Protein AF-A0A356X2K7-F1 (afdb_monomer)

Secondary structure (DSSP, 8-state):
---TTHHHHTT--PPS--PPP---TTSPPEEETTTTEEESS----------SSS--TTTHHHHHHHHHH-TT-TTHHHHHHHHHHHHHHHHHHHHH--TT---HHHH---------TTHHHHHTTTTT--EEEEEEEEEEEEEE-TT--EEEEEEEEEE--TT----------TT-EEEEEEEEEEEEES-TT-S--EEEE-S--EEEEEE-----PPPPP--EEEEEEETTEEEEEE-----BTTBTT---TTEEEEEEEEESSSSSPPEEEEEEE----TT------SS---GGGEEE-SS---EEEEE--TT-EEEEEEEEEETTS-B-----EEEEEE-TTT--EEEEEEE-TT--TT-TTTTBSS----------S-S--------S-SEEES-TT---EEESS----TTS-SEEEEEEETTTTEEEEEEE-----SSS------

Radius of gyration: 40.32 Å; Cα contacts (8 Å, |Δi|>4): 655; chains: 1; bounding box: 79×72×110 Å

Structure (mmCIF, N/CA/C/O backbone):
data_AF-A0A356X2K7-F1
#
_entry.id   AF-A0A356X2K7-F1
#
loop_
_atom_site.group_PDB
_atom_site.id
_atom_site.type_symbol
_atom_site.label_atom_id
_atom_site.label_alt_id
_atom_site.label_comp_id
_atom_site.label_asym_id
_atom_site.label_entity_id
_atom_site.label_seq_id
_atom_site.pdbx_PDB_ins_code
_atom_site.Cartn_x
_atom_site.Cartn_y
_atom_site.Cartn_z
_atom_site.occupancy
_atom_site.B_iso_or_equiv
_atom_site.auth_seq_id
_atom_site.auth_comp_id
_atom_site.auth_asym_id
_atom_site.auth_atom_id
_atom_site.pdbx_PDB_model_num
ATOM 1 N N . ASN A 1 1 ? 38.381 -27.797 -21.032 1.00 36.12 1 ASN A N 1
ATOM 2 C CA . ASN A 1 1 ? 37.102 -27.060 -21.099 1.00 36.12 1 ASN A CA 1
ATOM 3 C C . ASN A 1 1 ? 37.303 -25.759 -21.852 1.00 36.12 1 ASN A C 1
ATOM 5 O O . ASN A 1 1 ? 37.616 -24.756 -21.230 1.00 36.12 1 ASN A O 1
ATOM 9 N N . LYS A 1 2 ? 37.190 -25.777 -23.185 1.00 35.06 2 LYS A N 1
ATOM 10 C CA . LYS A 1 2 ? 37.111 -24.532 -23.961 1.00 35.06 2 LYS A CA 1
ATOM 11 C C . LYS A 1 2 ? 35.779 -23.844 -23.624 1.00 35.06 2 LYS A C 1
ATOM 13 O O . LYS A 1 2 ? 34.759 -24.528 -23.524 1.00 35.06 2 LYS A O 1
ATOM 18 N N . SER A 1 3 ? 35.792 -22.526 -23.417 1.00 42.53 3 SER A N 1
ATOM 19 C CA . SER A 1 3 ? 34.570 -21.722 -23.280 1.00 42.53 3 SER A CA 1
ATOM 20 C C . SER A 1 3 ? 33.669 -21.982 -24.494 1.00 42.53 3 SER A C 1
ATOM 22 O O . SER A 1 3 ? 34.157 -21.995 -25.628 1.00 42.53 3 SER A O 1
ATOM 24 N N . LYS A 1 4 ? 32.362 -22.208 -24.277 1.00 43.03 4 LYS A N 1
ATOM 25 C CA . LYS A 1 4 ? 31.376 -22.475 -25.349 1.00 43.03 4 LYS A CA 1
ATOM 26 C C . LYS A 1 4 ? 31.379 -21.391 -26.439 1.00 43.03 4 LYS A C 1
ATOM 28 O O . LYS A 1 4 ? 30.976 -21.670 -27.561 1.00 43.03 4 LYS A O 1
ATOM 33 N N . ILE A 1 5 ? 31.865 -20.194 -26.109 1.00 43.59 5 ILE A N 1
ATOM 34 C CA . ILE A 1 5 ? 32.005 -19.054 -27.015 1.00 43.59 5 ILE A CA 1
ATOM 35 C C . ILE A 1 5 ? 33.142 -19.305 -28.016 1.00 43.59 5 ILE A C 1
ATOM 37 O O . ILE A 1 5 ? 32.897 -19.257 -29.213 1.00 43.59 5 ILE A O 1
ATOM 41 N N . SER A 1 6 ? 34.337 -19.714 -27.573 1.00 41.28 6 SER A N 1
ATOM 42 C CA . SER A 1 6 ? 35.471 -20.004 -28.478 1.00 41.28 6 SER A CA 1
ATOM 43 C C . SER A 1 6 ? 35.156 -21.059 -29.556 1.00 41.28 6 SER A C 1
ATOM 45 O O . SER A 1 6 ? 35.574 -20.926 -30.702 1.00 41.28 6 SER A O 1
ATOM 47 N N . ALA A 1 7 ? 34.334 -22.062 -29.226 1.00 44.28 7 ALA A N 1
ATOM 48 C CA . ALA A 1 7 ? 33.915 -23.111 -30.161 1.00 44.28 7 ALA A CA 1
ATOM 49 C C . ALA A 1 7 ? 32.891 -22.639 -31.216 1.00 44.28 7 ALA A C 1
ATOM 51 O O . ALA A 1 7 ? 32.740 -23.276 -32.259 1.00 44.28 7 ALA A O 1
ATOM 52 N N . PHE A 1 8 ? 32.168 -21.546 -30.953 1.00 40.88 8 PHE A N 1
ATOM 53 C CA . PHE A 1 8 ? 31.207 -20.968 -31.896 1.00 40.88 8 PHE A CA 1
ATOM 54 C C . PHE A 1 8 ? 31.918 -20.172 -33.000 1.00 40.88 8 PHE A C 1
ATOM 56 O O . PHE A 1 8 ? 31.538 -20.264 -34.165 1.00 40.88 8 PHE A O 1
ATOM 63 N N . PHE A 1 9 ? 32.993 -19.461 -32.651 1.00 40.84 9 PHE A N 1
ATOM 64 C CA . PHE A 1 9 ? 33.781 -18.663 -33.593 1.00 40.84 9 PHE A CA 1
ATOM 65 C C . PHE A 1 9 ? 34.712 -19.512 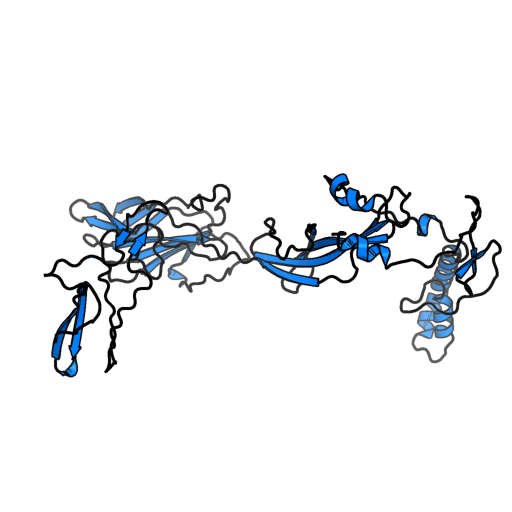-34.469 1.00 40.84 9 PHE A C 1
ATOM 67 O O . PHE A 1 9 ? 34.841 -19.228 -35.655 1.00 40.84 9 PHE A O 1
ATOM 74 N N . GLU A 1 10 ? 35.285 -20.602 -33.939 1.00 45.69 10 GLU A N 1
ATOM 75 C CA . GLU A 1 10 ? 36.121 -21.532 -34.724 1.00 45.69 10 GLU A CA 1
ATOM 76 C C . GLU A 1 10 ? 35.355 -22.191 -35.895 1.00 45.69 10 GLU A C 1
ATOM 78 O O . GLU A 1 10 ? 35.967 -22.583 -36.884 1.00 45.69 10 GLU A O 1
ATOM 83 N N . ASN A 1 11 ? 34.020 -22.277 -35.825 1.00 38.91 11 ASN A N 1
ATOM 84 C CA . ASN A 1 11 ? 33.184 -22.898 -36.862 1.00 38.91 11 ASN A CA 1
ATOM 85 C C . ASN A 1 11 ? 32.513 -21.896 -37.819 1.00 38.91 11 ASN A C 1
ATOM 87 O O . ASN A 1 11 ? 31.855 -22.315 -38.771 1.00 38.91 11 ASN A O 1
ATOM 91 N N . ALA A 1 12 ? 32.669 -20.589 -37.597 1.00 37.47 12 ALA A N 1
ATOM 92 C CA . ALA A 1 12 ? 32.062 -19.537 -38.416 1.00 37.47 12 ALA A CA 1
ATOM 93 C C . ALA A 1 12 ? 33.012 -19.006 -39.511 1.00 37.47 12 ALA A C 1
ATOM 95 O O . ALA A 1 12 ? 32.891 -17.851 -39.914 1.00 37.47 12 ALA A O 1
ATOM 96 N N . SER A 1 13 ? 33.955 -19.841 -39.972 1.00 36.19 13 SER A N 1
ATOM 97 C CA . SER A 1 13 ? 34.932 -19.535 -41.026 1.00 36.19 13 SER A CA 1
ATOM 98 C C . SER A 1 13 ? 34.279 -18.806 -42.207 1.00 36.19 13 SER A C 1
ATOM 100 O O . SER A 1 13 ? 33.481 -19.358 -42.966 1.00 36.19 13 SER A O 1
ATOM 102 N N . THR A 1 14 ? 34.650 -17.537 -42.360 1.00 39.22 14 THR A N 1
ATOM 103 C CA . THR A 1 14 ? 34.597 -16.827 -43.633 1.00 39.22 14 THR A CA 1
ATOM 104 C C . THR A 1 14 ? 35.523 -17.549 -44.601 1.00 39.22 14 THR A C 1
ATOM 106 O O . THR A 1 14 ? 36.662 -17.849 -44.249 1.00 39.22 14 THR A O 1
ATOM 109 N N . ALA A 1 15 ? 35.027 -17.852 -45.799 1.00 32.97 15 ALA A N 1
ATOM 110 C CA . ALA A 1 15 ? 35.807 -18.476 -46.858 1.00 32.97 15 ALA A CA 1
ATOM 111 C C . ALA A 1 15 ? 37.119 -17.704 -47.092 1.00 32.97 15 ALA A C 1
ATOM 113 O O . ALA A 1 15 ? 37.093 -16.526 -47.451 1.00 32.97 15 ALA A O 1
ATOM 114 N N . ASP A 1 16 ? 38.248 -18.379 -46.880 1.00 36.84 16 ASP A N 1
ATOM 115 C CA . ASP A 1 16 ? 39.581 -17.860 -47.165 1.00 36.84 16 ASP A CA 1
ATOM 116 C C . ASP A 1 16 ? 39.699 -17.441 -48.641 1.00 36.84 16 ASP A C 1
ATOM 118 O O . ASP A 1 16 ? 39.374 -18.212 -49.547 1.00 36.84 16 ASP A O 1
ATOM 122 N N . GLY A 1 17 ? 40.230 -16.237 -48.889 1.00 37.47 17 GLY A N 1
ATOM 123 C CA . GLY A 1 17 ? 40.871 -15.919 -50.170 1.00 37.47 17 GLY A CA 1
ATOM 124 C C . GLY A 1 17 ? 40.238 -14.850 -51.067 1.00 37.47 17 GLY A C 1
ATOM 125 O O . GLY A 1 17 ? 40.208 -15.035 -52.283 1.00 37.47 17 GLY A O 1
ATOM 126 N N . GLN A 1 18 ? 39.815 -13.695 -50.542 1.00 32.03 18 GLN A N 1
ATOM 127 C CA . GLN A 1 18 ? 39.643 -12.497 -51.382 1.00 32.03 18 GLN A CA 1
ATOM 128 C C . GLN A 1 18 ? 40.455 -11.321 -50.835 1.00 32.03 18 GLN A C 1
ATOM 130 O O . GLN A 1 18 ? 40.042 -10.641 -49.903 1.00 32.03 18 GLN A O 1
ATOM 135 N N . GLN A 1 19 ? 41.624 -11.085 -51.437 1.00 34.53 19 GLN A N 1
ATOM 136 C CA . GLN A 1 19 ? 42.353 -9.830 -51.274 1.00 34.53 19 GLN A CA 1
ATOM 137 C C . GLN A 1 19 ? 41.581 -8.721 -51.997 1.00 34.53 19 GLN A C 1
ATOM 139 O O . GLN A 1 19 ? 41.406 -8.770 -53.218 1.00 34.53 19 GLN A O 1
ATOM 144 N N . PHE A 1 20 ? 41.104 -7.732 -51.244 1.00 34.72 20 PHE A N 1
ATOM 145 C CA . PHE A 1 20 ? 40.642 -6.468 -51.807 1.00 34.72 20 PHE A CA 1
ATOM 146 C C . PHE A 1 20 ? 41.874 -5.677 -52.252 1.00 34.72 20 PHE A C 1
ATOM 148 O O . PHE A 1 20 ? 42.833 -5.545 -51.500 1.00 34.72 20 PHE A O 1
ATOM 155 N N . ALA A 1 21 ? 41.881 -5.226 -53.505 1.00 40.16 21 ALA A N 1
ATOM 156 C CA . ALA A 1 21 ? 42.995 -4.472 -54.060 1.00 40.16 21 ALA A CA 1
ATOM 157 C C . ALA A 1 21 ? 43.140 -3.124 -53.337 1.00 40.16 21 ALA A C 1
ATOM 159 O O . ALA A 1 21 ? 42.163 -2.381 -53.240 1.00 40.16 21 ALA A O 1
ATOM 160 N N . ASP A 1 22 ? 44.357 -2.810 -52.892 1.00 38.75 22 ASP A N 1
ATOM 161 C CA . ASP A 1 22 ? 44.735 -1.511 -52.336 1.00 38.75 22 ASP A CA 1
ATOM 162 C C . ASP A 1 22 ? 44.436 -0.394 -53.350 1.00 38.75 22 ASP A C 1
ATOM 164 O O . ASP A 1 22 ? 45.151 -0.210 -54.340 1.00 38.75 22 ASP A O 1
ATOM 168 N N . THR A 1 23 ? 43.356 0.358 -53.135 1.00 43.00 23 THR A N 1
ATOM 169 C CA . THR A 1 23 ? 43.077 1.589 -53.886 1.00 43.00 23 THR A CA 1
ATOM 170 C C . THR A 1 23 ? 43.638 2.798 -53.133 1.00 43.00 23 THR A C 1
ATOM 172 O O . THR A 1 23 ? 43.324 2.960 -51.956 1.00 43.00 23 THR A O 1
ATOM 175 N N . PRO A 1 24 ? 44.436 3.668 -53.780 1.00 46.19 24 PRO A N 1
ATOM 176 C CA . PRO A 1 24 ? 44.998 4.856 -53.139 1.00 46.19 24 PRO A CA 1
ATOM 177 C C . PRO A 1 24 ? 43.903 5.842 -52.699 1.00 46.19 24 PRO A C 1
ATOM 179 O O . PRO A 1 24 ? 42.920 6.039 -53.414 1.00 46.19 24 PRO A O 1
ATOM 182 N N . GLU A 1 25 ? 44.123 6.500 -51.555 1.00 45.88 25 GLU A N 1
ATOM 183 C CA . GLU A 1 25 ? 43.168 7.289 -50.743 1.00 45.88 25 GLU A CA 1
ATOM 184 C C . GLU A 1 25 ? 42.439 8.470 -51.430 1.00 45.88 25 GLU A C 1
ATOM 186 O O . GLU A 1 25 ? 41.717 9.201 -50.766 1.00 45.88 25 GLU A O 1
ATOM 191 N N . ASN A 1 26 ? 42.565 8.688 -52.743 1.00 49.84 26 ASN A N 1
ATOM 192 C CA . ASN A 1 26 ? 41.988 9.860 -53.423 1.00 49.84 26 ASN A CA 1
ATOM 193 C C . ASN A 1 26 ? 41.350 9.583 -54.798 1.00 49.84 26 ASN A C 1
ATOM 195 O O . ASN A 1 26 ? 41.138 10.514 -55.577 1.00 49.84 26 ASN A O 1
ATOM 199 N N . MET A 1 27 ? 41.022 8.331 -55.130 1.00 49.44 27 MET A N 1
ATOM 200 C CA . MET A 1 27 ? 40.292 8.010 -56.365 1.00 49.44 27 MET A CA 1
ATOM 201 C C . MET A 1 27 ? 38.883 7.506 -56.048 1.00 49.44 27 MET A C 1
ATOM 203 O O . MET A 1 27 ? 38.725 6.513 -55.345 1.00 49.44 27 MET A O 1
ATOM 207 N N . GLY A 1 28 ? 37.857 8.176 -56.586 1.00 51.84 28 GLY A N 1
ATOM 208 C CA . GLY A 1 28 ? 36.471 7.715 -56.483 1.00 51.84 28 GLY A CA 1
ATOM 209 C C . GLY A 1 28 ? 36.331 6.288 -57.022 1.00 51.84 28 GLY A C 1
ATOM 210 O O . GLY A 1 28 ? 36.741 6.001 -58.148 1.00 51.84 28 GLY A O 1
ATOM 211 N N . ILE A 1 29 ? 35.784 5.394 -56.200 1.00 50.31 29 ILE A N 1
ATOM 212 C CA . ILE A 1 29 ? 35.586 3.981 -56.527 1.00 50.31 29 ILE A CA 1
ATOM 213 C C . ILE A 1 29 ? 34.220 3.833 -57.204 1.00 50.31 29 ILE A C 1
ATOM 215 O O . ILE A 1 29 ? 33.194 4.159 -56.612 1.00 50.31 29 ILE A O 1
ATOM 219 N N . TYR A 1 30 ? 34.187 3.318 -58.434 1.00 57.19 30 TYR A N 1
ATOM 220 C CA . TYR A 1 30 ? 32.936 3.036 -59.144 1.00 57.19 30 TYR A CA 1
ATOM 221 C C . TYR A 1 30 ? 32.546 1.575 -58.931 1.00 57.19 30 TYR A C 1
ATOM 223 O O . TYR A 1 30 ? 33.352 0.687 -59.188 1.00 57.19 30 TYR A O 1
ATOM 231 N N . LEU A 1 31 ? 31.319 1.275 -58.512 1.00 46.88 31 LEU A N 1
ATOM 232 C CA . LEU A 1 31 ? 30.851 -0.112 -58.410 1.00 46.88 31 LEU A CA 1
ATOM 233 C C . LEU A 1 31 ? 30.287 -0.596 -59.752 1.00 46.88 31 LEU A C 1
ATOM 235 O O . LEU A 1 31 ? 29.424 0.048 -60.347 1.00 46.88 31 LEU A O 1
ATOM 239 N N . ASN A 1 32 ? 30.737 -1.760 -60.227 1.00 50.50 32 ASN A N 1
ATOM 240 C CA . ASN A 1 32 ? 30.099 -2.438 -61.355 1.00 50.50 32 ASN A CA 1
ATOM 241 C C . ASN A 1 32 ? 28.773 -3.038 -60.888 1.00 50.50 32 ASN A C 1
ATOM 243 O O . ASN A 1 32 ? 28.784 -4.042 -60.182 1.00 50.50 32 ASN A O 1
ATOM 247 N N . MET A 1 33 ? 27.640 -2.482 -61.308 1.00 47.66 33 MET A N 1
ATOM 248 C CA . MET A 1 33 ? 26.321 -2.950 -60.858 1.00 47.66 33 MET A CA 1
ATOM 249 C C . MET A 1 33 ? 25.949 -4.372 -61.317 1.00 47.66 33 MET A C 1
ATOM 251 O O . MET A 1 33 ? 25.020 -4.962 -60.776 1.00 47.66 33 MET A O 1
ATOM 255 N N . THR A 1 34 ? 26.673 -4.960 -62.274 1.00 46.78 34 THR A N 1
ATOM 256 C CA . THR A 1 34 ? 26.438 -6.350 -62.715 1.00 46.78 34 THR A CA 1
ATOM 257 C C . THR A 1 34 ? 27.114 -7.361 -61.794 1.00 46.78 34 THR A C 1
ATOM 259 O O . THR A 1 34 ? 26.645 -8.485 -61.644 1.00 46.78 34 THR A O 1
ATOM 262 N N . THR A 1 35 ? 28.240 -6.976 -61.188 1.00 57.84 35 THR A N 1
ATOM 263 C CA . THR A 1 35 ? 29.074 -7.881 -60.383 1.00 57.84 35 THR A CA 1
ATOM 264 C C . THR A 1 35 ? 29.226 -7.434 -58.932 1.00 57.84 35 THR A C 1
ATOM 266 O O . THR A 1 35 ? 29.846 -8.153 -58.155 1.00 57.84 35 THR A O 1
ATOM 269 N N . ASN A 1 36 ? 28.735 -6.242 -58.578 1.00 51.44 36 ASN A N 1
ATOM 270 C CA . ASN A 1 36 ? 28.994 -5.532 -57.321 1.00 51.44 36 ASN A CA 1
ATOM 271 C C . ASN A 1 36 ? 30.486 -5.427 -56.951 1.00 51.44 36 ASN A C 1
ATOM 273 O O . ASN A 1 36 ? 30.841 -5.391 -55.777 1.00 51.44 36 ASN A O 1
ATOM 277 N N . ARG A 1 37 ? 31.382 -5.380 -57.947 1.00 55.34 37 ARG A N 1
ATOM 278 C CA . ARG A 1 37 ? 32.834 -5.265 -57.712 1.00 55.34 37 ARG A CA 1
ATOM 279 C C . ARG A 1 37 ? 33.322 -3.825 -57.936 1.00 55.34 37 ARG A C 1
ATOM 281 O O . ARG A 1 37 ? 32.823 -3.189 -58.867 1.00 55.34 37 ARG A O 1
ATOM 288 N N . PRO A 1 38 ? 34.296 -3.330 -57.150 1.00 53.38 38 PRO A N 1
ATOM 289 C CA . PRO A 1 38 ? 34.966 -2.049 -57.387 1.00 53.38 38 PRO A CA 1
ATOM 290 C C . PRO A 1 38 ? 35.626 -1.989 -58.771 1.00 53.38 38 PRO A C 1
ATOM 292 O O . PRO A 1 38 ? 36.235 -2.960 -59.219 1.00 53.38 38 PRO A O 1
ATOM 295 N N . THR A 1 39 ? 35.534 -0.850 -59.451 1.00 62.44 39 THR A N 1
ATOM 296 C CA . THR A 1 39 ? 36.174 -0.578 -60.743 1.00 62.44 39 THR A CA 1
ATOM 297 C C . THR A 1 39 ? 36.680 0.861 -60.816 1.00 62.44 39 THR A C 1
ATOM 299 O O . THR A 1 39 ? 36.181 1.753 -60.132 1.00 62.44 39 THR A O 1
ATOM 302 N N . SER A 1 40 ? 37.644 1.095 -61.706 1.00 52.84 40 SER A N 1
ATOM 303 C CA . SER A 1 40 ? 38.263 2.402 -61.951 1.00 52.84 40 SER A CA 1
ATOM 304 C C . SER A 1 40 ? 37.694 3.162 -63.159 1.00 52.84 40 SER A C 1
ATOM 306 O O . SER A 1 40 ? 38.229 4.209 -63.520 1.00 52.84 40 SER A O 1
ATOM 308 N N . LYS A 1 41 ? 36.634 2.664 -63.818 1.00 53.19 41 LYS A N 1
ATOM 309 C CA . LYS A 1 41 ? 36.021 3.310 -64.995 1.00 53.19 41 LYS A CA 1
ATOM 310 C C . LYS A 1 41 ? 34.498 3.350 -64.864 1.00 53.19 41 LYS A C 1
ATOM 312 O O . LYS A 1 41 ? 33.878 2.309 -64.673 1.00 53.19 41 LYS A O 1
ATOM 317 N N . SER A 1 42 ? 33.891 4.528 -65.025 1.00 42.03 42 SER A N 1
ATOM 318 C CA . SER A 1 42 ? 32.432 4.660 -65.080 1.00 42.03 42 SER A CA 1
ATOM 319 C C . SER A 1 42 ? 31.913 4.027 -66.374 1.00 42.03 42 SER A C 1
ATOM 321 O O . SER A 1 42 ? 32.104 4.571 -67.461 1.00 42.03 42 SER A O 1
ATOM 323 N N . ALA A 1 43 ? 31.293 2.855 -66.279 1.00 42.28 43 ALA A N 1
ATOM 324 C CA . ALA A 1 43 ? 30.492 2.330 -67.372 1.00 42.28 43 ALA A CA 1
ATOM 325 C C . ALA A 1 43 ? 29.086 2.932 -67.257 1.00 42.28 43 ALA A C 1
ATOM 327 O O . ALA A 1 43 ? 28.409 2.726 -66.250 1.00 42.28 43 ALA A O 1
ATOM 328 N N . ASP A 1 44 ? 28.666 3.687 -68.273 1.00 41.22 44 ASP A N 1
ATOM 329 C CA . ASP A 1 44 ? 27.272 4.098 -68.431 1.00 41.22 44 ASP A CA 1
ATOM 330 C C . ASP A 1 44 ? 26.397 2.844 -68.523 1.00 41.22 44 ASP A C 1
ATOM 332 O O . ASP A 1 44 ? 26.717 1.976 -69.331 1.00 41.22 44 ASP A O 1
ATOM 336 N N . ILE A 1 45 ? 25.336 2.743 -67.706 1.00 33.59 45 ILE A N 1
ATOM 337 C CA . ILE A 1 45 ? 24.020 2.125 -67.998 1.00 33.59 45 ILE A CA 1
ATOM 338 C C . ILE A 1 45 ? 23.124 2.128 -66.732 1.00 33.59 45 ILE A C 1
ATOM 340 O O . ILE A 1 45 ? 23.581 2.005 -65.597 1.00 33.59 45 ILE A O 1
ATOM 344 N N . PHE A 1 46 ? 21.817 2.285 -66.974 1.00 40.22 46 PHE A N 1
ATOM 345 C CA . PHE A 1 46 ? 20.702 2.492 -66.042 1.00 40.22 46 PHE A CA 1
ATOM 346 C C . PHE A 1 46 ? 20.291 1.251 -65.218 1.00 40.22 46 PHE A C 1
ATOM 348 O O . PHE A 1 46 ? 20.219 0.139 -65.738 1.00 40.22 46 PHE A O 1
ATOM 355 N N . SER A 1 47 ? 19.926 1.468 -63.946 1.00 35.94 47 SER A N 1
ATOM 356 C CA . SER A 1 47 ? 19.369 0.453 -63.031 1.00 35.94 47 SER A CA 1
ATOM 357 C C . SER A 1 47 ? 17.844 0.352 -63.157 1.00 35.94 47 SER A C 1
ATOM 359 O O . SER A 1 47 ? 17.145 1.363 -63.123 1.00 35.94 47 SER A O 1
ATOM 361 N N . GLN A 1 48 ? 17.325 -0.875 -63.288 1.00 35.78 48 GLN A N 1
ATOM 362 C CA . GLN A 1 48 ? 15.905 -1.156 -63.535 1.00 35.78 48 GLN A CA 1
ATOM 363 C C . GLN A 1 48 ? 15.115 -1.669 -62.321 1.00 35.78 48 GLN A C 1
ATOM 365 O O . GLN A 1 48 ? 13.956 -2.043 -62.491 1.00 35.78 48 GLN A O 1
ATOM 370 N N . ARG A 1 49 ? 15.675 -1.724 -61.105 1.00 42.47 49 ARG A N 1
ATOM 371 C CA . ARG A 1 49 ? 14.925 -2.225 -59.935 1.00 42.47 49 ARG A CA 1
ATOM 372 C C . ARG A 1 49 ? 15.334 -1.555 -58.624 1.00 42.47 49 ARG A C 1
ATOM 374 O O . ARG A 1 49 ? 16.349 -1.914 -58.040 1.00 42.47 49 ARG A O 1
ATOM 381 N N . ALA A 1 50 ? 14.476 -0.664 -58.132 1.00 34.94 50 ALA A N 1
ATOM 382 C CA . ALA A 1 50 ? 14.374 -0.300 -56.721 1.00 34.94 50 ALA A CA 1
ATOM 383 C C . ALA A 1 50 ? 12.883 -0.229 -56.342 1.00 34.94 50 ALA A C 1
ATOM 385 O O . ALA A 1 50 ? 12.078 0.359 -57.065 1.00 34.94 50 ALA A O 1
ATOM 386 N N . ASN A 1 51 ? 12.526 -0.911 -55.254 1.00 31.52 51 ASN A N 1
ATOM 387 C CA . ASN A 1 51 ? 11.160 -1.145 -54.787 1.00 31.52 51 ASN A CA 1
ATOM 388 C C . ASN A 1 51 ? 10.557 0.039 -54.001 1.00 31.52 51 ASN A C 1
ATOM 390 O O . ASN A 1 51 ? 11.241 0.699 -53.228 1.00 31.52 51 ASN A O 1
ATOM 394 N N . GLU A 1 52 ? 9.238 0.178 -54.183 1.00 32.94 52 GLU A N 1
ATOM 395 C CA . GLU A 1 52 ? 8.157 0.507 -53.230 1.00 32.94 52 GLU A CA 1
ATOM 396 C C . GLU A 1 52 ? 8.086 1.872 -52.492 1.00 32.94 52 GLU A C 1
ATOM 398 O O . GLU A 1 52 ? 8.568 2.080 -51.384 1.00 32.94 52 GLU A O 1
ATOM 403 N N . THR A 1 53 ? 7.235 2.730 -53.079 1.00 37.25 53 THR A N 1
ATOM 404 C CA . THR A 1 53 ? 6.213 3.598 -52.444 1.00 37.25 53 THR A CA 1
ATOM 405 C C . THR A 1 53 ? 6.636 4.819 -51.622 1.00 37.25 53 THR A C 1
ATOM 407 O O . THR A 1 53 ? 6.094 5.102 -50.563 1.00 37.25 53 THR A O 1
ATOM 410 N N . LEU A 1 54 ? 7.461 5.658 -52.233 1.00 46.66 54 LEU A N 1
ATOM 411 C CA . LEU A 1 54 ? 7.158 7.073 -52.485 1.00 46.66 54 LEU A CA 1
ATOM 412 C C . LEU A 1 54 ? 7.495 7.268 -53.970 1.00 46.66 54 LEU A C 1
ATOM 414 O O . LEU A 1 54 ? 8.454 6.653 -54.433 1.00 46.66 54 LEU A O 1
ATOM 418 N N . ILE A 1 55 ? 6.727 8.037 -54.757 1.00 57.97 55 ILE A N 1
ATOM 419 C CA . ILE A 1 55 ? 7.188 8.345 -56.125 1.00 57.97 55 ILE A CA 1
ATOM 420 C C . ILE A 1 55 ? 8.498 9.102 -55.944 1.00 57.97 55 ILE A C 1
ATOM 422 O O . ILE A 1 55 ? 8.495 10.235 -55.453 1.00 57.97 55 ILE A O 1
ATOM 426 N N . ALA A 1 56 ? 9.607 8.438 -56.255 1.00 68.50 56 ALA A N 1
ATOM 427 C CA . ALA A 1 56 ? 10.917 8.985 -56.000 1.00 68.50 56 ALA A CA 1
ATOM 428 C C . ALA A 1 56 ? 11.030 10.310 -56.766 1.00 68.50 56 ALA A C 1
ATOM 430 O O . ALA A 1 56 ? 10.573 10.449 -57.906 1.00 68.50 56 ALA A O 1
ATOM 431 N N . SER A 1 57 ? 11.507 11.348 -56.075 1.00 78.56 57 SER A N 1
ATOM 432 C CA . SER A 1 57 ? 11.443 12.715 -56.609 1.00 78.56 57 SER A CA 1
ATOM 433 C C . SER A 1 57 ? 12.288 12.902 -57.875 1.00 78.56 57 SER A C 1
ATOM 435 O O . SER A 1 57 ? 12.123 13.887 -58.580 1.00 78.56 57 SER A O 1
ATOM 437 N N . ASP A 1 58 ? 13.156 11.943 -58.184 1.00 79.31 58 ASP A N 1
ATOM 438 C CA . ASP A 1 58 ? 13.960 11.818 -59.394 1.00 79.31 58 ASP A CA 1
ATOM 439 C C . ASP A 1 58 ? 13.210 11.202 -60.596 1.00 79.31 58 ASP A C 1
ATOM 441 O O . ASP A 1 58 ? 13.734 11.266 -61.709 1.00 79.31 58 ASP A O 1
ATOM 445 N N . VAL A 1 59 ? 12.000 10.660 -60.419 1.00 84.69 59 VAL A N 1
ATOM 446 C CA . VAL A 1 59 ? 11.133 10.131 -61.501 1.00 84.69 59 VAL A CA 1
ATOM 447 C C . VAL A 1 59 ? 9.701 10.685 -61.465 1.00 84.69 59 VAL A C 1
ATOM 449 O O . VAL A 1 59 ? 8.850 10.306 -62.273 1.00 84.69 59 VAL A O 1
ATOM 452 N N . CYS A 1 60 ? 9.405 11.586 -60.525 1.00 85.88 60 CYS A N 1
ATOM 453 C CA . CYS A 1 60 ? 8.049 12.075 -60.292 1.00 85.88 60 CYS A CA 1
ATOM 454 C C . CYS A 1 60 ? 7.482 12.930 -61.430 1.00 85.88 60 CYS A C 1
ATOM 456 O O . CYS A 1 60 ? 6.278 12.878 -61.678 1.00 85.88 60 CYS A O 1
ATOM 458 N N . PHE A 1 61 ? 8.319 13.684 -62.144 1.00 93.50 61 PHE A N 1
ATOM 459 C CA . PHE A 1 61 ? 7.880 14.453 -63.304 1.00 93.50 61 PHE A CA 1
ATOM 460 C C . PHE A 1 61 ? 7.506 13.524 -64.458 1.00 93.50 61 PHE A C 1
ATOM 462 O O . PHE A 1 61 ? 6.414 13.675 -64.996 1.00 93.50 61 PHE A O 1
ATOM 469 N N . ASP A 1 62 ? 8.341 12.529 -64.767 1.00 91.12 62 ASP A N 1
ATOM 470 C CA . ASP A 1 62 ? 8.119 11.616 -65.899 1.00 91.12 62 ASP A CA 1
ATOM 471 C C . ASP A 1 62 ? 6.797 10.835 -65.725 1.00 91.12 62 ASP A C 1
ATOM 473 O O . ASP A 1 62 ? 6.014 10.661 -66.662 1.00 91.12 62 ASP A O 1
ATOM 477 N N . LEU A 1 63 ? 6.495 10.424 -64.488 1.00 88.88 63 LEU A N 1
ATOM 478 C CA . LEU A 1 63 ? 5.273 9.689 -64.160 1.00 88.88 63 LEU A CA 1
ATOM 479 C C . LEU A 1 63 ? 4.012 10.570 -64.221 1.00 88.88 63 LEU A C 1
ATOM 481 O O . LEU A 1 63 ? 2.970 10.150 -64.733 1.00 88.88 63 LEU A O 1
ATOM 485 N N . VAL A 1 64 ? 4.096 11.804 -63.717 1.00 88.88 64 VAL A N 1
ATOM 486 C CA . VAL A 1 64 ? 2.968 12.748 -63.741 1.00 88.88 64 VAL A CA 1
ATOM 487 C C . VAL A 1 64 ? 2.747 13.313 -65.145 1.00 88.88 64 VAL A C 1
ATOM 489 O O . VAL A 1 64 ? 1.600 13.553 -65.514 1.00 88.88 64 VAL A O 1
ATOM 492 N N . GLU A 1 65 ? 3.795 13.453 -65.957 1.00 95.69 65 GLU A N 1
ATOM 493 C CA . GLU A 1 65 ? 3.713 13.825 -67.373 1.00 95.69 65 GLU A CA 1
ATOM 494 C C . GLU A 1 65 ? 2.956 12.765 -68.176 1.00 95.69 65 GLU A C 1
ATOM 496 O O . GLU A 1 65 ? 1.979 13.096 -68.851 1.00 95.69 65 GLU A O 1
ATOM 501 N N . ALA A 1 66 ? 3.306 11.486 -68.009 1.00 92.12 66 ALA A N 1
ATOM 502 C CA . ALA A 1 66 ? 2.569 10.381 -68.620 1.00 92.12 66 ALA A CA 1
ATOM 503 C C . ALA A 1 66 ? 1.098 10.346 -68.163 1.00 92.12 66 ALA A C 1
ATOM 505 O O . ALA A 1 66 ? 0.187 10.144 -68.970 1.00 92.12 66 ALA A O 1
ATOM 506 N N . SER A 1 67 ? 0.839 10.607 -66.876 1.00 90.38 67 SER A N 1
ATOM 507 C CA . SER A 1 67 ? -0.527 10.695 -66.351 1.00 90.38 67 SER A CA 1
ATOM 508 C C . SER A 1 67 ? -1.299 11.919 -66.861 1.00 90.38 67 SER A C 1
ATOM 510 O O . SER A 1 67 ? -2.519 11.829 -67.015 1.00 90.38 67 SER A O 1
ATOM 512 N N . ALA A 1 68 ? -0.633 13.052 -67.093 1.00 91.19 68 ALA A N 1
ATOM 513 C CA . ALA A 1 68 ? -1.241 14.281 -67.598 1.00 91.19 68 ALA A CA 1
ATOM 514 C C . ALA A 1 68 ? -1.538 14.202 -69.101 1.00 91.19 68 ALA A C 1
ATOM 516 O O . ALA A 1 68 ? -2.526 14.775 -69.554 1.00 91.19 68 ALA A O 1
ATOM 517 N N . ALA A 1 69 ? -0.709 13.473 -69.854 1.00 91.00 69 ALA A N 1
ATOM 518 C CA . ALA A 1 69 ? -0.892 13.217 -71.279 1.00 91.00 69 ALA A CA 1
ATOM 519 C C . ALA A 1 69 ? -2.019 12.212 -71.577 1.00 91.00 69 ALA A C 1
ATOM 521 O O . ALA A 1 69 ? -2.501 12.156 -72.706 1.00 91.00 69 ALA A O 1
ATOM 522 N N . ASN A 1 70 ? -2.458 11.428 -70.585 1.00 91.25 70 ASN A N 1
ATOM 523 C CA . ASN A 1 70 ? -3.566 10.495 -70.753 1.00 91.25 70 ASN A CA 1
ATOM 524 C C . ASN A 1 70 ? -4.922 11.240 -70.769 1.00 91.25 70 ASN A C 1
ATOM 526 O O . ASN A 1 70 ? -5.340 11.747 -69.721 1.00 91.25 70 ASN A O 1
ATOM 530 N N . PRO A 1 71 ? -5.658 11.260 -71.901 1.00 86.00 71 PRO A N 1
ATOM 531 C CA . PRO A 1 71 ? -6.929 11.980 -72.020 1.00 86.00 71 PRO A CA 1
ATOM 532 C C . PRO A 1 71 ? -8.045 11.392 -71.143 1.00 86.00 71 PRO A C 1
ATOM 534 O O . PRO A 1 71 ? -9.037 12.068 -70.882 1.00 86.00 71 PRO A O 1
ATOM 537 N N . PHE A 1 72 ? -7.881 10.159 -70.654 1.00 88.56 72 PHE A N 1
ATOM 538 C CA . PHE A 1 72 ? -8.827 9.498 -69.753 1.00 88.56 72 PHE A CA 1
ATOM 539 C C . PHE A 1 72 ? -8.514 9.728 -68.268 1.00 88.56 72 PHE A C 1
ATOM 541 O O . PHE A 1 72 ? -9.256 9.268 -67.401 1.00 88.56 72 PHE A O 1
ATOM 548 N N . SER A 1 73 ? -7.430 10.440 -67.943 1.00 87.62 73 SER A N 1
ATOM 549 C CA . SER A 1 73 ? -7.108 10.769 -66.556 1.00 87.62 73 SER A CA 1
ATOM 550 C C . SER A 1 73 ? -8.004 11.895 -66.040 1.00 87.62 73 SER A C 1
ATOM 552 O O . SER A 1 73 ? -7.936 13.035 -66.510 1.00 87.62 73 SER A O 1
ATOM 554 N N . ILE A 1 74 ? -8.779 11.602 -64.991 1.00 87.38 74 ILE A N 1
ATOM 555 C CA . ILE A 1 74 ? -9.596 12.583 -64.253 1.00 87.38 74 ILE A CA 1
ATOM 556 C C . ILE A 1 74 ? -8.757 13.687 -63.583 1.00 87.38 74 ILE A C 1
ATOM 558 O O . ILE A 1 74 ? -9.290 14.714 -63.169 1.00 87.38 74 ILE A O 1
ATOM 562 N N . HIS A 1 75 ? -7.437 13.496 -63.485 1.00 85.94 75 HIS A N 1
ATOM 563 C CA . HIS A 1 75 ? -6.500 14.444 -62.881 1.00 85.94 75 HIS A CA 1
ATOM 564 C C . HIS A 1 75 ? -5.628 15.177 -63.906 1.00 85.94 75 HIS A C 1
ATOM 566 O O . HIS A 1 75 ? -4.805 15.998 -63.507 1.00 85.94 75 HIS A O 1
ATOM 572 N N . SER A 1 76 ? -5.821 14.941 -65.209 1.00 88.81 76 SER A N 1
ATOM 573 C CA . SER A 1 76 ? -4.994 15.501 -66.291 1.00 88.81 76 SER A CA 1
ATOM 574 C C . SER A 1 76 ? -4.787 17.014 -66.170 1.00 88.81 76 SER A C 1
ATOM 576 O O . SER A 1 76 ? -3.651 17.482 -66.136 1.00 88.81 76 SER A O 1
ATOM 578 N N . LYS A 1 77 ? -5.870 17.781 -65.994 1.00 87.69 77 LYS A N 1
ATOM 579 C CA . LYS A 1 77 ? -5.822 19.249 -65.882 1.00 87.69 77 LYS A CA 1
ATOM 580 C C . LYS A 1 77 ? -5.075 19.741 -64.637 1.00 87.69 77 LYS A C 1
ATOM 582 O O . LYS A 1 77 ? -4.360 20.735 -64.714 1.00 87.69 77 LYS A O 1
ATOM 587 N N . LYS A 1 78 ? -5.233 19.059 -63.496 1.00 85.81 78 LYS A N 1
ATOM 588 C CA . LYS A 1 78 ? -4.524 19.404 -62.252 1.00 85.81 78 LYS A CA 1
ATOM 589 C C . LYS A 1 78 ? -3.036 19.084 -62.387 1.00 85.81 78 LYS A C 1
ATOM 591 O O . LYS A 1 78 ? -2.208 19.957 -62.159 1.00 85.81 78 LYS A O 1
ATOM 596 N N . ASN A 1 79 ? -2.724 17.879 -62.856 1.00 88.25 79 ASN A N 1
ATOM 597 C CA . ASN A 1 79 ? -1.356 17.418 -63.064 1.00 88.25 79 ASN A CA 1
ATOM 598 C C . ASN A 1 79 ? -0.595 18.339 -64.024 1.00 88.25 79 ASN A C 1
ATOM 600 O O . ASN A 1 79 ? 0.558 18.660 -63.761 1.00 88.25 79 ASN A O 1
ATOM 604 N N . HIS A 1 80 ? -1.250 18.832 -65.083 1.00 90.62 80 HIS A N 1
ATOM 605 C CA . HIS A 1 80 ? -0.639 19.748 -66.048 1.00 90.62 80 HIS A CA 1
ATOM 606 C C . HIS A 1 80 ? -0.156 21.063 -65.414 1.00 90.62 80 HIS A C 1
ATOM 608 O O . HIS A 1 80 ? 0.902 21.571 -65.784 1.00 90.62 80 HIS A O 1
ATOM 614 N N . ASN A 1 81 ? -0.885 21.584 -64.420 1.00 90.88 81 ASN A N 1
ATOM 615 C CA . ASN A 1 81 ? -0.478 22.786 -63.686 1.00 90.88 81 ASN A CA 1
ATOM 616 C C . ASN A 1 81 ? 0.757 22.531 -62.803 1.00 90.88 81 ASN A C 1
ATOM 618 O O . ASN A 1 81 ? 1.574 23.433 -62.610 1.00 90.88 81 ASN A O 1
ATOM 622 N N . ASP A 1 82 ? 0.924 21.299 -62.315 1.00 88.12 82 ASP A N 1
ATOM 623 C CA . ASP A 1 82 ? 2.004 20.914 -61.402 1.00 88.12 82 ASP A CA 1
ATOM 624 C C . ASP A 1 82 ? 3.288 20.464 -62.130 1.00 88.12 82 ASP A C 1
ATOM 626 O O . ASP A 1 82 ? 4.369 20.466 -61.530 1.00 88.12 82 ASP A O 1
ATOM 630 N N . LEU A 1 83 ? 3.219 20.155 -63.435 1.00 91.50 83 LEU A N 1
ATOM 631 C CA . LEU A 1 83 ? 4.348 19.647 -64.234 1.00 91.50 83 LEU A CA 1
ATOM 632 C C . LEU A 1 83 ? 5.593 20.533 -64.160 1.00 91.50 83 LEU A C 1
ATOM 634 O O . LEU A 1 83 ? 6.708 20.026 -64.055 1.00 91.50 83 LEU A O 1
ATOM 638 N N . ARG A 1 84 ? 5.434 21.861 -64.171 1.00 93.19 84 ARG A N 1
ATOM 639 C CA . ARG A 1 84 ? 6.580 22.782 -64.105 1.00 93.19 84 ARG A CA 1
ATOM 640 C C . ARG A 1 84 ? 7.330 22.665 -62.775 1.00 93.19 84 ARG A C 1
ATOM 642 O O . ARG A 1 84 ? 8.562 22.663 -62.763 1.00 93.19 84 ARG A O 1
ATOM 649 N N . ASN A 1 85 ? 6.596 22.553 -61.671 1.00 87.25 85 ASN A N 1
ATOM 650 C CA . ASN A 1 85 ? 7.175 22.430 -60.335 1.00 87.25 85 ASN A CA 1
ATOM 651 C C . ASN A 1 85 ? 7.834 21.060 -60.153 1.00 87.25 85 ASN A C 1
ATOM 653 O O . ASN A 1 85 ? 8.967 20.987 -59.675 1.00 87.25 85 ASN A O 1
ATOM 657 N N . LEU A 1 86 ? 7.172 19.995 -60.613 1.00 87.06 86 LEU A N 1
ATOM 658 C CA . LEU A 1 86 ? 7.705 18.633 -60.570 1.00 87.06 86 LEU A CA 1
ATOM 659 C C . LEU A 1 86 ? 8.957 18.477 -61.436 1.00 87.06 86 LEU A C 1
ATOM 661 O O . LEU A 1 86 ? 9.917 17.854 -60.998 1.00 87.06 86 LEU A O 1
ATOM 665 N N . ARG A 1 87 ? 9.012 19.108 -62.617 1.00 93.38 87 ARG A N 1
ATOM 666 C CA . ARG A 1 87 ? 10.210 19.099 -63.471 1.00 93.38 87 ARG A CA 1
ATOM 667 C C . ARG A 1 87 ? 11.405 19.726 -62.770 1.00 93.38 87 ARG A C 1
ATOM 669 O O . ARG A 1 87 ? 12.500 19.171 -62.789 1.00 93.38 87 ARG A O 1
ATOM 676 N N . ASN A 1 88 ? 11.199 20.880 -62.138 1.00 88.88 88 ASN A N 1
ATOM 677 C CA . ASN A 1 88 ? 12.253 21.566 -61.395 1.00 88.88 88 ASN A CA 1
ATOM 678 C C . ASN A 1 88 ? 12.711 20.749 -60.183 1.00 88.88 88 ASN A C 1
ATOM 680 O O . ASN A 1 88 ? 13.910 20.692 -59.914 1.00 88.88 88 ASN A O 1
ATOM 684 N N . LEU A 1 89 ? 11.776 20.100 -59.482 1.00 83.88 89 LEU A N 1
ATOM 685 C CA . LEU A 1 89 ? 12.080 19.186 -58.384 1.00 83.88 89 LEU A CA 1
ATOM 686 C C . LEU A 1 89 ? 12.921 18.006 -58.880 1.00 83.88 89 LEU A C 1
ATOM 688 O O . LEU A 1 89 ? 14.009 17.796 -58.359 1.00 83.88 89 LEU A O 1
ATOM 692 N N . GLN A 1 90 ? 12.483 17.323 -59.938 1.00 89.50 90 GLN A N 1
ATOM 693 C CA . GLN A 1 90 ? 13.188 16.186 -60.522 1.00 89.50 90 GLN A CA 1
ATOM 694 C C . GLN A 1 90 ? 14.584 16.554 -61.020 1.00 89.50 90 GLN A C 1
ATOM 696 O O . GLN A 1 90 ? 15.546 15.851 -60.728 1.00 89.50 90 GLN A O 1
ATOM 701 N N . VAL A 1 91 ? 14.734 17.680 -61.723 1.00 85.75 91 VAL A N 1
ATOM 702 C CA . VAL A 1 91 ? 16.048 18.166 -62.172 1.00 85.75 91 VAL A CA 1
ATOM 703 C C . VAL A 1 91 ? 16.939 18.525 -60.979 1.00 85.75 91 VAL A C 1
ATOM 705 O O . VAL A 1 91 ? 18.131 18.222 -60.999 1.00 85.75 91 VAL A O 1
ATOM 708 N N . ARG A 1 92 ? 16.392 19.147 -59.926 1.00 81.12 92 ARG A N 1
ATOM 709 C CA . ARG A 1 92 ? 17.145 19.477 -58.707 1.00 81.12 92 ARG A CA 1
ATOM 710 C C . ARG A 1 92 ? 17.575 18.223 -57.952 1.00 81.12 92 ARG A C 1
ATOM 712 O O . ARG A 1 92 ? 18.716 18.181 -57.501 1.00 81.12 92 ARG A O 1
ATOM 719 N N . THR A 1 93 ? 16.697 17.230 -57.831 1.00 79.19 93 THR A N 1
ATOM 720 C CA . THR A 1 93 ? 17.010 15.942 -57.210 1.00 79.19 93 THR A CA 1
ATOM 721 C C . THR A 1 93 ? 18.065 15.225 -58.035 1.00 79.19 93 THR A C 1
ATOM 723 O O . THR A 1 93 ? 19.137 15.008 -57.499 1.00 79.19 93 THR A O 1
ATOM 726 N N . ARG A 1 94 ? 17.868 15.008 -59.345 1.00 80.31 94 ARG A N 1
ATOM 727 C CA . ARG A 1 94 ? 18.854 14.348 -60.230 1.00 80.31 94 ARG A CA 1
ATOM 728 C C . ARG A 1 94 ? 20.230 15.024 -60.241 1.00 80.31 94 ARG A C 1
ATOM 730 O O . ARG A 1 94 ? 21.235 14.356 -60.431 1.00 80.31 94 ARG A O 1
ATOM 737 N N . ARG A 1 95 ? 20.301 16.346 -60.040 1.00 75.31 95 ARG A N 1
ATOM 738 C CA . ARG A 1 95 ? 21.582 17.063 -59.883 1.00 75.31 95 ARG A CA 1
ATOM 739 C C . ARG A 1 95 ? 22.255 16.827 -58.529 1.00 75.31 95 ARG A C 1
ATOM 741 O O . ARG A 1 95 ? 23.468 16.963 -58.447 1.00 75.31 95 ARG A O 1
ATOM 748 N N . ARG A 1 96 ? 21.482 16.553 -57.476 1.00 70.06 96 ARG A N 1
ATOM 749 C CA . ARG A 1 96 ? 21.976 16.265 -56.119 1.00 70.06 96 ARG A CA 1
ATOM 750 C C . ARG A 1 96 ? 22.320 14.791 -55.949 1.00 70.06 96 ARG A C 1
ATOM 752 O O . ARG A 1 96 ? 23.385 14.475 -55.450 1.00 70.06 96 ARG A O 1
ATOM 759 N N . THR A 1 97 ? 21.436 13.911 -56.399 1.00 65.88 97 THR A N 1
ATOM 760 C CA . THR A 1 97 ? 21.650 12.472 -56.490 1.00 65.88 97 THR A CA 1
ATOM 761 C C . THR A 1 97 ? 22.343 12.187 -57.813 1.00 65.88 97 THR A C 1
ATOM 763 O O . THR A 1 97 ? 21.691 11.836 -58.795 1.00 65.88 97 THR A O 1
ATOM 766 N N . ASN A 1 98 ? 23.657 12.392 -57.873 1.00 63.25 98 ASN A N 1
ATOM 767 C CA . ASN A 1 98 ? 24.441 11.757 -58.919 1.00 63.25 98 ASN A CA 1
ATOM 768 C C . ASN A 1 98 ? 24.737 10.327 -58.438 1.00 63.25 98 ASN A C 1
ATOM 770 O O . ASN A 1 98 ? 25.594 10.172 -57.575 1.00 63.25 98 ASN A O 1
ATOM 774 N N . PRO A 1 99 ? 24.063 9.280 -58.949 1.00 58.69 99 PRO A N 1
ATOM 775 C CA . PRO A 1 99 ? 24.295 7.907 -58.492 1.00 58.69 99 PRO A CA 1
ATOM 776 C C . PRO A 1 99 ? 25.727 7.417 -58.767 1.00 58.69 99 PRO A C 1
ATOM 778 O O . PRO A 1 99 ? 26.133 6.395 -58.227 1.00 58.69 99 PRO A O 1
ATOM 781 N N . ALA A 1 100 ? 26.498 8.137 -59.593 1.00 59.66 100 ALA A N 1
ATOM 782 C CA . ALA A 1 100 ? 27.914 7.868 -59.834 1.00 59.66 100 ALA A CA 1
ATOM 783 C C . ALA A 1 100 ? 28.859 8.553 -58.827 1.00 59.66 100 ALA A C 1
ATOM 785 O O . ALA A 1 100 ? 30.065 8.332 -58.882 1.00 59.66 100 ALA A O 1
ATOM 786 N N . LEU A 1 101 ? 28.338 9.405 -57.943 1.00 53.00 101 LEU A N 1
ATOM 787 C CA . LEU A 1 101 ? 29.099 10.194 -56.977 1.00 53.00 101 LEU A CA 1
ATOM 788 C C . LEU A 1 101 ? 28.561 9.858 -55.590 1.00 53.00 101 LEU A C 1
ATOM 790 O O . LEU A 1 101 ? 27.714 10.560 -55.047 1.00 53.00 101 LEU A O 1
ATOM 794 N N . VAL A 1 102 ? 29.027 8.733 -55.053 1.00 55.59 102 VAL A N 1
ATOM 795 C CA . VAL A 1 102 ? 28.720 8.371 -53.673 1.00 55.59 102 VAL A CA 1
ATOM 796 C C . VAL A 1 102 ? 29.668 9.148 -52.775 1.00 55.59 102 VAL A C 1
ATOM 798 O O . VAL A 1 102 ? 30.888 9.052 -52.929 1.00 55.59 102 VAL A O 1
ATOM 801 N N . SER A 1 103 ? 29.117 9.969 -51.884 1.00 56.28 103 SER A N 1
ATOM 802 C CA . SER A 1 103 ? 29.947 10.661 -50.903 1.00 56.28 103 SER A CA 1
ATOM 803 C C . SER A 1 103 ? 30.465 9.636 -49.903 1.00 56.28 103 SER A C 1
ATOM 805 O O . SER A 1 103 ? 29.693 8.827 -49.394 1.00 56.28 103 SER A O 1
ATOM 807 N N . VAL A 1 104 ? 31.759 9.674 -49.586 1.00 61.56 104 VAL A N 1
ATOM 808 C CA . VAL A 1 104 ? 32.323 8.829 -48.520 1.00 61.56 104 VAL A CA 1
ATOM 809 C C . VAL A 1 104 ? 31.590 9.095 -47.203 1.00 61.56 104 VAL A C 1
ATOM 811 O O . VAL A 1 104 ? 31.315 8.156 -46.464 1.00 61.56 104 VAL A O 1
ATOM 814 N N . ASP A 1 105 ? 31.154 10.337 -46.980 1.00 62.28 105 ASP A N 1
ATOM 815 C CA . ASP A 1 105 ? 30.379 10.740 -45.805 1.00 62.28 105 ASP A CA 1
ATOM 816 C C . ASP A 1 105 ? 29.008 10.047 -45.708 1.00 62.28 105 ASP A C 1
ATOM 818 O O . ASP A 1 105 ? 28.485 9.896 -44.609 1.00 62.28 105 ASP A O 1
ATOM 822 N N . GLU A 1 106 ? 28.427 9.573 -46.820 1.00 52.78 106 GLU A N 1
ATOM 823 C CA . GLU A 1 106 ? 27.189 8.771 -46.795 1.00 52.78 106 GLU A CA 1
ATOM 824 C C . GLU A 1 106 ? 27.426 7.349 -46.256 1.00 52.78 106 GLU A C 1
ATOM 826 O O . GLU A 1 106 ? 26.483 6.692 -45.814 1.00 52.78 106 GLU A O 1
ATOM 831 N N . TYR A 1 107 ? 28.682 6.889 -46.246 1.00 56.50 107 TYR A N 1
ATOM 832 C CA . TYR A 1 107 ? 29.115 5.641 -45.612 1.00 56.50 107 TYR A CA 1
ATOM 833 C C . TYR A 1 107 ? 29.781 5.855 -44.249 1.00 56.50 107 TYR A C 1
ATOM 835 O O . TYR A 1 107 ? 30.063 4.877 -43.550 1.00 56.50 107 TYR A O 1
ATOM 843 N N . VAL A 1 108 ? 30.008 7.106 -43.835 1.00 52.09 108 VAL A N 1
ATOM 844 C CA . VAL A 1 108 ? 30.467 7.412 -42.480 1.00 52.09 108 VAL A CA 1
ATOM 845 C C . VAL A 1 108 ? 29.271 7.286 -41.545 1.00 52.09 108 VAL A C 1
ATOM 847 O O . VAL A 1 108 ? 28.504 8.220 -41.316 1.00 52.09 108 VAL A O 1
ATOM 850 N N . MET A 1 109 ? 29.106 6.093 -40.982 1.00 53.19 109 MET A N 1
ATOM 851 C CA . MET A 1 109 ? 28.204 5.905 -39.855 1.00 53.19 109 MET A CA 1
ATOM 852 C C . MET A 1 109 ? 28.818 6.595 -38.636 1.00 53.19 109 MET A C 1
ATOM 854 O O . MET A 1 109 ? 29.820 6.138 -38.088 1.00 53.19 109 MET A O 1
ATOM 858 N N . SER A 1 110 ? 28.216 7.702 -38.207 1.00 51.94 110 SER A N 1
ATOM 859 C CA . SER A 1 110 ? 28.454 8.232 -36.867 1.00 51.94 110 SER A CA 1
ATOM 860 C C . SER A 1 110 ? 27.859 7.239 -35.872 1.00 51.94 110 SER A C 1
ATOM 862 O O . SER A 1 110 ? 26.653 6.993 -35.875 1.00 51.94 110 SER A O 1
ATOM 864 N N . VAL A 1 111 ? 28.723 6.618 -35.073 1.00 60.00 111 VAL A N 1
ATOM 865 C CA . VAL A 1 111 ? 28.325 5.695 -34.010 1.00 60.00 111 VAL A CA 1
ATOM 866 C C . VAL A 1 111 ? 28.667 6.348 -32.682 1.00 60.00 111 VAL A C 1
ATOM 868 O O . VAL A 1 111 ? 29.801 6.788 -32.482 1.00 60.00 111 VAL A O 1
ATOM 871 N N . ASP A 1 112 ? 27.694 6.406 -31.779 1.00 66.50 112 ASP A N 1
ATOM 872 C CA . ASP A 1 112 ? 27.939 6.842 -30.411 1.00 66.50 112 ASP A CA 1
ATOM 873 C C . ASP A 1 112 ? 28.822 5.815 -29.694 1.00 66.50 112 ASP A C 1
ATOM 875 O O . ASP A 1 112 ? 28.571 4.606 -29.734 1.00 66.50 112 ASP A O 1
ATOM 879 N N . GLY A 1 113 ? 29.871 6.295 -29.028 1.00 64.19 113 GLY A N 1
ATOM 880 C CA . GLY A 1 113 ? 30.710 5.445 -28.193 1.00 64.19 113 GLY A CA 1
ATOM 881 C C . GLY A 1 113 ? 29.911 4.911 -27.006 1.00 64.19 113 GLY A C 1
ATOM 882 O O . GLY A 1 113 ? 29.303 5.681 -26.265 1.00 64.19 113 GLY A O 1
ATOM 883 N N . LEU A 1 114 ? 29.927 3.593 -26.804 1.00 64.38 114 LEU A N 1
ATOM 884 C CA . LEU A 1 114 ? 29.430 2.996 -25.569 1.00 64.38 114 LEU A CA 1
ATOM 885 C C . LEU A 1 114 ? 30.555 3.010 -24.537 1.00 64.38 114 LEU A C 1
ATOM 887 O O . LEU A 1 114 ? 31.552 2.305 -24.694 1.00 64.38 114 LEU A O 1
ATOM 891 N N . ASP A 1 115 ? 30.385 3.808 -23.488 1.00 60.00 115 ASP A N 1
ATOM 892 C CA . ASP A 1 115 ? 31.300 3.801 -22.353 1.00 60.00 115 ASP A CA 1
ATOM 893 C C . ASP A 1 115 ? 30.968 2.611 -21.442 1.00 60.00 115 ASP A C 1
ATOM 895 O O . ASP A 1 115 ? 29.882 2.519 -20.862 1.00 60.00 115 ASP A O 1
ATOM 899 N N . PHE A 1 116 ? 31.889 1.653 -21.363 1.00 66.38 116 PHE A N 1
ATOM 900 C CA . PHE A 1 116 ? 31.795 0.530 -20.440 1.00 66.38 116 PHE A CA 1
ATOM 901 C C . PHE A 1 116 ? 32.790 0.779 -19.308 1.00 66.38 116 PHE A C 1
ATOM 903 O O . PHE A 1 116 ? 33.992 0.666 -19.528 1.00 66.38 116 PHE A O 1
ATOM 910 N N . GLU A 1 117 ? 32.288 1.027 -18.091 1.00 64.69 117 GLU A N 1
ATOM 911 C CA . GLU A 1 117 ? 33.116 1.336 -16.907 1.00 64.69 117 GLU A CA 1
ATOM 912 C C . GLU A 1 117 ? 34.251 0.315 -16.660 1.00 64.69 117 GLU A C 1
ATOM 914 O O . GLU A 1 117 ? 35.305 0.697 -16.170 1.00 64.69 117 GLU A O 1
ATOM 919 N N . ASN A 1 118 ? 34.072 -0.949 -17.078 1.00 63.66 118 ASN A N 1
ATOM 920 C CA . ASN A 1 118 ? 35.102 -1.999 -17.104 1.00 63.66 118 ASN A CA 1
ATOM 921 C C . ASN A 1 118 ? 35.121 -2.709 -18.471 1.00 63.66 118 ASN A C 1
ATOM 923 O O . ASN A 1 118 ? 34.726 -3.872 -18.590 1.00 63.66 118 ASN A O 1
ATOM 927 N N . SER A 1 119 ? 35.516 -2.003 -19.530 1.00 62.47 119 SER A N 1
ATOM 928 C CA . SER A 1 119 ? 35.668 -2.590 -20.870 1.00 62.47 119 SER A CA 1
ATOM 929 C C . SER A 1 119 ? 36.703 -3.726 -20.885 1.00 62.47 119 SER A C 1
ATOM 931 O O . SER A 1 119 ? 36.441 -4.780 -21.458 1.00 62.47 119 SER A O 1
ATOM 933 N N . ALA A 1 120 ? 37.827 -3.566 -20.182 1.00 67.44 120 ALA A N 1
ATOM 934 C CA . ALA A 1 120 ? 38.924 -4.537 -20.169 1.00 67.44 120 ALA A CA 1
ATOM 935 C C . ALA A 1 120 ? 38.475 -5.966 -19.806 1.00 67.44 120 ALA A C 1
ATOM 937 O O . ALA A 1 120 ? 38.834 -6.907 -20.504 1.00 67.44 120 ALA A O 1
ATOM 938 N N . ASP A 1 121 ? 37.624 -6.134 -18.790 1.00 66.62 121 ASP A N 1
ATOM 939 C CA . ASP A 1 121 ? 37.165 -7.463 -18.355 1.00 66.62 121 ASP A CA 1
ATOM 940 C C . ASP A 1 121 ? 36.201 -8.119 -19.356 1.00 66.62 121 ASP A C 1
ATOM 942 O O . ASP A 1 121 ? 36.182 -9.338 -19.501 1.00 66.62 121 ASP A O 1
ATOM 946 N N . LEU A 1 122 ? 35.389 -7.315 -20.052 1.00 64.38 122 LEU A N 1
ATOM 947 C CA . LEU A 1 122 ? 34.434 -7.803 -21.052 1.00 64.38 122 LEU A CA 1
ATOM 948 C C . LEU A 1 122 ? 35.121 -8.199 -22.361 1.00 64.38 122 LEU A C 1
ATOM 950 O O . LEU A 1 122 ? 34.666 -9.127 -23.027 1.00 64.38 122 LEU A O 1
ATOM 954 N N . PHE A 1 123 ? 36.187 -7.487 -22.734 1.00 66.44 123 PHE A N 1
ATOM 955 C CA . PHE A 1 123 ? 36.876 -7.672 -24.011 1.00 66.44 123 PHE A CA 1
ATOM 956 C C . PHE A 1 123 ? 38.153 -8.517 -23.915 1.00 66.44 123 PHE A C 1
ATOM 958 O O . PHE A 1 123 ? 38.612 -8.987 -24.952 1.00 66.44 123 PHE A O 1
ATOM 965 N N . ALA A 1 124 ? 38.673 -8.807 -22.716 1.00 68.62 124 ALA A N 1
ATOM 966 C CA . ALA A 1 124 ? 39.867 -9.644 -22.539 1.00 68.62 124 ALA A CA 1
ATOM 967 C C . ALA A 1 124 ? 39.738 -11.041 -23.182 1.00 68.62 124 ALA A C 1
ATOM 969 O O . ALA A 1 124 ? 40.727 -11.601 -23.652 1.00 68.62 124 ALA A O 1
ATOM 970 N N . GLU A 1 125 ? 38.526 -11.609 -23.251 1.00 65.25 125 GLU A N 1
ATOM 971 C CA . GLU A 1 125 ? 38.287 -12.883 -23.951 1.00 65.25 125 GLU A CA 1
ATOM 972 C C . GLU A 1 125 ? 38.290 -12.754 -25.491 1.00 65.25 125 GLU A C 1
ATOM 974 O O . GLU A 1 125 ? 38.423 -13.763 -26.183 1.00 65.25 125 GLU A O 1
ATOM 979 N N . PHE A 1 126 ? 38.174 -11.538 -26.036 1.00 64.62 126 PHE A N 1
ATOM 980 C CA . PHE A 1 126 ? 38.002 -11.250 -27.468 1.00 64.62 126 PHE A CA 1
ATOM 981 C C . PHE A 1 126 ? 39.227 -10.604 -28.134 1.00 64.62 126 PHE A C 1
ATOM 983 O O . PHE A 1 126 ? 39.209 -10.365 -29.345 1.00 64.62 126 PHE A O 1
ATOM 990 N N . ASP A 1 127 ? 40.300 -10.330 -27.388 1.00 67.62 127 ASP A N 1
ATOM 991 C CA . ASP A 1 127 ? 41.426 -9.532 -27.887 1.00 67.62 127 ASP A CA 1
ATOM 992 C C . ASP A 1 127 ? 42.089 -10.115 -29.147 1.00 67.62 127 ASP A C 1
ATOM 994 O O . ASP A 1 127 ? 42.503 -9.352 -30.018 1.00 67.62 127 ASP A O 1
ATOM 998 N N . ASN A 1 128 ? 42.083 -11.440 -29.331 1.00 71.62 128 ASN A N 1
ATOM 999 C CA . ASN A 1 128 ? 42.800 -12.103 -30.430 1.00 71.62 128 ASN A CA 1
ATOM 1000 C C . ASN A 1 128 ? 41.905 -12.776 -31.485 1.00 71.62 128 ASN A C 1
ATOM 1002 O O . ASN A 1 128 ? 42.417 -13.495 -32.343 1.00 71.62 128 ASN A O 1
ATOM 1006 N N . THR A 1 129 ? 40.582 -12.586 -31.444 1.00 76.06 129 THR A N 1
ATOM 1007 C CA . THR A 1 129 ? 39.657 -13.289 -32.353 1.00 76.06 129 THR A CA 1
ATOM 1008 C C . THR A 1 129 ? 38.721 -12.334 -33.075 1.00 76.06 129 THR A C 1
ATOM 1010 O O . THR A 1 129 ? 37.981 -11.590 -32.434 1.00 76.06 129 THR A O 1
ATOM 1013 N N . ALA A 1 130 ? 38.704 -12.403 -34.406 1.00 84.12 130 ALA A N 1
ATOM 1014 C CA . ALA A 1 130 ? 37.649 -11.789 -35.202 1.00 84.12 130 ALA A CA 1
ATOM 1015 C C . ALA A 1 130 ? 36.359 -12.614 -35.144 1.00 84.12 130 ALA A C 1
ATOM 1017 O O . ALA A 1 130 ? 36.384 -13.837 -34.997 1.00 84.12 130 ALA A O 1
ATOM 1018 N N . GLY A 1 131 ? 35.231 -11.926 -35.296 1.00 84.00 131 GLY A N 1
ATOM 1019 C CA . GLY A 1 131 ? 33.910 -12.513 -35.481 1.00 84.00 131 GLY A CA 1
ATOM 1020 C C . GLY A 1 131 ? 32.809 -11.773 -34.724 1.00 84.00 131 GLY A C 1
ATOM 1021 O O . GLY A 1 131 ? 32.952 -10.610 -34.350 1.00 84.00 131 GLY A O 1
ATOM 1022 N N . MET A 1 132 ? 31.695 -12.472 -34.494 1.00 83.56 132 MET A N 1
ATOM 1023 C CA . MET A 1 132 ? 30.506 -11.949 -33.822 1.00 83.56 132 MET A CA 1
ATOM 1024 C C . MET A 1 132 ? 30.084 -12.831 -32.644 1.00 83.56 132 MET A C 1
ATOM 1026 O O . MET A 1 132 ? 29.878 -14.034 -32.807 1.00 83.56 132 MET A O 1
ATOM 1030 N N . GLY A 1 133 ? 29.878 -12.220 -31.475 1.00 85.00 133 GLY A N 1
ATOM 1031 C CA . GLY A 1 133 ? 29.453 -12.909 -30.254 1.00 85.00 133 GLY A CA 1
ATOM 1032 C C . GLY A 1 133 ? 28.296 -12.202 -29.564 1.00 85.00 133 GLY A C 1
ATOM 1033 O O . GLY A 1 133 ? 28.218 -10.977 -29.574 1.00 85.00 133 GLY A O 1
ATOM 1034 N N . ILE A 1 134 ? 27.395 -12.974 -28.952 1.00 86.69 134 ILE A N 1
ATOM 1035 C CA . ILE A 1 134 ? 26.367 -12.421 -28.062 1.00 86.69 134 ILE A CA 1
ATOM 1036 C C . ILE A 1 134 ? 27.025 -12.162 -26.714 1.00 86.69 134 ILE A C 1
ATOM 1038 O O . ILE A 1 134 ? 27.542 -13.091 -26.097 1.00 86.69 134 ILE A O 1
ATOM 1042 N N . ILE A 1 135 ? 26.970 -10.917 -26.256 1.00 89.81 135 ILE A N 1
ATOM 1043 C CA . ILE A 1 135 ? 27.551 -10.506 -24.970 1.00 89.81 135 ILE A CA 1
ATOM 1044 C C . ILE A 1 135 ? 26.503 -10.205 -23.907 1.00 89.81 135 ILE A C 1
ATOM 1046 O O . ILE A 1 135 ? 26.837 -10.023 -22.742 1.00 89.81 135 ILE A O 1
ATOM 1050 N N . GLY A 1 136 ? 25.231 -10.152 -24.296 1.00 91.56 136 GLY A N 1
ATOM 1051 C CA . GLY A 1 136 ? 24.149 -9.905 -23.364 1.00 91.56 136 GLY A CA 1
ATOM 1052 C C . GLY A 1 136 ? 22.854 -9.535 -24.060 1.00 91.56 136 GLY A C 1
ATOM 1053 O O . GLY A 1 136 ? 22.619 -9.855 -25.228 1.00 91.56 136 GLY A O 1
ATOM 1054 N N . TYR A 1 137 ? 22.026 -8.804 -23.328 1.00 93.56 137 TYR A N 1
ATOM 1055 C CA . TYR A 1 137 ? 20.799 -8.215 -23.834 1.00 93.56 137 TYR A CA 1
ATOM 1056 C C . TYR A 1 137 ? 20.767 -6.726 -23.518 1.00 93.56 137 TYR A C 1
ATOM 1058 O O . TYR A 1 137 ? 21.251 -6.293 -22.476 1.00 93.56 137 TYR A O 1
ATOM 1066 N N . ILE A 1 138 ? 20.158 -5.942 -24.396 1.00 94.06 138 ILE A N 1
ATOM 1067 C CA . ILE A 1 138 ? 19.796 -4.556 -24.130 1.00 94.06 138 ILE A CA 1
ATOM 1068 C C . ILE A 1 138 ? 18.282 -4.463 -23.996 1.00 94.06 138 ILE A C 1
ATOM 1070 O O . ILE A 1 138 ? 17.527 -5.066 -24.761 1.00 94.06 138 ILE A O 1
ATOM 1074 N N . LEU A 1 139 ? 17.829 -3.725 -22.996 1.00 95.19 139 LEU A N 1
ATOM 1075 C CA . LEU A 1 139 ? 16.425 -3.502 -22.732 1.00 95.19 139 LEU A CA 1
ATOM 1076 C C . LEU A 1 139 ? 16.125 -2.021 -22.920 1.00 95.19 139 LEU A C 1
ATOM 1078 O O . LEU A 1 139 ? 16.692 -1.202 -22.208 1.00 95.19 139 LEU A O 1
ATOM 1082 N N . PHE A 1 140 ? 15.198 -1.682 -23.811 1.00 95.38 140 PHE A N 1
ATOM 1083 C CA . PHE A 1 140 ? 14.680 -0.322 -23.965 1.00 95.38 140 PHE A CA 1
ATOM 1084 C C . PHE A 1 140 ? 13.407 -0.145 -23.145 1.00 95.38 140 PHE A C 1
ATOM 1086 O O . PHE A 1 140 ? 12.473 -0.945 -23.264 1.00 95.38 140 PHE A O 1
ATOM 1093 N N . LYS A 1 141 ? 13.357 0.907 -22.329 1.00 96.62 141 LYS A N 1
ATOM 1094 C CA . LYS A 1 141 ? 12.210 1.237 -21.485 1.00 96.62 141 LYS A CA 1
ATOM 1095 C C . LYS A 1 141 ? 11.480 2.452 -22.037 1.00 96.62 141 LYS A C 1
ATOM 1097 O O . LYS A 1 141 ? 12.061 3.516 -22.228 1.00 96.62 141 LYS A O 1
ATOM 1102 N N . SER A 1 142 ? 10.177 2.295 -22.224 1.00 97.12 142 SER A N 1
ATOM 1103 C CA . SER A 1 142 ? 9.275 3.368 -22.642 1.00 97.12 142 SER A CA 1
ATOM 1104 C C . SER A 1 142 ? 8.067 3.432 -21.712 1.00 97.12 142 SER A C 1
ATOM 1106 O O . SER A 1 142 ? 7.524 2.397 -21.325 1.00 97.12 142 SER A O 1
ATOM 1108 N N . GLU A 1 143 ? 7.665 4.636 -21.317 1.00 97.12 143 GLU A N 1
ATOM 1109 C CA . GLU A 1 143 ? 6.390 4.900 -20.646 1.00 97.12 143 GLU A CA 1
ATOM 1110 C C . GLU A 1 143 ? 5.288 4.921 -21.706 1.00 97.12 143 GLU A C 1
ATOM 1112 O O . GLU A 1 143 ? 5.456 5.538 -22.760 1.00 97.12 143 GLU A O 1
ATOM 1117 N N . ILE A 1 144 ? 4.186 4.215 -21.456 1.00 97.62 144 ILE A N 1
ATOM 1118 C CA .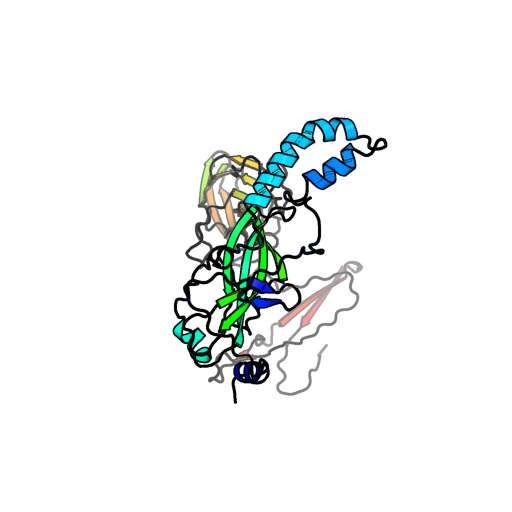 ILE A 1 144 ? 3.079 4.073 -22.403 1.00 97.62 144 ILE A CA 1
ATOM 1119 C C . ILE A 1 144 ? 1.752 4.523 -21.791 1.00 97.62 144 ILE A C 1
ATOM 1121 O O . ILE A 1 144 ? 1.543 4.411 -20.583 1.00 97.62 144 ILE A O 1
ATOM 1125 N N . ASP A 1 145 ? 0.845 5.000 -22.638 1.00 94.06 145 ASP A N 1
ATOM 1126 C CA . ASP A 1 145 ? -0.520 5.352 -22.245 1.00 94.06 145 ASP A CA 1
ATOM 1127 C C . ASP A 1 145 ? -1.426 4.111 -22.113 1.00 94.06 145 ASP A C 1
ATOM 1129 O O . ASP A 1 145 ? -0.991 2.954 -22.196 1.00 94.06 145 ASP A O 1
ATOM 1133 N N . GLU A 1 146 ? -2.723 4.337 -21.892 1.00 90.94 146 GLU A N 1
ATOM 1134 C CA . GLU A 1 146 ? -3.686 3.245 -21.761 1.00 90.94 146 GLU A CA 1
ATOM 1135 C C . GLU A 1 146 ? -3.908 2.450 -23.052 1.00 90.94 146 GLU A C 1
ATOM 1137 O O . GLU A 1 146 ? -4.227 1.260 -22.982 1.00 90.94 146 GLU A O 1
ATOM 1142 N N . LEU A 1 147 ? -3.696 3.090 -24.204 1.00 93.44 147 LEU A N 1
ATOM 1143 C CA . LEU A 1 147 ? -3.813 2.515 -25.545 1.00 93.44 147 LEU A CA 1
ATOM 1144 C C . LEU A 1 147 ? -2.516 1.804 -25.974 1.00 93.44 147 LEU A C 1
ATOM 1146 O O . LEU A 1 147 ? -2.506 1.002 -26.909 1.00 93.44 147 LEU A O 1
ATOM 1150 N N . GLY A 1 148 ? -1.422 2.035 -25.249 1.00 91.69 148 GLY A N 1
ATOM 1151 C CA . GLY A 1 148 ? -0.102 1.485 -25.512 1.00 91.69 148 GLY A CA 1
ATOM 1152 C C . GLY A 1 148 ? 0.773 2.342 -26.426 1.00 91.69 148 GLY A C 1
ATOM 1153 O O . GLY A 1 148 ? 1.781 1.818 -26.908 1.00 91.69 148 GLY A O 1
ATOM 1154 N N . ASN A 1 149 ? 0.412 3.605 -26.661 1.00 94.75 149 ASN A N 1
ATOM 1155 C CA . ASN A 1 149 ? 1.258 4.574 -27.352 1.00 94.75 149 ASN A CA 1
ATOM 1156 C C . ASN A 1 149 ? 2.397 5.013 -26.434 1.00 94.75 149 ASN A C 1
ATOM 1158 O O . ASN A 1 149 ? 2.212 5.133 -25.225 1.00 94.75 149 ASN A O 1
ATOM 1162 N N . VAL A 1 150 ? 3.573 5.257 -27.009 1.00 95.50 150 VAL A N 1
ATOM 1163 C CA . VAL A 1 150 ? 4.744 5.722 -26.258 1.00 95.50 150 VAL A CA 1
ATOM 1164 C C . VAL A 1 150 ? 4.558 7.192 -25.890 1.00 95.50 150 VAL A C 1
ATOM 1166 O O . VAL A 1 150 ? 4.409 8.035 -26.769 1.00 95.50 150 VAL A O 1
ATOM 1169 N N . ILE A 1 151 ? 4.574 7.480 -24.589 1.00 95.44 151 ILE A N 1
ATOM 1170 C CA . ILE A 1 151 ? 4.539 8.837 -24.030 1.00 95.44 151 ILE A CA 1
ATOM 1171 C C . ILE A 1 151 ? 5.964 9.379 -23.907 1.00 95.44 151 ILE A C 1
ATOM 1173 O O . ILE A 1 151 ? 6.223 10.532 -24.240 1.00 95.44 151 ILE A O 1
ATOM 1177 N N . ALA A 1 152 ? 6.886 8.552 -23.407 1.00 94.50 152 ALA A N 1
ATOM 1178 C CA . ALA A 1 152 ? 8.268 8.943 -23.163 1.00 94.50 152 ALA A CA 1
ATOM 1179 C C . ALA A 1 152 ? 9.223 7.752 -23.288 1.00 94.50 152 ALA A C 1
ATOM 1181 O O . ALA A 1 152 ? 8.921 6.647 -22.830 1.00 94.50 152 ALA A O 1
ATOM 1182 N N . GLU A 1 153 ? 10.406 7.989 -23.846 1.00 94.38 153 GLU A N 1
ATOM 1183 C CA . GLU A 1 153 ? 11.517 7.037 -23.837 1.00 94.38 153 GLU A CA 1
ATOM 1184 C C . GLU A 1 153 ? 12.410 7.327 -22.628 1.00 94.38 153 GLU A C 1
ATOM 1186 O O . GLU A 1 153 ? 12.884 8.445 -22.445 1.00 94.38 153 GLU A O 1
ATOM 1191 N N . LEU A 1 154 ? 12.591 6.333 -21.754 1.00 90.50 154 LEU A N 1
ATOM 1192 C CA . LEU A 1 154 ? 13.229 6.509 -20.442 1.00 90.50 154 LEU A CA 1
ATOM 1193 C C . LEU A 1 154 ? 14.659 5.952 -20.383 1.00 90.50 154 LEU A C 1
ATOM 1195 O O . LEU A 1 154 ? 15.263 5.926 -19.311 1.00 90.50 154 LEU A O 1
ATOM 1199 N N . GLY A 1 155 ? 15.189 5.509 -21.524 1.00 89.44 155 GLY A N 1
ATOM 1200 C CA . GLY A 1 155 ? 16.540 4.974 -21.673 1.00 89.44 155 GLY A CA 1
ATOM 1201 C C . GLY A 1 155 ? 16.597 3.449 -21.774 1.00 89.44 155 GLY A C 1
ATOM 1202 O O . GLY A 1 155 ? 15.585 2.769 -21.987 1.00 89.44 155 GLY A O 1
ATOM 1203 N N . SER A 1 156 ? 17.811 2.914 -21.641 1.00 90.88 156 SER A N 1
ATOM 1204 C CA . SER A 1 156 ? 18.103 1.493 -21.821 1.00 90.88 156 SER A CA 1
ATOM 1205 C C . SER A 1 156 ? 18.960 0.899 -20.706 1.00 90.88 156 SER A C 1
ATOM 1207 O O . SER A 1 156 ? 19.779 1.588 -20.104 1.00 90.88 156 SER A O 1
ATOM 1209 N N . PHE A 1 157 ? 18.808 -0.404 -20.478 1.00 89.50 157 PHE A N 1
ATOM 1210 C CA . PHE A 1 157 ? 19.603 -1.191 -19.535 1.00 89.50 157 PHE A CA 1
ATOM 1211 C C . PHE A 1 157 ? 20.362 -2.281 -20.284 1.00 89.50 157 PHE A C 1
ATOM 1213 O O . PHE A 1 157 ? 19.798 -2.914 -21.174 1.00 89.50 157 PHE A O 1
ATOM 1220 N N . ILE A 1 158 ? 21.610 -2.540 -19.899 1.00 90.38 158 ILE A N 1
ATOM 1221 C CA . ILE A 1 158 ? 22.397 -3.650 -20.446 1.00 90.38 158 ILE A CA 1
ATOM 1222 C C . ILE A 1 158 ? 22.438 -4.778 -19.415 1.00 90.38 158 ILE A C 1
ATOM 1224 O O . ILE A 1 158 ? 22.824 -4.577 -18.265 1.00 90.38 158 ILE A O 1
ATOM 1228 N N . ILE A 1 159 ? 22.047 -5.973 -19.843 1.00 90.88 159 ILE A N 1
ATOM 1229 C CA . ILE A 1 159 ? 22.068 -7.214 -19.072 1.00 90.88 159 ILE A CA 1
ATOM 1230 C C . ILE A 1 159 ? 23.249 -8.036 -19.577 1.00 90.88 159 ILE A C 1
ATOM 1232 O O . ILE A 1 159 ? 23.188 -8.592 -20.671 1.00 90.88 159 ILE A O 1
ATOM 1236 N N . LYS A 1 160 ? 24.329 -8.086 -18.794 1.00 85.62 160 LYS A N 1
ATOM 1237 C CA . LYS A 1 160 ? 25.576 -8.776 -19.172 1.00 85.62 160 LYS A CA 1
ATOM 1238 C C . LYS A 1 160 ? 25.501 -10.294 -18.979 1.00 85.62 160 LYS A C 1
ATOM 1240 O O . LYS A 1 160 ? 26.128 -11.047 -19.711 1.00 85.62 160 LYS A O 1
ATOM 1245 N N . ASP A 1 161 ? 24.734 -10.753 -17.994 1.00 86.38 161 ASP A N 1
ATOM 1246 C CA . ASP A 1 161 ? 24.620 -12.179 -17.697 1.00 86.38 161 ASP A CA 1
ATOM 1247 C C . ASP A 1 161 ? 23.621 -12.864 -18.642 1.00 86.38 161 ASP A C 1
ATOM 1249 O O . ASP A 1 161 ? 22.409 -12.666 -18.545 1.00 86.38 161 ASP A O 1
ATOM 1253 N N . LEU A 1 162 ? 24.142 -13.700 -19.545 1.00 87.44 162 LEU A N 1
ATOM 1254 C CA . LEU A 1 162 ? 23.357 -14.497 -20.492 1.00 87.44 162 LEU A CA 1
ATOM 1255 C C . LEU A 1 162 ? 22.496 -15.574 -19.820 1.00 87.44 162 LEU A C 1
ATOM 1257 O O . LEU A 1 162 ? 21.551 -16.058 -20.444 1.00 87.44 162 LEU A O 1
ATOM 1261 N N . GLN A 1 163 ? 22.836 -15.973 -18.591 1.00 88.69 163 GLN A N 1
ATOM 1262 C CA . GLN A 1 163 ? 22.073 -16.942 -17.803 1.00 88.69 163 GLN A CA 1
ATOM 1263 C C . GLN A 1 163 ? 21.024 -16.269 -16.914 1.00 88.69 163 GLN A C 1
ATOM 1265 O O . GLN A 1 163 ? 20.167 -16.958 -16.353 1.00 88.69 163 GLN A O 1
ATOM 1270 N N . SER A 1 164 ? 21.058 -14.938 -16.796 1.00 88.88 164 SER A N 1
ATOM 1271 C CA . SER A 1 164 ? 20.087 -14.222 -15.985 1.00 88.88 164 SER A CA 1
ATOM 1272 C C . SER A 1 164 ? 18.685 -14.391 -16.559 1.00 88.88 164 SER A C 1
ATOM 1274 O O . SER A 1 164 ? 18.405 -14.084 -17.719 1.00 88.88 164 SER A O 1
ATOM 1276 N N . SER A 1 165 ? 17.783 -14.873 -15.709 1.00 88.81 165 SER A N 1
ATOM 1277 C CA . SER A 1 165 ? 16.363 -15.037 -16.020 1.00 88.81 165 SER A CA 1
ATOM 1278 C C . SER A 1 165 ? 15.502 -13.894 -15.479 1.00 88.81 165 SER A C 1
ATOM 1280 O O . SER A 1 165 ? 14.310 -13.831 -15.780 1.00 88.81 165 SER A O 1
ATOM 1282 N N . SER A 1 166 ? 16.081 -12.975 -14.698 1.00 90.75 166 SER A N 1
ATOM 1283 C CA . SER A 1 166 ? 15.339 -11.921 -14.005 1.00 90.75 166 SER A CA 1
ATOM 1284 C C . SER A 1 166 ? 16.121 -10.614 -13.912 1.00 90.75 166 SER A C 1
ATOM 1286 O O . SER A 1 166 ? 17.319 -10.612 -13.642 1.00 90.75 166 SER A O 1
ATOM 1288 N N . ILE A 1 167 ? 15.412 -9.494 -14.049 1.00 91.25 167 ILE A N 1
ATOM 1289 C CA . ILE A 1 167 ? 15.931 -8.139 -13.841 1.00 91.25 167 ILE A CA 1
ATOM 1290 C C . ILE A 1 167 ? 14.988 -7.370 -12.912 1.00 91.25 167 ILE A C 1
ATOM 1292 O O . ILE A 1 167 ? 13.770 -7.529 -12.994 1.00 91.25 167 ILE A O 1
ATOM 1296 N N . SER A 1 168 ? 15.552 -6.537 -12.035 1.00 91.50 168 SER A N 1
ATOM 1297 C CA . SER A 1 168 ? 14.797 -5.650 -11.146 1.00 91.50 168 SER A CA 1
ATOM 1298 C C . SER A 1 168 ? 15.014 -4.193 -11.549 1.00 91.50 168 SER A C 1
ATOM 1300 O O . SER A 1 168 ? 16.151 -3.726 -11.606 1.00 91.50 168 SER A O 1
ATOM 1302 N N . ASP A 1 169 ? 13.924 -3.480 -11.831 1.00 92.88 169 ASP A N 1
ATOM 1303 C CA . ASP A 1 169 ? 13.919 -2.047 -12.134 1.00 92.88 169 ASP A CA 1
ATOM 1304 C C . ASP A 1 169 ? 13.263 -1.289 -10.976 1.00 92.88 169 ASP A C 1
ATOM 1306 O O . ASP A 1 169 ? 12.048 -1.330 -10.785 1.00 92.88 169 ASP A O 1
ATOM 1310 N N . SER A 1 170 ? 14.083 -0.599 -10.184 1.00 89.12 170 SER A N 1
ATOM 1311 C CA . SER A 1 170 ? 13.629 0.180 -9.030 1.00 89.12 170 SER A CA 1
ATOM 1312 C C . SER A 1 170 ? 13.168 1.596 -9.389 1.00 89.12 170 SER A C 1
ATOM 1314 O O . SER A 1 170 ? 12.563 2.266 -8.553 1.00 89.12 170 SER A O 1
ATOM 1316 N N . LYS A 1 171 ? 13.426 2.071 -10.615 1.00 89.19 171 LYS A N 1
ATOM 1317 C CA . LYS A 1 171 ? 13.147 3.448 -11.052 1.00 89.19 171 LYS A CA 1
ATOM 1318 C C . LYS A 1 171 ? 11.835 3.517 -11.833 1.00 89.19 171 LYS A C 1
ATOM 1320 O O . LYS A 1 171 ? 11.799 3.947 -12.988 1.00 89.19 171 LYS A O 1
ATOM 1325 N N . ILE A 1 172 ? 10.749 3.065 -11.219 1.00 89.81 172 ILE A N 1
ATOM 1326 C CA . ILE A 1 172 ? 9.401 3.073 -11.803 1.00 89.81 172 ILE A CA 1
ATOM 1327 C C . ILE A 1 172 ? 8.489 4.047 -11.058 1.00 89.81 172 ILE A C 1
ATOM 1329 O O . ILE A 1 172 ? 8.612 4.224 -9.848 1.00 89.81 172 ILE A O 1
ATOM 1333 N N . LYS A 1 173 ? 7.564 4.680 -11.784 1.00 85.50 173 LYS A N 1
ATOM 1334 C CA . LYS A 1 173 ? 6.474 5.458 -11.190 1.00 85.50 173 LYS A CA 1
ATOM 1335 C C . LYS A 1 173 ? 5.301 4.521 -10.901 1.00 85.50 173 LYS A C 1
ATOM 1337 O O . LYS A 1 173 ? 4.941 3.702 -11.750 1.00 85.50 173 LYS A O 1
ATOM 1342 N N . TYR A 1 174 ? 4.688 4.653 -9.730 1.00 81.38 174 TYR A N 1
ATOM 1343 C CA . TYR A 1 174 ? 3.438 3.958 -9.421 1.00 81.38 174 TYR A CA 1
ATOM 1344 C C . TYR A 1 174 ? 2.299 4.470 -10.311 1.00 81.38 174 TYR A C 1
ATOM 1346 O O . TYR A 1 174 ? 2.302 5.620 -10.745 1.00 81.38 174 TYR A O 1
ATOM 1354 N N . GLY A 1 175 ? 1.364 3.586 -10.663 1.00 80.62 175 GLY A N 1
ATOM 1355 C CA . GLY A 1 175 ? 0.244 3.887 -11.559 1.00 80.62 175 GLY A CA 1
ATOM 1356 C C . GLY A 1 175 ? 0.603 3.947 -13.050 1.00 80.62 175 GLY A C 1
ATOM 1357 O O . GLY A 1 175 ? -0.282 3.783 -13.890 1.00 80.62 175 GLY A O 1
ATOM 1358 N N . ALA A 1 176 ? 1.882 4.115 -13.397 1.00 89.62 176 ALA A N 1
ATOM 1359 C CA . ALA A 1 176 ? 2.333 4.167 -14.781 1.00 89.62 176 ALA A CA 1
ATOM 1360 C C . ALA A 1 176 ? 2.310 2.788 -15.463 1.00 89.62 176 ALA A C 1
ATOM 1362 O O . ALA A 1 176 ? 2.307 1.723 -14.831 1.00 89.62 176 ALA A O 1
ATOM 1363 N N . ARG A 1 177 ? 2.305 2.812 -16.797 1.00 94.88 177 ARG A N 1
ATOM 1364 C CA . ARG A 1 177 ? 2.450 1.628 -17.644 1.00 94.88 177 ARG A CA 1
ATOM 1365 C C . ARG A 1 177 ? 3.747 1.760 -18.427 1.00 94.88 177 ARG A C 1
ATOM 1367 O O . ARG A 1 177 ? 4.053 2.818 -18.967 1.00 94.88 177 ARG A O 1
ATOM 1374 N N . TYR A 1 178 ? 4.497 0.673 -18.508 1.00 96.88 178 TYR A N 1
ATOM 1375 C CA . TYR A 1 178 ? 5.779 0.639 -19.194 1.00 96.88 178 TYR A CA 1
ATOM 1376 C C . TYR A 1 178 ? 5.804 -0.470 -20.234 1.00 96.88 178 TYR A C 1
ATOM 1378 O O . TYR A 1 178 ? 5.246 -1.549 -20.033 1.00 96.88 178 TYR A O 1
ATOM 1386 N N . LYS A 1 179 ? 6.488 -0.217 -21.346 1.00 97.31 179 LYS A N 1
ATOM 1387 C CA . LYS A 1 179 ? 6.848 -1.216 -22.347 1.00 97.31 179 LYS A CA 1
ATOM 1388 C C . LYS A 1 179 ? 8.361 -1.405 -22.314 1.00 97.31 179 LYS A C 1
ATOM 1390 O O . LYS A 1 179 ? 9.119 -0.463 -22.546 1.00 97.31 179 LYS A O 1
ATOM 1395 N N . TYR A 1 180 ? 8.765 -2.633 -22.023 1.00 96.75 180 TYR A N 1
ATOM 1396 C CA . TYR A 1 180 ? 10.149 -3.083 -21.995 1.00 96.75 180 TYR A CA 1
ATOM 1397 C C . TYR A 1 180 ? 10.408 -3.883 -23.275 1.00 96.75 180 TYR A C 1
ATOM 1399 O O . TYR A 1 180 ? 9.758 -4.907 -23.491 1.00 96.75 180 TYR A O 1
ATOM 1407 N N . ASN A 1 181 ? 11.323 -3.422 -24.129 1.00 96.38 181 ASN A N 1
ATOM 1408 C CA . ASN A 1 181 ? 11.729 -4.119 -25.354 1.00 96.38 181 ASN A CA 1
ATOM 1409 C C . ASN A 1 181 ? 13.121 -4.712 -25.163 1.00 96.38 181 ASN A C 1
ATOM 1411 O O . ASN A 1 181 ? 14.097 -3.976 -25.070 1.00 96.38 181 ASN A O 1
ATOM 1415 N N . LEU A 1 182 ? 13.206 -6.035 -25.105 1.00 95.31 182 LEU A N 1
ATOM 1416 C CA . LEU A 1 182 ? 14.436 -6.789 -24.917 1.00 95.31 182 LEU A CA 1
ATOM 1417 C C . LEU A 1 182 ? 15.016 -7.204 -26.269 1.00 95.31 182 LEU A C 1
ATOM 1419 O O . LEU A 1 182 ? 14.346 -7.894 -27.038 1.00 95.31 182 LEU A O 1
ATOM 1423 N N . HIS A 1 183 ? 16.264 -6.839 -26.531 1.00 95.31 183 HIS A N 1
ATOM 1424 C CA . HIS A 1 183 ? 16.996 -7.175 -27.746 1.00 95.31 183 HIS A CA 1
ATOM 1425 C C . HIS A 1 183 ? 18.318 -7.869 -27.393 1.00 95.31 183 HIS A C 1
ATOM 1427 O O . HIS A 1 183 ? 18.958 -7.486 -26.414 1.00 95.31 183 HIS A O 1
ATOM 1433 N N . PRO A 1 184 ? 18.758 -8.879 -28.161 1.00 94.38 184 PRO A N 1
ATOM 1434 C CA . PRO A 1 184 ? 20.101 -9.422 -28.002 1.00 94.38 184 PRO A CA 1
ATOM 1435 C C . PRO A 1 184 ? 21.144 -8.366 -28.385 1.00 94.38 184 PRO A C 1
ATOM 1437 O O . PRO A 1 184 ? 20.968 -7.638 -29.366 1.00 94.38 184 PRO A O 1
ATOM 1440 N N . LEU A 1 185 ? 22.213 -8.290 -27.596 1.00 92.62 185 LEU A N 1
ATOM 1441 C CA . LEU A 1 185 ? 23.342 -7.395 -27.809 1.00 92.62 185 LEU A CA 1
ATOM 1442 C C . LEU A 1 185 ? 24.541 -8.220 -28.282 1.00 92.62 185 LEU A C 1
ATOM 1444 O O . LEU A 1 185 ? 24.975 -9.158 -27.607 1.00 92.62 185 LEU A O 1
ATOM 1448 N N . TYR A 1 186 ? 25.057 -7.864 -29.450 1.00 90.50 186 TYR A N 1
ATOM 1449 C CA . TYR A 1 186 ? 26.196 -8.504 -30.088 1.00 90.50 186 TYR A CA 1
ATOM 1450 C C . TYR A 1 186 ? 27.399 -7.572 -30.053 1.00 90.50 186 TYR A C 1
ATOM 1452 O O . TYR A 1 186 ? 27.248 -6.358 -30.163 1.00 90.50 186 TYR A O 1
ATOM 1460 N N . ILE A 1 187 ? 28.589 -8.150 -29.967 1.00 88.19 187 ILE A N 1
ATOM 1461 C CA . ILE A 1 187 ? 29.833 -7.473 -30.320 1.00 88.19 187 ILE A CA 1
ATOM 1462 C C . ILE A 1 187 ? 30.356 -8.097 -31.605 1.00 88.19 187 ILE A C 1
ATOM 1464 O O . ILE A 1 187 ? 30.380 -9.322 -31.742 1.00 88.19 187 ILE A O 1
ATOM 1468 N N . VAL A 1 188 ? 30.763 -7.240 -32.536 1.00 88.12 188 VAL A N 1
ATOM 1469 C CA . VAL A 1 188 ? 31.396 -7.612 -33.796 1.00 88.12 188 VAL A CA 1
ATOM 1470 C C . VAL A 1 188 ? 32.789 -7.004 -33.843 1.00 88.12 188 VAL A C 1
ATOM 1472 O O . VAL A 1 188 ? 32.940 -5.785 -33.752 1.00 88.12 188 VAL A O 1
ATOM 1475 N N . LYS A 1 189 ? 33.796 -7.858 -34.016 1.00 86.81 189 LYS A N 1
ATOM 1476 C CA . LYS A 1 189 ? 35.184 -7.469 -34.267 1.00 86.81 189 LYS A CA 1
ATOM 1477 C C . LYS A 1 189 ? 35.573 -7.972 -35.663 1.00 86.81 189 LYS A C 1
ATOM 1479 O O . LYS A 1 189 ? 35.741 -9.182 -35.820 1.00 86.81 189 LYS A O 1
ATOM 1484 N N . PRO A 1 190 ? 35.631 -7.103 -36.685 1.00 83.19 190 PRO A N 1
ATOM 1485 C CA . PRO A 1 190 ? 35.833 -7.542 -38.066 1.00 83.19 190 PRO A CA 1
ATOM 1486 C C . PRO A 1 190 ? 37.247 -8.086 -38.322 1.00 83.19 190 PRO A C 1
ATOM 1488 O O . PRO A 1 190 ? 37.376 -9.092 -39.014 1.00 83.19 190 PRO A O 1
ATOM 1491 N N . ASP A 1 191 ? 38.281 -7.493 -37.719 1.00 83.88 191 ASP A N 1
ATOM 1492 C CA . ASP A 1 191 ? 39.685 -7.923 -37.831 1.00 83.88 191 ASP A CA 1
ATOM 1493 C C . ASP A 1 191 ? 40.299 -8.077 -36.422 1.00 83.88 191 ASP A C 1
ATOM 1495 O O . ASP A 1 191 ? 40.064 -7.217 -35.565 1.00 83.88 191 ASP A O 1
ATOM 1499 N N . PRO A 1 192 ? 41.087 -9.135 -36.127 1.00 81.06 192 PRO A N 1
ATOM 1500 C CA . PRO A 1 192 ? 41.737 -9.290 -34.823 1.00 81.06 192 PRO A CA 1
ATOM 1501 C C . PRO A 1 192 ? 42.679 -8.127 -34.469 1.00 81.06 192 PRO A C 1
ATOM 1503 O O . PRO A 1 192 ? 42.821 -7.797 -33.291 1.00 81.06 192 PRO A O 1
ATOM 1506 N N . ASN A 1 193 ? 43.300 -7.508 -35.477 1.00 83.06 193 ASN A N 1
ATOM 1507 C CA . ASN A 1 193 ? 44.273 -6.423 -35.344 1.00 8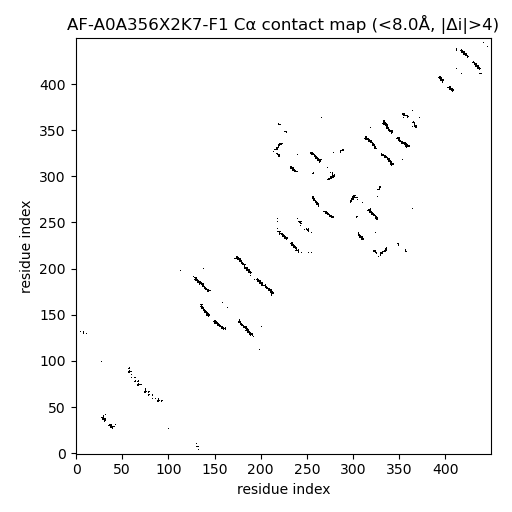3.06 193 ASN A CA 1
ATOM 1508 C C . ASN A 1 193 ? 43.621 -5.037 -35.273 1.00 83.06 193 ASN A C 1
ATOM 1510 O O . ASN A 1 193 ? 44.290 -4.057 -34.931 1.00 83.06 193 ASN A O 1
ATOM 1514 N N . GLU A 1 194 ? 42.330 -4.931 -35.597 1.00 80.75 194 GLU A N 1
ATOM 1515 C CA . GLU A 1 194 ? 41.606 -3.678 -35.448 1.00 80.75 194 GLU A CA 1
ATOM 1516 C C . GLU A 1 194 ? 41.356 -3.360 -33.973 1.00 80.75 194 GLU A C 1
ATOM 1518 O O . GLU A 1 194 ? 41.001 -4.212 -33.155 1.00 80.75 194 GLU A O 1
ATOM 1523 N N . ARG A 1 195 ? 41.523 -2.078 -33.638 1.00 76.31 195 ARG A N 1
ATOM 1524 C CA . ARG A 1 195 ? 41.271 -1.555 -32.288 1.00 76.31 195 ARG A CA 1
ATOM 1525 C C . ARG A 1 195 ? 39.790 -1.327 -32.007 1.00 76.31 195 ARG A C 1
ATOM 1527 O O . ARG A 1 195 ? 39.424 -1.086 -30.861 1.00 76.31 195 ARG A O 1
ATOM 1534 N N . PHE A 1 196 ? 38.956 -1.352 -33.041 1.00 78.38 196 PHE A N 1
ATOM 1535 C CA . PHE A 1 196 ? 37.542 -1.038 -32.931 1.00 78.38 196 PHE A CA 1
ATOM 1536 C C . PHE A 1 196 ? 36.715 -2.318 -32.868 1.00 78.38 196 PHE A C 1
ATOM 1538 O O . PHE A 1 196 ? 36.960 -3.294 -33.570 1.00 78.38 196 PHE A O 1
ATOM 1545 N N . SER A 1 197 ? 35.724 -2.310 -31.987 1.00 82.88 197 SER A N 1
ATOM 1546 C CA . SER A 1 197 ? 34.694 -3.336 -31.897 1.00 82.88 197 SER A CA 1
ATOM 1547 C C . SER A 1 197 ? 33.345 -2.641 -31.936 1.00 82.88 197 SER A C 1
ATOM 1549 O O . SER A 1 197 ? 33.157 -1.597 -31.311 1.00 82.88 197 SER A O 1
ATOM 1551 N N . PHE A 1 198 ? 32.406 -3.211 -32.678 1.00 84.94 198 PHE A N 1
ATOM 1552 C CA . PHE A 1 198 ? 31.084 -2.639 -32.874 1.00 84.94 198 PHE A CA 1
ATOM 1553 C C . PHE A 1 198 ? 30.081 -3.358 -31.987 1.00 84.94 198 PHE A C 1
ATOM 1555 O O . PHE A 1 198 ? 29.964 -4.582 -32.037 1.00 84.94 198 PHE A O 1
ATOM 1562 N N . ALA A 1 199 ? 29.321 -2.603 -31.200 1.00 86.19 199 ALA A N 1
ATOM 1563 C CA . ALA A 1 199 ? 28.149 -3.139 -30.529 1.00 86.19 199 ALA A CA 1
ATOM 1564 C C . ALA A 1 199 ? 26.952 -3.080 -31.483 1.00 86.19 199 ALA A C 1
ATOM 1566 O O . ALA A 1 199 ? 26.592 -2.014 -31.979 1.00 86.19 199 ALA A O 1
ATOM 1567 N N . MET A 1 200 ? 26.323 -4.224 -31.736 1.00 88.69 200 MET A N 1
ATOM 1568 C CA . MET A 1 200 ? 25.142 -4.330 -32.586 1.00 88.69 200 MET A CA 1
ATOM 1569 C C . MET A 1 200 ? 23.944 -4.809 -31.776 1.00 88.69 200 MET A C 1
ATOM 1571 O O . MET A 1 200 ? 24.021 -5.776 -31.019 1.00 88.69 200 MET A O 1
ATOM 1575 N N . VAL A 1 201 ? 22.803 -4.157 -31.969 1.00 91.38 201 VAL A N 1
ATOM 1576 C CA . VAL A 1 201 ? 21.537 -4.547 -31.345 1.00 91.38 201 VAL A CA 1
ATOM 1577 C C . VAL A 1 201 ? 20.728 -5.362 -32.344 1.00 91.38 201 VAL A C 1
ATOM 1579 O O . VAL A 1 201 ? 20.506 -4.934 -33.477 1.00 91.38 201 VAL A O 1
ATOM 1582 N N . GLY A 1 202 ? 20.267 -6.546 -31.942 1.00 90.56 202 GLY A N 1
ATOM 1583 C CA . GLY A 1 202 ? 19.442 -7.381 -32.809 1.00 90.56 202 GLY A CA 1
ATOM 1584 C C . GLY A 1 202 ? 18.145 -6.673 -33.202 1.00 90.56 202 GLY A C 1
ATOM 1585 O O . GLY A 1 202 ? 17.410 -6.197 -32.342 1.00 90.56 202 GLY A O 1
ATOM 1586 N N . ALA A 1 203 ? 17.814 -6.649 -34.495 1.00 87.12 203 ALA A N 1
ATOM 1587 C CA . ALA A 1 203 ? 16.640 -5.929 -35.002 1.00 87.12 203 ALA A CA 1
ATOM 1588 C C . ALA A 1 203 ? 15.302 -6.446 -34.433 1.00 87.12 203 ALA A C 1
ATOM 1590 O O . ALA A 1 203 ? 14.337 -5.695 -34.298 1.00 87.12 203 ALA A O 1
ATOM 1591 N N . ARG A 1 204 ? 15.229 -7.738 -34.087 1.00 88.69 204 ARG A N 1
ATOM 1592 C CA . ARG A 1 204 ? 14.031 -8.361 -33.512 1.00 88.69 204 ARG A CA 1
ATOM 1593 C C . ARG A 1 204 ? 14.159 -8.451 -31.997 1.00 88.69 204 ARG A C 1
ATOM 1595 O O . ARG A 1 204 ? 14.951 -9.242 -31.491 1.00 88.69 204 ARG A O 1
ATOM 1602 N N . GLY A 1 205 ? 13.342 -7.671 -31.297 1.00 90.38 205 GLY A N 1
ATOM 1603 C CA . GLY A 1 205 ? 13.209 -7.730 -29.846 1.00 90.38 205 GLY A CA 1
ATOM 1604 C C . GLY A 1 205 ? 11.934 -8.435 -29.392 1.00 90.38 205 GLY A C 1
ATOM 1605 O O . GLY A 1 205 ? 10.964 -8.557 -30.144 1.00 90.38 205 GLY A O 1
ATOM 1606 N N . LYS A 1 206 ? 11.920 -8.877 -28.135 1.00 95.00 206 LYS A N 1
ATOM 1607 C CA . LYS A 1 206 ? 10.701 -9.291 -27.428 1.00 95.00 206 LYS A CA 1
ATOM 1608 C C . LYS A 1 206 ? 10.225 -8.144 -26.551 1.00 95.00 206 LYS A C 1
ATOM 1610 O O . LYS A 1 206 ? 11.003 -7.602 -25.775 1.00 95.00 206 LYS A O 1
ATOM 1615 N N . SER A 1 207 ? 8.948 -7.795 -26.644 1.00 95.19 207 SER A N 1
ATOM 1616 C CA . SER A 1 207 ? 8.368 -6.713 -25.849 1.00 95.19 207 SER A CA 1
ATOM 1617 C C . SER A 1 207 ? 7.430 -7.241 -24.774 1.00 95.19 207 SER A C 1
ATOM 1619 O O . SER A 1 207 ? 6.570 -8.070 -25.073 1.00 95.19 207 SER A O 1
ATOM 1621 N N . VAL A 1 208 ? 7.511 -6.689 -23.568 1.00 95.69 208 VAL A N 1
ATOM 1622 C CA . VAL A 1 208 ? 6.542 -6.918 -22.492 1.00 95.69 208 VAL A CA 1
ATOM 1623 C C . VAL A 1 208 ? 5.972 -5.585 -22.022 1.00 95.69 208 VAL A C 1
ATOM 1625 O O . VAL A 1 208 ? 6.690 -4.593 -21.906 1.00 95.69 208 VAL A O 1
ATOM 1628 N N . LYS A 1 209 ? 4.660 -5.549 -21.785 1.00 96.44 209 LYS A N 1
ATOM 1629 C CA . LYS A 1 209 ? 3.969 -4.393 -21.207 1.00 96.44 209 LYS A CA 1
ATOM 1630 C C . LYS A 1 209 ? 3.669 -4.696 -19.745 1.00 96.44 209 LYS A C 1
ATOM 1632 O O . LYS A 1 209 ? 3.078 -5.730 -19.449 1.00 96.44 209 LYS A O 1
ATOM 1637 N N . ILE A 1 210 ? 4.072 -3.804 -18.851 1.00 94.62 210 ILE A N 1
ATOM 1638 C CA . ILE A 1 210 ? 3.936 -3.957 -17.403 1.00 94.62 210 ILE A CA 1
ATOM 1639 C C . ILE A 1 210 ? 3.145 -2.767 -16.870 1.00 94.62 210 ILE A C 1
ATOM 1641 O O . ILE A 1 210 ? 3.450 -1.616 -17.182 1.00 94.62 210 ILE A O 1
ATOM 1645 N N . ARG A 1 211 ? 2.122 -3.046 -16.062 1.00 92.88 211 ARG A N 1
ATOM 1646 C CA . ARG A 1 211 ? 1.395 -2.032 -15.295 1.00 92.88 211 ARG A CA 1
ATOM 1647 C C . ARG A 1 211 ? 1.950 -2.012 -13.877 1.00 92.88 211 ARG A C 1
ATOM 1649 O O . ARG A 1 211 ? 1.907 -3.033 -13.196 1.00 92.88 211 ARG A O 1
ATOM 1656 N N . CYS A 1 212 ? 2.440 -0.861 -13.434 1.00 88.44 212 CYS A N 1
ATOM 1657 C CA . CYS A 1 212 ? 2.940 -0.685 -12.078 1.00 88.44 212 CYS A CA 1
ATOM 1658 C C . CYS A 1 212 ? 1.764 -0.376 -11.150 1.00 88.44 212 CYS A C 1
ATOM 1660 O O . CYS A 1 212 ? 1.229 0.730 -11.159 1.00 88.44 212 CYS A O 1
ATOM 1662 N N . VAL A 1 213 ? 1.337 -1.371 -10.375 1.00 84.69 213 VAL A N 1
ATOM 1663 C CA . VAL A 1 213 ? 0.259 -1.225 -9.389 1.00 84.69 213 VAL A CA 1
ATOM 1664 C C . VAL A 1 213 ? 0.878 -1.108 -8.002 1.00 84.69 213 VAL A C 1
ATOM 1666 O O . VAL A 1 213 ? 1.709 -1.933 -7.629 1.00 84.69 213 VAL A O 1
ATOM 1669 N N . GLU A 1 214 ? 0.476 -0.091 -7.243 1.00 81.56 214 GLU A N 1
ATOM 1670 C CA . GLU A 1 214 ? 0.789 -0.006 -5.819 1.00 81.56 214 GLU A CA 1
ATOM 1671 C C . GLU A 1 214 ? -0.257 -0.787 -5.026 1.00 81.56 214 GLU A C 1
ATOM 1673 O O . GLU A 1 214 ? -1.429 -0.419 -4.991 1.00 81.56 214 GLU A O 1
ATOM 1678 N N . SER A 1 215 ? 0.165 -1.898 -4.428 1.00 83.00 215 SER A N 1
ATOM 1679 C CA . SER A 1 215 ? -0.695 -2.773 -3.624 1.00 83.00 215 SER A CA 1
ATOM 1680 C C . SER A 1 215 ? -0.302 -2.805 -2.149 1.00 83.00 215 SER A C 1
ATOM 1682 O O . SER A 1 215 ? -0.847 -3.602 -1.388 1.00 83.00 215 SER A O 1
ATOM 1684 N N . VAL A 1 216 ? 0.703 -2.021 -1.757 1.00 85.62 216 VAL A N 1
ATOM 1685 C CA . VAL A 1 216 ? 1.187 -1.978 -0.379 1.00 85.62 216 VAL A CA 1
ATOM 1686 C C . VAL A 1 216 ? 0.404 -0.882 0.338 1.00 85.62 216 VAL A C 1
ATOM 1688 O O . VAL A 1 216 ? 0.546 0.277 -0.035 1.00 85.62 216 VAL A O 1
ATOM 1691 N N . PRO A 1 217 ? -0.440 -1.218 1.328 1.00 87.94 217 PRO A N 1
ATOM 1692 C CA . PRO A 1 217 ? -1.198 -0.212 2.054 1.00 87.94 217 PRO A CA 1
ATOM 1693 C C . PRO A 1 217 ? -0.287 0.623 2.958 1.00 87.94 217 PRO A C 1
ATOM 1695 O O . PRO A 1 217 ? 0.724 0.100 3.438 1.00 87.94 217 PRO A O 1
ATOM 1698 N N . PRO A 1 218 ? -0.682 1.865 3.292 1.00 89.81 218 PRO A N 1
ATOM 1699 C CA . PRO A 1 218 ? 0.068 2.685 4.231 1.00 89.81 218 PRO A CA 1
ATOM 1700 C C . PRO A 1 218 ? 0.149 2.010 5.610 1.00 89.81 218 PRO A C 1
ATOM 1702 O O . PRO A 1 218 ? -0.716 1.202 5.978 1.00 89.81 218 PRO A O 1
ATOM 1705 N N . PRO A 1 219 ? 1.167 2.337 6.421 1.00 90.88 219 PRO A N 1
ATOM 1706 C CA . PRO A 1 219 ? 1.260 1.826 7.778 1.00 90.88 219 PRO A CA 1
ATOM 1707 C C . PRO A 1 219 ? 0.108 2.360 8.648 1.00 90.88 219 PRO A C 1
ATOM 1709 O O . PRO A 1 219 ? -0.394 3.465 8.421 1.00 90.88 219 PRO A O 1
ATOM 1712 N N . PRO A 1 220 ? -0.332 1.590 9.660 1.00 93.94 220 PRO A N 1
ATOM 1713 C CA . PRO A 1 220 ? -1.393 2.020 10.559 1.00 93.94 220 PRO A CA 1
ATOM 1714 C C . PRO A 1 220 ? -0.942 3.206 11.420 1.00 93.94 220 PRO A C 1
ATOM 1716 O O . PRO A 1 220 ? 0.237 3.344 11.755 1.00 93.94 220 PRO A O 1
ATOM 1719 N N . ILE A 1 221 ? -1.906 4.033 11.831 1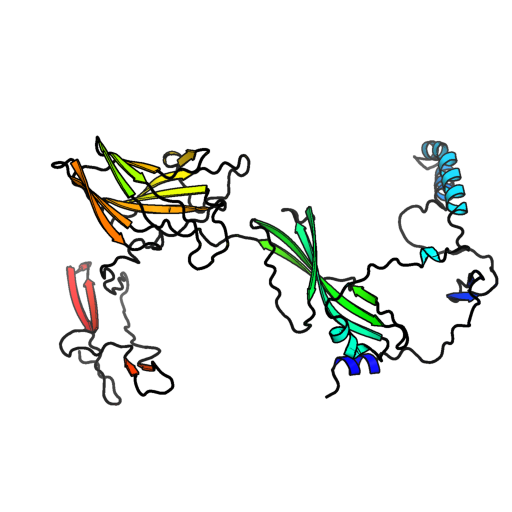.00 94.19 221 ILE A N 1
ATOM 1720 C CA . ILE A 1 221 ? -1.680 5.146 12.766 1.00 94.19 221 ILE A CA 1
ATOM 1721 C C . ILE A 1 221 ? -1.111 4.608 14.080 1.00 94.19 221 ILE A C 1
ATOM 1723 O O . ILE A 1 221 ? -1.562 3.578 14.579 1.00 94.19 221 ILE A O 1
ATOM 1727 N N . GLU A 1 222 ? -0.127 5.306 14.647 1.00 92.50 222 GLU A N 1
ATOM 1728 C CA . GLU A 1 222 ? 0.601 4.816 15.818 1.00 92.50 222 GLU A CA 1
ATOM 1729 C C . GLU A 1 222 ? -0.149 4.979 17.133 1.00 92.50 222 GLU A C 1
ATOM 1731 O O . GLU A 1 222 ? -0.095 4.083 17.969 1.00 92.50 222 GLU A O 1
ATOM 1736 N N . ALA A 1 223 ? -0.818 6.115 17.319 1.00 94.56 223 ALA A N 1
ATOM 1737 C CA . ALA A 1 223 ? -1.534 6.448 18.540 1.00 94.56 223 ALA A CA 1
ATOM 1738 C C . ALA A 1 223 ? -2.637 7.473 18.260 1.00 94.56 223 ALA A C 1
ATOM 1740 O O . ALA A 1 223 ? -2.524 8.299 17.351 1.00 94.56 223 ALA A O 1
ATOM 1741 N N . ILE A 1 224 ? -3.681 7.433 19.087 1.00 97.56 224 ILE A N 1
ATOM 1742 C CA . ILE A 1 224 ? -4.785 8.392 19.080 1.00 97.56 224 ILE A CA 1
ATOM 1743 C C . ILE A 1 224 ? -4.844 9.014 20.474 1.00 97.56 224 ILE A C 1
ATOM 1745 O O . ILE A 1 224 ? -4.863 8.308 21.480 1.00 97.56 224 ILE A O 1
ATOM 1749 N N . LYS A 1 225 ? -4.841 10.343 20.537 1.00 98.06 225 LYS A N 1
ATOM 1750 C CA . LYS A 1 225 ? -5.031 11.116 21.764 1.00 98.06 225 LYS A CA 1
ATOM 1751 C C . LYS A 1 225 ? -6.488 11.531 21.863 1.00 98.06 225 LYS A C 1
ATOM 1753 O O . LYS A 1 225 ? -7.065 11.980 20.875 1.00 98.06 225 LYS A O 1
ATOM 1758 N N . PHE A 1 226 ? -7.051 11.430 23.059 1.00 98.12 226 PHE A N 1
ATOM 1759 C CA . PHE A 1 226 ? -8.439 11.782 23.323 1.00 98.12 226 PHE A CA 1
ATOM 1760 C C . PHE A 1 226 ? -8.505 12.950 24.302 1.00 98.12 226 PHE A C 1
ATOM 1762 O O . PHE A 1 226 ? -7.791 12.968 25.304 1.00 98.12 226 PHE A O 1
ATOM 1769 N N . SER A 1 227 ? -9.365 13.924 24.019 1.00 97.44 227 SER A N 1
ATOM 1770 C CA . SER A 1 227 ? -9.630 15.051 24.915 1.00 97.44 227 SER A CA 1
ATOM 1771 C C . SER A 1 227 ? -11.118 15.379 24.936 1.00 97.44 227 SER A C 1
ATOM 1773 O O . SER A 1 227 ? -11.738 15.520 23.881 1.00 97.44 227 SER A O 1
ATOM 1775 N N . TYR A 1 228 ? -11.688 15.513 26.131 1.00 96.62 228 TYR A N 1
ATOM 1776 C CA . TYR A 1 228 ? -13.087 15.894 26.312 1.00 96.62 228 TYR A CA 1
ATOM 1777 C C . TYR A 1 228 ? -13.312 17.372 25.958 1.00 96.62 228 TYR A C 1
ATOM 1779 O O . TYR A 1 228 ? -12.524 18.225 26.360 1.00 96.62 228 TYR A O 1
ATOM 1787 N N . MET A 1 229 ? -14.382 17.665 25.211 1.00 94.81 229 MET A N 1
ATOM 1788 C CA . MET A 1 229 ? -14.723 19.015 24.735 1.00 94.81 229 MET A CA 1
ATOM 1789 C C . MET A 1 229 ? -16.047 19.563 25.300 1.00 94.81 229 MET A C 1
ATOM 1791 O O . MET A 1 229 ? -16.405 20.692 24.976 1.00 94.81 229 MET A O 1
ATOM 1795 N N . GLY A 1 230 ? -16.779 18.803 26.124 1.00 92.25 230 GLY A N 1
ATOM 1796 C CA . GLY A 1 230 ? -18.132 19.166 26.580 1.00 92.25 230 GLY A CA 1
ATOM 1797 C C . GLY A 1 230 ? -19.244 18.414 25.839 1.00 92.25 230 GLY A C 1
ATOM 1798 O O . GLY A 1 230 ? -19.027 17.901 24.746 1.00 92.25 230 GLY A O 1
ATOM 1799 N N . ASP A 1 231 ? -20.439 18.322 26.431 1.00 88.88 231 ASP A N 1
ATOM 1800 C CA . ASP A 1 231 ? -21.673 17.824 25.784 1.00 88.88 231 ASP A CA 1
ATOM 1801 C C . ASP A 1 231 ? -21.580 16.443 25.105 1.00 88.88 231 ASP A C 1
ATOM 1803 O O . ASP A 1 231 ? -22.199 16.183 24.075 1.00 88.88 231 ASP A O 1
ATOM 1807 N N . GLY A 1 232 ? -20.786 15.533 25.679 1.00 89.44 232 GLY A N 1
ATOM 1808 C CA . GLY A 1 232 ? -20.573 14.196 25.103 1.00 89.44 232 GLY A CA 1
ATOM 1809 C C . GLY A 1 232 ? -19.621 14.179 23.903 1.00 89.44 232 GLY A C 1
ATOM 1810 O O . GLY A 1 232 ? -19.423 13.138 23.282 1.00 89.44 232 GLY A O 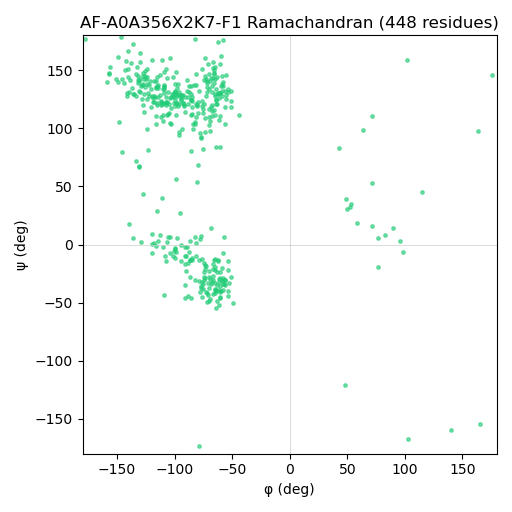1
ATOM 1811 N N . ASN A 1 233 ? -19.003 15.312 23.575 1.00 95.88 233 ASN A N 1
ATOM 1812 C CA . ASN A 1 233 ? -18.058 15.424 22.479 1.00 95.88 233 ASN A CA 1
ATOM 1813 C C . ASN A 1 233 ? -16.637 15.107 22.950 1.00 95.88 233 ASN A C 1
ATOM 1815 O O . ASN A 1 233 ? -16.111 15.701 23.896 1.00 95.88 233 ASN A O 1
ATOM 1819 N N . VAL A 1 234 ? -15.999 14.180 22.245 1.00 97.06 234 VAL A N 1
ATOM 1820 C CA . VAL A 1 234 ? -14.608 13.784 22.449 1.00 97.06 234 VAL A CA 1
ATOM 1821 C C . VAL A 1 234 ? -13.833 14.094 21.184 1.00 97.06 234 VAL A C 1
ATOM 1823 O O . VAL A 1 234 ? -14.169 13.607 20.107 1.00 97.06 234 VAL A O 1
ATOM 1826 N N . ASN A 1 235 ? -12.787 14.903 21.318 1.00 97.94 235 ASN A N 1
ATOM 1827 C CA . ASN A 1 235 ? -11.864 15.193 20.234 1.00 97.94 235 ASN A CA 1
ATOM 1828 C C . ASN A 1 235 ? -10.784 14.107 20.171 1.00 97.94 235 ASN A C 1
ATOM 1830 O O . ASN A 1 235 ? -10.133 13.807 21.176 1.00 97.94 235 ASN A O 1
ATOM 1834 N N . LEU A 1 236 ? -10.619 13.526 18.989 1.00 98.25 236 LEU A N 1
ATOM 1835 C CA . LEU A 1 236 ? -9.568 12.593 18.625 1.00 98.25 236 LEU A CA 1
ATOM 1836 C C . LEU A 1 236 ? -8.485 13.393 17.920 1.00 98.25 236 LEU A C 1
ATOM 1838 O O . LEU A 1 236 ? -8.779 14.083 16.952 1.00 98.25 236 LEU A O 1
ATOM 1842 N N . ARG A 1 237 ? -7.234 13.252 18.346 1.00 98.06 237 ARG A N 1
ATOM 1843 C CA . ARG A 1 237 ? -6.070 13.816 17.655 1.00 98.06 237 ARG A CA 1
ATOM 1844 C C . ARG A 1 237 ? -5.054 12.727 17.375 1.00 98.06 237 ARG A C 1
ATOM 1846 O O . ARG A 1 237 ? -4.745 11.934 18.261 1.00 98.06 237 ARG A O 1
ATOM 1853 N N . TRP A 1 238 ? -4.495 12.707 16.177 1.00 96.75 238 TRP A N 1
ATOM 1854 C CA . TRP A 1 238 ? -3.474 11.737 15.786 1.00 96.75 238 TRP A CA 1
ATOM 1855 C C . TRP A 1 238 ? -2.342 12.414 15.022 1.00 96.75 238 TRP A C 1
ATOM 1857 O O . TRP A 1 238 ? -2.390 13.595 14.686 1.00 96.75 238 TRP A O 1
ATOM 1867 N N . THR A 1 239 ? -1.288 11.653 14.763 1.00 93.38 239 THR A N 1
ATOM 1868 C CA . THR A 1 239 ? -0.200 12.068 13.882 1.00 93.38 239 THR A CA 1
ATOM 1869 C C . THR A 1 239 ? -0.205 11.152 12.672 1.00 93.38 239 THR A C 1
ATOM 1871 O O . THR A 1 239 ? -0.363 9.937 12.816 1.00 93.38 239 THR A O 1
ATOM 1874 N N . SER A 1 240 ? -0.077 11.732 11.479 1.00 89.69 240 SER A N 1
ATOM 1875 C CA . SER A 1 240 ? 0.047 10.949 10.253 1.00 89.69 240 SER A CA 1
ATOM 1876 C C . SER A 1 240 ? 1.262 10.019 10.352 1.00 89.69 240 SER A C 1
ATOM 1878 O O . SER A 1 240 ? 2.318 10.461 10.809 1.00 89.69 240 SER A O 1
ATOM 1880 N N . PRO A 1 241 ? 1.140 8.748 9.940 1.00 85.69 241 PRO A N 1
ATOM 1881 C CA . PRO A 1 241 ? 2.275 7.842 9.851 1.00 85.69 241 PRO A CA 1
ATOM 1882 C C . PRO A 1 241 ? 3.403 8.441 9.003 1.00 85.69 241 PRO A C 1
ATOM 1884 O O . PRO A 1 241 ? 3.158 8.919 7.899 1.00 85.69 241 PRO A O 1
ATOM 1887 N N . ILE A 1 242 ? 4.635 8.403 9.516 1.00 72.38 242 ILE A N 1
ATOM 1888 C CA . ILE A 1 242 ? 5.817 8.975 8.847 1.00 72.38 242 ILE A CA 1
ATOM 1889 C C . ILE A 1 242 ? 6.778 7.920 8.279 1.00 72.38 242 ILE A C 1
ATOM 1891 O O . ILE A 1 242 ? 7.644 8.272 7.482 1.00 72.38 242 ILE A O 1
ATOM 1895 N N . GLN A 1 243 ? 6.652 6.641 8.665 1.00 64.62 243 GLN A N 1
ATOM 1896 C CA . GLN A 1 243 ? 7.572 5.570 8.254 1.00 64.62 243 GLN A CA 1
ATOM 1897 C C . GLN A 1 243 ? 6.877 4.219 8.032 1.00 64.62 243 GLN A C 1
ATOM 1899 O O . GLN A 1 243 ? 6.031 3.797 8.821 1.00 64.62 243 GLN A O 1
ATOM 1904 N N . TYR A 1 244 ? 7.288 3.510 6.976 1.00 61.97 244 TYR A N 1
ATOM 1905 C CA . TYR A 1 244 ? 6.944 2.109 6.723 1.00 61.97 244 TYR A CA 1
ATOM 1906 C C . TYR A 1 244 ? 7.833 1.202 7.588 1.00 61.97 244 TYR A C 1
ATOM 1908 O O . TYR A 1 244 ? 8.719 0.521 7.076 1.00 61.97 244 TYR A O 1
ATOM 1916 N N . GLY A 1 245 ? 7.651 1.222 8.913 1.00 61.34 245 GLY A N 1
ATOM 1917 C CA . GLY A 1 245 ? 8.455 0.404 9.832 1.00 61.34 245 GLY A CA 1
ATOM 1918 C C . GLY A 1 245 ? 9.967 0.509 9.558 1.00 61.34 245 GLY A C 1
ATOM 1919 O O . GLY A 1 245 ? 10.520 1.602 9.565 1.00 61.34 245 GLY A O 1
ATOM 1920 N N . ASN A 1 246 ? 10.619 -0.623 9.262 1.00 50.91 246 ASN A N 1
ATOM 1921 C CA . ASN A 1 246 ? 12.067 -0.723 9.017 1.00 50.91 246 ASN A CA 1
ATOM 1922 C C . ASN A 1 246 ? 12.538 -0.244 7.625 1.00 50.91 246 ASN A C 1
ATOM 1924 O O . ASN A 1 246 ? 13.700 -0.458 7.287 1.00 50.91 246 ASN A O 1
ATOM 1928 N N . ILE A 1 247 ? 11.680 0.358 6.791 1.00 55.88 247 ILE A N 1
ATOM 1929 C CA . ILE A 1 247 ? 12.071 0.880 5.469 1.00 55.88 247 ILE A CA 1
ATOM 1930 C C . ILE A 1 247 ? 12.359 2.386 5.611 1.00 55.88 247 ILE A C 1
ATOM 1932 O O . ILE A 1 247 ? 11.421 3.186 5.575 1.00 55.88 247 ILE A O 1
ATOM 1936 N N . PRO A 1 248 ? 13.627 2.821 5.769 1.00 49.44 248 PRO A N 1
ATOM 1937 C CA . PRO A 1 248 ? 13.941 4.136 6.333 1.00 49.44 248 PRO A CA 1
ATOM 1938 C C . PRO A 1 248 ? 13.860 5.306 5.338 1.00 49.44 248 PRO A C 1
ATOM 1940 O O . PRO A 1 248 ? 14.280 6.409 5.667 1.00 49.44 248 PRO A O 1
ATOM 1943 N N . THR A 1 249 ? 13.395 5.101 4.103 1.00 51.47 249 THR A N 1
ATOM 1944 C CA . THR A 1 249 ? 13.719 6.034 3.003 1.00 51.47 249 THR A CA 1
ATOM 1945 C C . THR A 1 249 ? 12.568 6.411 2.079 1.00 51.47 249 THR A C 1
ATOM 1947 O O . THR A 1 249 ? 12.801 7.121 1.102 1.00 51.47 249 THR A O 1
ATOM 1950 N N . ARG A 1 250 ? 11.326 5.993 2.352 1.00 54.50 250 ARG A N 1
ATOM 1951 C CA . ARG A 1 250 ? 10.184 6.371 1.504 1.00 54.50 250 ARG A CA 1
ATOM 1952 C C . ARG A 1 250 ? 9.262 7.351 2.228 1.00 54.50 250 ARG A C 1
ATOM 1954 O O . ARG A 1 250 ? 8.629 6.944 3.201 1.00 54.50 250 ARG A O 1
ATOM 1961 N N . PRO A 1 251 ? 9.191 8.624 1.794 1.00 50.06 251 PRO A N 1
ATOM 1962 C CA . PRO A 1 251 ? 8.267 9.577 2.386 1.00 50.06 251 PRO A CA 1
ATOM 1963 C C . PRO A 1 251 ? 6.824 9.130 2.132 1.00 50.06 251 PRO A C 1
ATOM 1965 O O . PRO A 1 251 ? 6.415 8.956 0.987 1.00 50.06 251 PRO A O 1
ATOM 1968 N N . ILE A 1 252 ? 6.056 8.992 3.213 1.00 62.75 252 ILE A N 1
ATOM 1969 C CA . ILE A 1 252 ? 4.609 8.719 3.223 1.00 62.75 252 ILE A CA 1
ATOM 1970 C C . ILE A 1 252 ? 3.855 10.037 2.977 1.00 62.75 252 ILE A C 1
ATOM 1972 O O . ILE A 1 252 ? 3.056 10.513 3.782 1.00 62.75 252 ILE A O 1
ATOM 1976 N N . GLY A 1 253 ? 4.213 10.718 1.887 1.00 70.38 253 GLY A N 1
ATOM 1977 C CA . GLY A 1 253 ? 3.560 11.958 1.451 1.00 70.38 253 GLY A CA 1
ATOM 1978 C C . GLY A 1 253 ? 2.260 11.707 0.684 1.00 70.38 253 GLY A C 1
ATOM 1979 O O . GLY A 1 253 ? 1.628 12.645 0.202 1.00 70.38 253 GLY A O 1
ATOM 1980 N N . ASP A 1 254 ? 1.886 10.442 0.531 1.00 81.50 254 ASP A N 1
ATOM 1981 C CA . ASP A 1 254 ? 0.781 9.963 -0.281 1.00 81.50 254 ASP A CA 1
ATOM 1982 C C . ASP A 1 254 ? -0.483 9.662 0.530 1.00 81.50 254 ASP A C 1
ATOM 1984 O O . ASP A 1 254 ? -1.503 9.365 -0.074 1.00 81.50 254 ASP A O 1
ATOM 1988 N N . ILE A 1 255 ? -0.488 9.778 1.864 1.00 89.50 255 ILE A N 1
ATOM 1989 C CA . ILE A 1 255 ? -1.735 9.656 2.638 1.00 89.50 255 ILE A CA 1
ATOM 1990 C C . ILE A 1 255 ? -2.705 10.761 2.213 1.00 89.50 255 ILE A C 1
ATOM 1992 O O . ILE A 1 255 ? -2.368 11.943 2.261 1.00 89.50 255 ILE A O 1
ATOM 1996 N N . LYS A 1 256 ? -3.925 10.371 1.831 1.00 91.00 256 LYS A N 1
ATOM 1997 C CA . LYS A 1 256 ? -5.006 11.264 1.376 1.00 91.00 256 LYS A CA 1
ATOM 1998 C C . LYS A 1 256 ? -6.263 11.202 2.230 1.00 91.00 256 LYS A C 1
ATOM 2000 O O . LYS A 1 256 ? -7.240 11.900 1.943 1.00 91.00 256 LYS A O 1
ATOM 2005 N N . GLY A 1 257 ? -6.280 10.383 3.275 1.00 93.69 257 GLY A N 1
ATOM 2006 C CA . GLY A 1 257 ? -7.411 10.368 4.185 1.00 93.69 257 GLY A CA 1
ATOM 2007 C C . GLY A 1 257 ? -7.282 9.429 5.368 1.00 93.69 257 GLY A C 1
ATOM 2008 O O . GLY A 1 257 ? -6.323 8.672 5.500 1.00 93.69 257 GLY A O 1
ATOM 2009 N N . PHE A 1 258 ? -8.304 9.477 6.215 1.00 96.44 258 PHE A N 1
ATOM 2010 C CA . PHE A 1 258 ? -8.447 8.653 7.402 1.00 96.44 258 PHE A CA 1
ATOM 2011 C C . PHE A 1 258 ? -9.880 8.141 7.531 1.00 96.44 258 PHE A C 1
ATOM 2013 O O . PHE A 1 258 ? -10.841 8.897 7.387 1.00 96.44 258 PHE A O 1
ATOM 2020 N N . GLN A 1 259 ? -10.039 6.858 7.836 1.00 97.00 259 GLN A N 1
ATOM 2021 C CA . GLN A 1 259 ? -11.321 6.273 8.229 1.00 97.00 259 GLN A CA 1
ATOM 2022 C C . GLN A 1 259 ? -11.355 6.130 9.751 1.00 97.00 259 GLN A C 1
ATOM 2024 O O . GLN A 1 259 ? -10.423 5.586 10.341 1.00 97.00 259 GLN A O 1
ATOM 2029 N N . ILE A 1 260 ? -12.427 6.606 10.384 1.00 98.00 260 ILE A N 1
ATOM 2030 C CA . ILE A 1 260 ? -12.627 6.545 11.834 1.00 98.00 260 ILE A CA 1
ATOM 2031 C C . ILE A 1 260 ? -13.740 5.551 12.127 1.00 98.00 260 ILE A C 1
ATOM 2033 O O . ILE A 1 260 ? -14.876 5.717 11.672 1.00 98.00 260 ILE A O 1
ATOM 2037 N N . PHE A 1 261 ? -13.418 4.539 12.921 1.00 97.75 261 PHE A N 1
ATOM 2038 C CA . PHE A 1 261 ? -14.320 3.465 13.297 1.00 97.75 261 PHE A CA 1
ATOM 2039 C C . PHE A 1 261 ? -14.597 3.493 14.796 1.00 97.75 261 PHE A C 1
ATOM 2041 O O . PHE A 1 261 ? -13.712 3.767 15.606 1.00 97.75 261 PHE A O 1
ATOM 2048 N N . ALA A 1 262 ? -15.831 3.159 15.172 1.00 97.56 262 ALA A N 1
ATOM 2049 C CA . ALA A 1 262 ? -16.177 2.915 16.565 1.00 97.56 262 ALA A CA 1
ATOM 2050 C C . ALA A 1 262 ? -17.187 1.771 16.705 1.00 97.56 262 ALA A C 1
ATOM 2052 O O . ALA A 1 262 ? -18.028 1.552 15.828 1.00 97.56 262 ALA A O 1
ATOM 2053 N N . ARG A 1 263 ? -17.112 1.063 17.828 1.00 96.06 263 ARG A N 1
ATOM 2054 C CA . ARG A 1 263 ? -18.062 0.032 18.272 1.00 96.06 263 ARG A CA 1
ATOM 2055 C C . ARG A 1 263 ? -18.275 0.143 19.778 1.00 96.06 263 ARG A C 1
ATOM 2057 O O . ARG A 1 263 ? -17.528 0.845 20.445 1.00 96.06 263 ARG A O 1
ATOM 2064 N N . GLU A 1 264 ? -19.294 -0.519 20.299 1.00 94.94 264 GLU A N 1
ATOM 2065 C CA . GLU A 1 264 ? -19.681 -0.420 21.715 1.00 94.94 264 GLU A CA 1
ATOM 2066 C C . GLU A 1 264 ? -18.989 -1.486 22.577 1.00 94.94 264 GLU A C 1
ATOM 2068 O O . GLU A 1 264 ? -18.601 -1.221 23.709 1.00 94.94 264 GLU A O 1
ATOM 2073 N N . ASP A 1 265 ? -18.776 -2.680 22.024 1.00 93.44 265 ASP A N 1
ATOM 2074 C CA . ASP A 1 265 ? -18.125 -3.799 22.703 1.00 93.44 265 ASP A CA 1
ATOM 2075 C C . ASP A 1 265 ? -17.314 -4.658 21.711 1.00 93.44 265 ASP A C 1
ATOM 2077 O O . ASP A 1 265 ? -17.265 -4.375 20.511 1.00 93.44 265 ASP A O 1
ATOM 2081 N N . TYR A 1 266 ? -16.648 -5.703 22.209 1.00 91.25 266 TYR A N 1
ATOM 2082 C CA . TYR A 1 266 ? -15.798 -6.589 21.404 1.00 91.25 266 TYR A CA 1
ATOM 2083 C C . TYR A 1 266 ? -16.553 -7.495 20.426 1.00 91.25 266 TYR A C 1
ATOM 2085 O O . TYR A 1 266 ? -15.955 -7.954 19.448 1.00 91.25 266 TYR A O 1
ATOM 2093 N N . ASN A 1 267 ? -17.834 -7.754 20.681 1.00 88.06 267 ASN A N 1
ATOM 2094 C CA . ASN A 1 267 ? -18.699 -8.600 19.860 1.00 88.06 267 ASN A CA 1
ATOM 2095 C C . ASN A 1 267 ? -19.419 -7.786 18.777 1.00 88.06 267 ASN A C 1
ATOM 2097 O O . ASN A 1 267 ? -19.831 -8.329 17.751 1.00 88.06 267 ASN A O 1
ATOM 2101 N N . ALA A 1 268 ? -19.557 -6.479 18.984 1.00 88.12 268 ALA A N 1
ATOM 2102 C CA . ALA A 1 268 ? -20.125 -5.560 18.025 1.00 88.12 268 ALA A CA 1
ATOM 2103 C C . ALA A 1 268 ? -19.161 -5.329 16.844 1.00 88.12 268 ALA A C 1
ATOM 2105 O O . ALA A 1 268 ? -17.946 -5.182 17.029 1.00 88.12 268 ALA A O 1
ATOM 2106 N N . PRO A 1 269 ? -19.680 -5.241 15.608 1.00 91.31 269 PRO A N 1
ATOM 2107 C CA . PRO A 1 269 ? -18.869 -4.858 14.464 1.00 91.31 269 PRO A CA 1
ATOM 2108 C C . PRO A 1 269 ? -18.485 -3.377 14.552 1.00 91.31 269 PRO A C 1
ATOM 2110 O O . PRO A 1 269 ? -19.269 -2.536 15.006 1.00 91.31 269 PRO A O 1
ATOM 2113 N N . PHE A 1 270 ? -17.294 -3.040 14.057 1.00 95.56 270 PHE A N 1
ATOM 2114 C CA . PHE A 1 270 ? -16.912 -1.647 13.851 1.00 95.56 270 PHE A CA 1
ATOM 2115 C C . PHE A 1 270 ? -17.865 -0.964 12.870 1.00 95.56 270 PHE A C 1
ATOM 2117 O O . PHE A 1 270 ? -18.131 -1.465 11.778 1.00 95.56 270 PHE A O 1
ATOM 2124 N N . LYS A 1 271 ? -18.365 0.210 13.259 1.00 95.38 271 LYS A N 1
ATOM 2125 C CA . LYS A 1 271 ? -19.159 1.085 12.397 1.00 95.38 271 LYS A CA 1
ATOM 2126 C C . LYS A 1 271 ? -18.300 2.270 11.979 1.00 95.38 271 LYS A C 1
ATOM 2128 O O . LYS A 1 271 ? -17.685 2.920 12.827 1.00 95.38 271 LYS A O 1
ATOM 2133 N N . LEU A 1 272 ? -18.281 2.567 10.681 1.00 96.19 272 LEU A N 1
ATOM 2134 C CA . LEU A 1 272 ? -17.648 3.776 10.161 1.00 96.19 272 LEU A CA 1
ATOM 2135 C C . LEU A 1 272 ? -18.391 5.002 10.708 1.00 96.19 272 LEU A C 1
ATOM 2137 O O . LEU A 1 272 ? -19.597 5.151 10.505 1.00 96.19 272 LEU A O 1
ATOM 2141 N N . LYS A 1 273 ? -17.671 5.870 11.417 1.00 97.12 273 LYS A N 1
ATOM 2142 C CA . LYS A 1 273 ? -18.193 7.142 11.926 1.00 97.12 273 LYS A CA 1
ATOM 2143 C C . LYS A 1 273 ? -17.969 8.259 10.920 1.00 97.12 273 LYS A C 1
ATOM 2145 O O . LYS A 1 273 ? -18.895 9.017 10.637 1.00 97.12 273 LYS A O 1
ATOM 2150 N N . LYS A 1 274 ? -16.764 8.332 10.355 1.00 97.25 274 LYS A N 1
ATOM 2151 C CA . LYS A 1 274 ? -16.414 9.327 9.343 1.00 97.25 274 LYS A CA 1
ATOM 2152 C C . LYS A 1 274 ? -15.241 8.853 8.489 1.00 97.25 274 LYS A C 1
ATOM 2154 O O . LYS A 1 274 ? -14.358 8.155 8.977 1.00 97.25 274 LYS A O 1
ATOM 2159 N N . TYR A 1 275 ? -15.243 9.254 7.227 1.00 96.06 275 TYR A N 1
ATOM 2160 C CA . TYR A 1 275 ? -14.121 9.186 6.307 1.00 96.06 275 TYR A CA 1
ATOM 2161 C C . TYR A 1 275 ? -13.675 10.616 6.006 1.00 96.06 275 TYR A C 1
ATOM 2163 O O . TYR A 1 275 ? -14.404 11.386 5.384 1.00 96.06 275 TYR A O 1
ATOM 2171 N N . LEU A 1 276 ? -12.505 10.987 6.508 1.00 95.44 276 LEU A N 1
ATOM 2172 C CA . LEU A 1 276 ? -11.883 12.280 6.267 1.00 95.44 276 LEU A CA 1
ATOM 2173 C C . LEU A 1 276 ? -10.982 12.126 5.053 1.00 95.44 276 LEU A C 1
ATOM 2175 O O . LEU A 1 276 ? -10.049 11.331 5.090 1.00 95.44 276 LEU A O 1
ATOM 2179 N N . THR A 1 277 ? -11.243 12.865 3.988 1.00 92.75 277 THR A N 1
ATOM 2180 C CA . THR A 1 277 ? -10.384 12.882 2.808 1.00 92.75 277 THR A CA 1
ATOM 2181 C C . THR A 1 277 ? -9.915 14.298 2.542 1.00 92.75 277 THR A C 1
ATOM 2183 O O . THR A 1 277 ? -10.671 15.260 2.655 1.00 92.75 277 THR A O 1
ATOM 2186 N N . PHE A 1 278 ? -8.641 14.411 2.213 1.00 90.19 278 PHE A N 1
ATOM 2187 C CA . PHE A 1 278 ? -8.006 15.633 1.746 1.00 90.19 278 PHE A CA 1
ATOM 2188 C C . PHE A 1 278 ? -7.279 15.350 0.437 1.00 90.19 278 PHE A C 1
ATOM 2190 O O . PHE A 1 278 ? -6.114 15.676 0.226 1.00 90.19 278 PHE A O 1
ATOM 2197 N N . ASN A 1 279 ? -7.964 14.601 -0.428 1.00 76.19 279 ASN A N 1
ATOM 2198 C CA . ASN A 1 279 ? -7.471 14.353 -1.762 1.00 76.19 279 ASN A CA 1
ATOM 2199 C C . ASN A 1 279 ? -7.733 15.583 -2.635 1.00 76.19 279 ASN A C 1
ATOM 2201 O O . ASN A 1 279 ? -8.816 15.744 -3.190 1.00 76.19 279 ASN A O 1
ATOM 2205 N N . ASP A 1 280 ? -6.719 16.436 -2.748 1.00 65.62 280 ASP A N 1
ATOM 2206 C CA . ASP A 1 280 ? -6.778 17.691 -3.508 1.00 65.62 280 ASP A CA 1
ATOM 2207 C C . ASP A 1 280 ? -6.638 17.480 -5.027 1.00 65.62 280 ASP A C 1
ATOM 2209 O O . ASP A 1 280 ? -6.543 18.445 -5.787 1.00 65.62 280 ASP A O 1
ATOM 2213 N N . MET A 1 281 ? -6.575 16.226 -5.495 1.00 61.16 281 MET A N 1
ATOM 2214 C CA . MET A 1 281 ? -6.393 15.916 -6.912 1.00 61.16 281 MET A CA 1
ATOM 2215 C C . MET A 1 281 ? -7.685 16.153 -7.706 1.00 61.16 281 MET A C 1
ATOM 2217 O O . MET A 1 281 ? -8.443 15.233 -8.015 1.00 61.16 281 MET A O 1
ATOM 2221 N N . ILE A 1 282 ? -7.912 17.416 -8.062 1.00 48.84 282 ILE A N 1
ATOM 2222 C CA . ILE A 1 282 ? -8.931 17.855 -9.020 1.00 48.84 282 ILE A CA 1
ATOM 2223 C C . ILE A 1 282 ? -8.695 17.113 -10.351 1.00 48.84 282 ILE A C 1
ATOM 2225 O O . ILE A 1 282 ? -7.636 17.252 -10.960 1.00 48.84 282 ILE A O 1
ATOM 2229 N N . GLY A 1 283 ? -9.669 16.310 -10.795 1.00 49.72 283 GLY A N 1
ATOM 2230 C CA . GLY A 1 283 ? -9.615 15.554 -12.058 1.00 49.72 283 GLY A CA 1
ATOM 2231 C C . GLY A 1 283 ? -9.197 14.077 -11.950 1.00 49.72 283 GLY A C 1
ATOM 2232 O O . GLY A 1 283 ? -9.304 13.353 -12.934 1.00 49.72 283 GLY A O 1
ATOM 2233 N N . LEU A 1 284 ? -8.794 13.602 -10.765 1.00 48.06 284 LEU A N 1
ATOM 2234 C CA . LEU A 1 284 ? -8.521 12.184 -10.456 1.00 48.06 284 LEU A CA 1
ATOM 2235 C C . LEU A 1 284 ? -9.582 11.623 -9.499 1.00 48.06 284 LEU A C 1
ATOM 2237 O O . LEU A 1 284 ? -9.282 10.873 -8.574 1.00 48.06 284 LEU A O 1
ATOM 2241 N N . GLU A 1 285 ? -10.844 12.000 -9.722 1.00 46.78 285 GLU A N 1
ATOM 2242 C CA . GLU A 1 285 ? -11.962 11.771 -8.795 1.00 46.78 285 GLU A CA 1
ATOM 2243 C C . GLU A 1 285 ? -12.224 10.306 -8.422 1.00 46.78 285 GLU A C 1
ATOM 2245 O O . GLU A 1 285 ? -13.008 10.059 -7.517 1.00 46.78 285 GLU A O 1
ATOM 2250 N N . ASN A 1 286 ? -11.568 9.320 -9.034 1.00 48.25 286 ASN A N 1
ATOM 2251 C CA . ASN A 1 286 ? -11.767 7.921 -8.686 1.00 48.25 286 ASN A CA 1
ATOM 2252 C C . ASN A 1 286 ? -10.466 7.125 -8.818 1.00 48.25 286 ASN A C 1
ATOM 2254 O O . ASN A 1 286 ? -10.314 6.344 -9.756 1.00 48.25 286 ASN A O 1
ATOM 2258 N N . PHE A 1 287 ? -9.563 7.208 -7.839 1.00 60.47 287 PHE A N 1
ATOM 2259 C CA . PHE A 1 287 ? -9.015 5.923 -7.408 1.00 60.47 287 PHE A CA 1
ATOM 2260 C C . PHE A 1 287 ? -10.190 5.208 -6.755 1.00 60.47 287 PHE A C 1
ATOM 2262 O O . PHE A 1 287 ? -10.703 5.714 -5.752 1.00 60.47 287 PHE A O 1
ATOM 2269 N N . PRO A 1 288 ? -10.719 4.133 -7.366 1.00 63.28 288 PRO A N 1
ATOM 2270 C CA . PRO A 1 288 ? -11.864 3.455 -6.802 1.00 63.28 288 PRO A CA 1
ATOM 2271 C C . PRO A 1 288 ? -11.428 2.962 -5.431 1.00 63.28 288 PRO A C 1
ATOM 2273 O O . PRO A 1 288 ? -10.582 2.072 -5.322 1.00 63.28 288 PRO A O 1
ATOM 2276 N N . LEU A 1 289 ? -11.981 3.573 -4.383 1.00 68.00 289 LEU A N 1
ATOM 2277 C CA . LEU A 1 289 ? -11.891 2.995 -3.058 1.00 68.00 289 LEU A CA 1
ATOM 2278 C C . LEU A 1 289 ? -12.352 1.549 -3.202 1.00 68.00 289 LEU A C 1
ATOM 2280 O O . LEU A 1 289 ? -13.385 1.271 -3.816 1.00 68.00 289 LEU A O 1
ATOM 2284 N N . GLN A 1 290 ? -11.583 0.623 -2.637 1.00 77.81 290 GLN A N 1
ATOM 2285 C CA . GLN A 1 290 ? -11.996 -0.780 -2.609 1.00 77.81 290 GLN A CA 1
ATOM 2286 C C . GLN A 1 290 ? -13.340 -0.946 -1.872 1.00 77.81 290 GLN A C 1
ATOM 2288 O O . GLN A 1 290 ? -14.050 -1.929 -2.067 1.00 77.81 290 GLN A O 1
ATOM 2293 N N . GLU A 1 291 ? -13.700 0.037 -1.041 1.00 83.50 291 GLU A N 1
ATOM 2294 C CA . GLU A 1 291 ? -14.909 0.087 -0.232 1.00 83.50 291 GLU A CA 1
ATOM 2295 C C . GLU A 1 291 ? -15.879 1.159 -0.747 1.00 83.50 291 GLU A C 1
ATOM 2297 O O . GLU A 1 291 ? -15.502 2.308 -0.976 1.00 83.50 291 GLU A O 1
ATOM 2302 N N . ASN A 1 292 ? -17.162 0.807 -0.859 1.00 86.19 292 ASN A N 1
ATOM 2303 C CA . ASN A 1 292 ? -18.220 1.764 -1.177 1.00 86.19 292 ASN A CA 1
ATOM 2304 C C . ASN A 1 292 ? -18.664 2.504 0.098 1.00 86.19 292 ASN A C 1
ATOM 2306 O O . ASN A 1 292 ? -19.348 1.930 0.950 1.00 86.19 292 ASN A O 1
ATOM 2310 N N . ILE A 1 293 ? -18.263 3.770 0.236 1.00 88.56 293 ILE A N 1
ATOM 2311 C CA . ILE A 1 293 ? -18.564 4.601 1.407 1.00 88.56 293 ILE A CA 1
ATOM 2312 C C . ILE A 1 293 ? -19.733 5.544 1.087 1.00 88.56 293 ILE A C 1
ATOM 2314 O O . ILE A 1 293 ? -19.616 6.372 0.186 1.00 88.56 293 ILE A O 1
ATOM 2318 N N . PRO A 1 294 ? -20.842 5.499 1.849 1.00 91.19 294 PRO A N 1
ATOM 2319 C CA . PRO A 1 294 ? -21.929 6.457 1.680 1.00 91.19 294 PRO A CA 1
ATOM 2320 C C . PRO A 1 294 ? -21.474 7.904 1.906 1.00 91.19 294 PRO A C 1
ATOM 2322 O O . PRO A 1 294 ? -20.842 8.206 2.919 1.00 91.19 294 PRO A O 1
ATOM 2325 N N . GLU A 1 295 ? -21.910 8.811 1.031 1.00 90.94 295 GLU A N 1
ATOM 2326 C CA . GLU A 1 295 ? -21.507 10.226 1.004 1.00 90.94 295 GLU A CA 1
ATOM 2327 C C . GLU A 1 295 ? -21.676 10.950 2.355 1.00 90.94 295 GLU A C 1
ATOM 2329 O O . GLU A 1 295 ? -20.839 11.759 2.745 1.00 90.94 295 GLU A O 1
ATOM 2334 N N . LYS A 1 296 ? -22.695 10.589 3.151 1.00 95.25 296 LYS A N 1
ATOM 2335 C CA . LYS A 1 296 ? -22.917 11.148 4.502 1.00 95.25 296 LYS A CA 1
ATOM 2336 C C . LYS A 1 296 ? -21.730 10.955 5.459 1.00 95.25 296 LYS A C 1
ATOM 2338 O O . LYS A 1 296 ? -21.522 11.752 6.378 1.00 95.25 296 LYS A O 1
ATOM 2343 N N . TYR A 1 297 ? -20.941 9.901 5.262 1.00 94.81 297 TYR A N 1
ATOM 2344 C CA . TYR A 1 297 ? -19.761 9.628 6.078 1.00 94.81 297 TYR A CA 1
ATOM 2345 C C . TYR A 1 297 ? -18.517 10.341 5.560 1.00 94.81 297 TYR A C 1
ATOM 2347 O O . TYR A 1 297 ? -17.553 10.449 6.307 1.00 94.81 297 TYR A O 1
ATOM 2355 N N . ILE A 1 298 ? -18.537 10.885 4.346 1.00 94.12 298 ILE A N 1
ATOM 2356 C CA . ILE A 1 298 ? -17.383 11.546 3.744 1.00 94.12 298 ILE A CA 1
ATOM 2357 C C . ILE A 1 298 ? -17.303 12.996 4.244 1.00 94.12 298 ILE A C 1
ATOM 2359 O O . ILE A 1 298 ? -18.312 13.682 4.417 1.00 94.12 298 ILE A O 1
ATOM 2363 N N . SER A 1 299 ? -16.097 13.447 4.575 1.00 94.38 299 SER A N 1
ATOM 2364 C CA . SER A 1 299 ? -15.755 14.845 4.838 1.00 94.38 299 SER A CA 1
ATOM 2365 C C . SER A 1 299 ? -14.564 15.195 3.973 1.00 94.38 299 SER A C 1
ATOM 2367 O O . SER A 1 299 ? -13.516 14.569 4.122 1.00 94.38 299 SER A O 1
ATOM 2369 N N . ARG A 1 300 ? -14.718 16.178 3.087 1.00 92.69 300 ARG A N 1
ATOM 2370 C CA . ARG A 1 300 ? -13.633 16.643 2.219 1.00 92.69 300 ARG A CA 1
ATOM 2371 C C . ARG A 1 300 ? -12.998 17.894 2.816 1.00 92.69 300 ARG A C 1
ATOM 2373 O O . ARG A 1 300 ? -13.710 18.786 3.269 1.00 92.69 300 ARG A O 1
ATOM 2380 N N . SER A 1 301 ? -11.676 17.934 2.830 1.00 91.19 301 SER A N 1
ATOM 2381 C CA . SER A 1 301 ? -10.849 19.077 3.224 1.00 91.19 301 SER A CA 1
ATOM 2382 C C . SER A 1 301 ? -9.809 19.315 2.131 1.00 91.19 301 SER A C 1
ATOM 2384 O O . SER A 1 301 ? -9.503 18.398 1.387 1.00 91.19 301 SER A O 1
ATOM 2386 N N . THR A 1 302 ? -9.263 20.522 2.016 1.00 89.00 302 THR A N 1
ATOM 2387 C CA . THR A 1 302 ? -8.121 20.805 1.119 1.00 89.00 302 THR A CA 1
ATOM 2388 C C . THR A 1 302 ? -6.771 20.623 1.807 1.00 89.00 302 THR A C 1
ATOM 2390 O O . THR A 1 302 ? -5.725 20.764 1.193 1.00 89.00 302 THR A O 1
ATOM 2393 N N . ASN A 1 303 ? -6.784 20.439 3.128 1.00 89.69 303 ASN A N 1
ATOM 2394 C CA . ASN A 1 303 ? -5.586 20.316 3.945 1.00 89.69 303 ASN A CA 1
ATOM 2395 C C . ASN A 1 303 ? -5.645 19.016 4.751 1.00 89.69 303 ASN A C 1
ATOM 2397 O O . ASN A 1 303 ? -6.747 18.617 5.156 1.00 89.69 303 ASN A O 1
ATOM 2401 N N . PRO A 1 304 ? -4.487 18.394 5.048 1.00 90.06 304 PRO A N 1
ATOM 2402 C CA . PRO A 1 304 ? -4.411 17.249 5.942 1.00 90.06 304 PRO A CA 1
ATOM 2403 C C . PRO A 1 304 ? -5.116 17.523 7.271 1.00 90.06 304 PRO A C 1
ATOM 2405 O O . PRO A 1 304 ? -4.798 18.484 7.970 1.00 90.06 304 PRO A O 1
ATOM 2408 N N . VAL A 1 305 ? -6.075 16.663 7.608 1.00 92.44 305 VAL A N 1
ATOM 2409 C CA . VAL A 1 305 ? -6.831 16.735 8.862 1.00 92.44 305 VAL A CA 1
ATOM 2410 C C . VAL A 1 305 ? -6.256 15.715 9.836 1.00 92.44 305 VAL A C 1
ATOM 2412 O O . VAL A 1 305 ? -6.143 14.535 9.499 1.00 92.44 305 VAL A O 1
ATOM 2415 N N . THR A 1 306 ? -5.897 16.164 11.035 1.00 95.19 306 THR A N 1
ATOM 2416 C CA . THR A 1 306 ? -5.305 15.332 12.099 1.00 95.19 306 THR A CA 1
ATOM 2417 C C . THR A 1 306 ? -6.141 15.308 13.375 1.00 95.19 306 THR A C 1
ATOM 2419 O O . THR A 1 306 ? -5.699 14.781 14.401 1.00 95.19 306 THR A O 1
ATOM 2422 N N . ASP A 1 307 ? -7.350 15.864 13.317 1.00 97.00 307 ASP A N 1
ATOM 2423 C CA . ASP A 1 307 ? -8.299 15.877 14.414 1.00 97.00 307 ASP A CA 1
ATOM 2424 C C . ASP A 1 307 ? -9.749 15.651 13.962 1.00 97.00 307 ASP A C 1
ATOM 2426 O O . ASP A 1 307 ? -10.138 15.931 12.828 1.00 97.00 307 ASP A O 1
ATOM 2430 N N . TYR A 1 308 ? -10.562 15.078 14.847 1.00 97.69 308 TYR A N 1
ATOM 2431 C CA . TYR A 1 308 ? -11.988 14.869 14.609 1.00 97.69 308 TYR A CA 1
ATOM 2432 C C . TYR A 1 308 ? -12.744 14.698 15.915 1.00 97.69 308 TYR A C 1
ATOM 2434 O O . TYR A 1 308 ? -12.302 13.984 16.810 1.00 97.69 308 TYR A O 1
ATOM 2442 N N . THR A 1 309 ? -13.934 15.279 15.995 1.00 97.69 309 THR A N 1
ATOM 2443 C CA . THR A 1 309 ? -14.791 15.160 17.172 1.00 97.69 309 THR A CA 1
ATOM 2444 C C . THR A 1 309 ? -15.848 14.085 16.957 1.00 97.69 309 THR A C 1
ATOM 2446 O O . THR A 1 309 ? -16.666 14.186 16.042 1.00 97.69 309 THR A O 1
ATOM 2449 N N . ILE A 1 310 ? -15.863 13.073 17.826 1.00 96.56 310 ILE A N 1
ATOM 2450 C CA . ILE A 1 310 ? -16.959 12.102 17.918 1.00 96.56 310 ILE A CA 1
ATOM 2451 C C . ILE A 1 310 ? -17.898 12.486 19.056 1.00 96.56 310 ILE A C 1
ATOM 2453 O O . ILE A 1 310 ? -17.465 12.999 20.087 1.00 96.56 310 ILE A O 1
ATOM 2457 N N . ASN A 1 311 ? -19.179 12.176 18.889 1.00 96.50 311 ASN A N 1
ATOM 2458 C CA . ASN A 1 311 ? -20.136 12.203 19.984 1.00 96.50 311 ASN A CA 1
ATOM 2459 C C . ASN A 1 311 ? -20.249 10.798 20.590 1.00 96.50 311 ASN A C 1
ATOM 2461 O O . ASN A 1 311 ? -20.464 9.825 19.856 1.00 96.50 311 ASN A O 1
ATOM 2465 N N . ILE A 1 312 ? -20.072 10.704 21.906 1.00 95.38 312 ILE A N 1
ATOM 2466 C CA . ILE A 1 312 ? -20.258 9.482 22.684 1.00 95.38 312 ILE A CA 1
ATOM 2467 C C . ILE A 1 312 ? -21.260 9.716 23.810 1.00 95.38 312 ILE A C 1
ATOM 2469 O O . ILE A 1 312 ? -21.316 10.777 24.431 1.00 95.38 312 ILE A O 1
ATOM 2473 N N . GLU A 1 313 ? -22.043 8.681 24.087 1.00 96.44 313 GLU A N 1
ATOM 2474 C CA . GLU A 1 313 ? -22.941 8.661 25.236 1.00 96.44 313 GLU A CA 1
ATOM 2475 C C . GLU A 1 313 ? -22.135 8.594 26.540 1.00 96.44 313 GLU A C 1
ATOM 2477 O O . GLU A 1 313 ? -21.121 7.893 26.627 1.00 96.44 313 GLU A O 1
ATOM 2482 N N . ARG A 1 314 ? -22.599 9.323 27.559 1.00 95.75 314 ARG A N 1
ATOM 2483 C CA . ARG A 1 314 ? -22.004 9.284 28.899 1.00 95.75 314 ARG A CA 1
ATOM 2484 C C . ARG A 1 314 ? -22.192 7.899 29.521 1.00 95.75 314 ARG A C 1
ATOM 2486 O O . ARG A 1 314 ? -23.181 7.223 29.253 1.00 9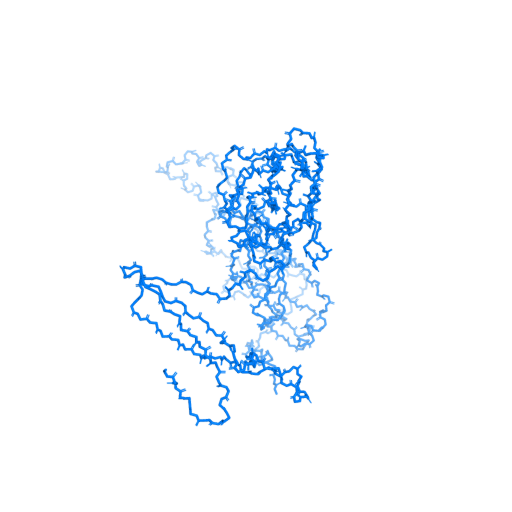5.75 314 ARG A O 1
ATOM 2493 N N . ASP A 1 315 ? -21.227 7.493 30.338 1.00 96.12 315 ASP A N 1
ATOM 2494 C CA . ASP A 1 315 ? -21.176 6.217 31.060 1.00 96.12 315 ASP A CA 1
ATOM 2495 C C . ASP A 1 315 ? -21.219 4.952 30.204 1.00 96.12 315 ASP A C 1
ATOM 2497 O O . ASP A 1 315 ? -21.446 3.853 30.712 1.00 96.12 315 ASP A O 1
ATOM 2501 N N . ARG A 1 316 ? -20.919 5.086 28.912 1.00 96.69 316 ARG A N 1
ATOM 2502 C CA . ARG A 1 316 ? -20.829 3.966 27.984 1.00 96.69 316 ARG A CA 1
ATOM 2503 C C . ARG A 1 316 ? -19.416 3.819 27.440 1.00 96.69 316 ARG A C 1
ATOM 2505 O O . ARG A 1 316 ? -18.740 4.805 27.152 1.00 96.69 316 ARG A O 1
ATOM 2512 N N . ASN A 1 317 ? -18.989 2.570 27.300 1.00 97.12 317 ASN A N 1
ATOM 2513 C CA . ASN A 1 317 ? -17.715 2.231 26.684 1.00 97.12 317 ASN A CA 1
ATOM 2514 C C . ASN A 1 317 ? -17.860 2.234 25.160 1.00 97.12 317 ASN A C 1
ATOM 2516 O O . ASN A 1 317 ? -18.823 1.694 24.616 1.00 97.12 317 ASN A O 1
ATOM 2520 N N . TYR A 1 318 ? -16.874 2.809 24.481 1.00 97.94 318 TYR A N 1
ATOM 2521 C CA . TYR A 1 318 ? -16.728 2.729 23.036 1.00 97.94 318 TYR A CA 1
ATOM 2522 C C . TYR A 1 318 ? -15.309 2.311 22.689 1.00 97.94 318 TYR A C 1
ATOM 2524 O O . TYR A 1 318 ? -14.354 2.903 23.173 1.00 97.94 318 TYR A O 1
ATOM 2532 N N . ILE A 1 319 ? -15.154 1.329 21.810 1.00 97.88 319 ILE A N 1
ATOM 2533 C CA . ILE A 1 319 ? -13.855 0.967 21.252 1.00 97.88 319 ILE A CA 1
ATOM 2534 C C . ILE A 1 319 ? -13.666 1.765 19.968 1.00 97.88 319 ILE A C 1
ATOM 2536 O O . ILE A 1 319 ? -14.465 1.636 19.037 1.00 97.88 319 ILE A O 1
ATOM 2540 N N . VAL A 1 320 ? -12.616 2.579 19.917 1.00 98.31 320 VAL A N 1
ATOM 2541 C CA . VAL A 1 320 ? -12.306 3.482 18.803 1.00 98.31 320 VAL A CA 1
ATOM 2542 C C . VAL A 1 320 ? -11.015 3.049 18.117 1.00 98.31 320 VAL A C 1
ATOM 2544 O O . VAL A 1 320 ? -10.037 2.702 18.781 1.00 98.31 320 VAL A O 1
ATOM 2547 N N . ALA A 1 321 ? -11.020 3.074 16.785 1.00 98.12 321 ALA A N 1
ATOM 2548 C CA . ALA A 1 321 ? -9.878 2.734 15.943 1.00 98.12 321 ALA A CA 1
ATOM 2549 C C . ALA A 1 321 ? -9.898 3.540 14.639 1.00 98.12 321 ALA A C 1
ATOM 2551 O O . ALA A 1 321 ? -10.936 4.069 14.234 1.00 98.12 321 ALA A O 1
ATOM 2552 N N . MET A 1 322 ? -8.758 3.623 13.961 1.00 97.88 322 MET A N 1
ATOM 2553 C CA . MET A 1 322 ? -8.600 4.398 12.732 1.00 97.88 322 MET A CA 1
ATOM 2554 C C . MET A 1 322 ? -7.776 3.657 11.680 1.00 97.88 322 MET A C 1
ATOM 2556 O O . MET A 1 322 ? -6.939 2.822 12.014 1.00 97.88 322 MET A O 1
ATOM 2560 N N . CYS A 1 323 ? -7.974 4.009 10.412 1.00 96.25 323 CYS A N 1
ATOM 2561 C CA . CYS A 1 323 ? -7.137 3.575 9.294 1.00 96.25 323 CYS A CA 1
ATOM 2562 C C . CYS A 1 323 ? -6.659 4.784 8.491 1.00 96.25 323 CYS A C 1
ATOM 2564 O O . CYS A 1 323 ? -7.408 5.747 8.327 1.00 96.25 323 CYS A O 1
ATOM 2566 N N . ALA A 1 324 ? -5.436 4.717 7.973 1.00 94.69 324 ALA A N 1
ATOM 2567 C CA . ALA A 1 324 ? -4.917 5.652 6.983 1.00 94.69 324 ALA A CA 1
ATOM 2568 C C . ALA A 1 324 ? -5.244 5.147 5.573 1.00 94.69 324 ALA A C 1
ATOM 2570 O O . ALA A 1 324 ? -5.188 3.943 5.321 1.00 94.69 324 ALA A O 1
ATOM 2571 N N . ILE A 1 325 ? -5.584 6.068 4.675 1.00 92.56 325 ILE A N 1
ATOM 2572 C CA . ILE A 1 325 ? -5.870 5.803 3.263 1.00 92.56 325 ILE A CA 1
ATOM 2573 C C . ILE A 1 325 ? -4.843 6.552 2.418 1.00 92.56 325 ILE A C 1
ATOM 2575 O O . ILE A 1 325 ? -4.659 7.758 2.611 1.00 92.56 325 ILE A O 1
ATOM 2579 N N . ASP A 1 326 ? -4.180 5.852 1.502 1.00 88.81 326 ASP A N 1
ATOM 2580 C CA . ASP A 1 326 ? -3.226 6.454 0.567 1.00 88.81 326 ASP A CA 1
ATOM 2581 C C . ASP A 1 326 ? -3.921 7.094 -0.651 1.00 88.81 326 ASP A C 1
ATOM 2583 O O . ASP A 1 326 ? -5.144 7.049 -0.811 1.00 88.81 326 ASP A O 1
ATOM 2587 N N . ALA A 1 327 ? -3.130 7.720 -1.519 1.00 84.69 327 ALA A N 1
ATOM 2588 C CA . ALA A 1 327 ? -3.596 8.340 -2.751 1.00 84.69 327 ALA A CA 1
ATOM 2589 C C . ALA A 1 327 ? -4.160 7.324 -3.746 1.00 84.69 327 ALA A C 1
ATOM 2591 O O . ALA A 1 327 ? -4.946 7.705 -4.605 1.00 84.69 327 ALA A O 1
ATOM 2592 N N . HIS A 1 328 ? -3.784 6.054 -3.614 1.00 81.50 328 HIS A N 1
ATOM 2593 C CA . HIS A 1 328 ? -4.161 4.961 -4.500 1.00 81.50 328 HIS A CA 1
ATOM 2594 C C . HIS A 1 328 ? -5.396 4.191 -4.006 1.00 81.50 328 HIS A C 1
ATOM 2596 O O . HIS A 1 328 ? -5.858 3.269 -4.679 1.00 81.50 328 HIS A O 1
ATOM 2602 N N . GLY A 1 329 ? -5.962 4.582 -2.861 1.00 85.56 329 GLY A N 1
ATOM 2603 C CA . GLY A 1 329 ? -7.143 3.969 -2.262 1.00 85.56 329 GLY A CA 1
ATOM 2604 C C . GLY A 1 329 ? -6.852 2.717 -1.431 1.00 85.56 329 GLY A C 1
ATOM 2605 O O . GLY A 1 329 ? -7.800 2.053 -1.000 1.00 85.56 329 GLY A O 1
ATOM 2606 N N . ASN A 1 330 ? -5.583 2.385 -1.173 1.00 88.25 330 ASN A N 1
ATOM 2607 C CA . ASN A 1 330 ? -5.240 1.327 -0.234 1.00 88.25 330 ASN A CA 1
ATOM 2608 C C . ASN A 1 330 ? -5.462 1.816 1.196 1.00 88.25 330 ASN A C 1
ATOM 2610 O O . ASN A 1 330 ? -5.168 2.958 1.555 1.00 88.25 330 ASN A O 1
ATOM 2614 N N . SER A 1 331 ? -5.957 0.916 2.039 1.00 92.62 331 SER A N 1
ATOM 2615 C CA . SER A 1 331 ? -6.181 1.195 3.450 1.00 92.62 331 SER A CA 1
ATOM 2616 C C . SER A 1 331 ? -5.198 0.445 4.317 1.00 92.62 331 SER A C 1
ATOM 2618 O O . SER A 1 331 ? -5.047 -0.768 4.174 1.00 92.62 331 SER A O 1
ATOM 2620 N N . SER A 1 332 ? -4.644 1.136 5.308 1.00 94.31 332 SER A N 1
ATOM 2621 C CA . SER A 1 332 ? -3.914 0.494 6.392 1.00 94.31 332 SER A CA 1
ATOM 2622 C C . SER A 1 332 ? -4.807 -0.485 7.159 1.00 94.31 332 SER A C 1
ATOM 2624 O O . SER A 1 332 ? -6.041 -0.380 7.160 1.00 94.31 332 SER A O 1
ATOM 2626 N N . ASN A 1 333 ? -4.162 -1.372 7.915 1.00 95.56 333 ASN A N 1
ATOM 2627 C CA . ASN A 1 333 ? -4.802 -2.071 9.027 1.00 95.56 333 ASN A CA 1
ATOM 2628 C C . ASN A 1 333 ? -5.268 -1.075 10.108 1.00 95.56 333 ASN A C 1
ATOM 2630 O O . ASN A 1 333 ? -5.004 0.130 10.026 1.00 95.56 333 ASN A O 1
ATOM 2634 N N . LEU A 1 334 ? -5.970 -1.570 11.127 1.00 96.94 334 LEU A N 1
ATOM 2635 C CA . LEU A 1 334 ? -6.433 -0.741 12.238 1.00 96.94 334 LEU A CA 1
ATOM 2636 C C . LEU A 1 334 ? -5.245 -0.193 13.048 1.00 96.94 334 LEU A C 1
ATOM 2638 O O . LEU A 1 334 ? -4.246 -0.882 13.278 1.00 96.94 334 LEU A O 1
ATOM 2642 N N . SER A 1 335 ? -5.380 1.047 13.510 1.00 97.19 335 SER A N 1
ATOM 2643 C CA . SER A 1 335 ? -4.572 1.651 14.576 1.00 97.19 335 SER A CA 1
ATOM 2644 C C . SER A 1 335 ? -4.680 0.839 15.879 1.00 97.19 335 SER A C 1
ATOM 2646 O O . SER A 1 335 ? -5.489 -0.095 15.948 1.00 97.19 335 SER A O 1
ATOM 2648 N N . PRO A 1 336 ? -3.943 1.187 16.957 1.00 97.25 336 PRO A N 1
ATOM 2649 C CA . PRO A 1 336 ? -4.298 0.659 18.263 1.00 97.25 336 PRO A CA 1
ATOM 2650 C C . PRO A 1 336 ? -5.755 0.994 18.568 1.00 97.25 336 PRO A C 1
ATOM 2652 O O . PRO A 1 336 ? -6.268 2.041 18.151 1.00 97.25 336 PRO A O 1
ATOM 2655 N N . GLN A 1 337 ? -6.410 0.076 19.266 1.00 97.38 337 GLN A N 1
ATOM 2656 C CA . GLN A 1 337 ? -7.800 0.227 19.662 1.00 97.38 337 GLN A CA 1
ATOM 2657 C C . GLN A 1 337 ? -7.839 0.690 21.110 1.00 97.38 337 GLN A C 1
ATOM 2659 O O . GLN A 1 337 ? -7.171 0.101 21.963 1.00 97.38 337 GLN A O 1
ATOM 2664 N N . TYR A 1 338 ? -8.643 1.713 21.378 1.00 98.00 338 TYR A N 1
ATOM 2665 C CA . TYR A 1 338 ? -8.797 2.286 22.711 1.00 98.00 338 TYR A CA 1
ATOM 2666 C C . TYR A 1 338 ? -10.248 2.183 23.156 1.00 98.00 338 TYR A C 1
ATOM 2668 O O . TYR A 1 338 ? -11.148 2.512 22.383 1.00 98.00 338 TYR A O 1
ATOM 2676 N N . ILE A 1 339 ? -10.466 1.737 24.390 1.00 97.88 339 ILE A N 1
ATOM 2677 C CA . ILE A 1 339 ? -11.757 1.838 25.065 1.00 97.88 339 ILE A CA 1
ATOM 2678 C C . ILE A 1 339 ? -11.843 3.248 25.626 1.00 97.88 339 ILE A C 1
ATOM 2680 O O . ILE A 1 339 ? -11.002 3.663 26.414 1.00 97.88 339 ILE A O 1
ATOM 2684 N N . VAL A 1 340 ? -12.857 3.984 25.211 1.00 97.88 340 VAL A N 1
ATOM 2685 C CA . VAL A 1 340 ? -13.106 5.353 25.627 1.00 97.88 340 VAL A CA 1
ATOM 2686 C C . VAL A 1 340 ? -14.436 5.387 26.353 1.00 97.88 340 VAL A C 1
ATOM 2688 O O . VAL A 1 340 ? -15.451 4.942 25.813 1.00 97.88 340 VAL A O 1
ATOM 2691 N N . ARG A 1 341 ? -14.434 5.941 27.562 1.00 97.69 341 ARG A N 1
ATOM 2692 C CA . ARG A 1 341 ? -15.642 6.200 28.341 1.00 97.69 341 ARG A CA 1
ATOM 2693 C C . ARG A 1 341 ? -15.608 7.621 28.880 1.00 97.69 341 ARG A C 1
ATOM 2695 O O . ARG A 1 341 ? -14.573 8.111 29.319 1.00 97.69 341 ARG A O 1
ATOM 2702 N N . LEU A 1 342 ? -16.758 8.283 28.837 1.00 97.06 342 LEU A N 1
ATOM 2703 C CA . LEU A 1 342 ? -16.956 9.589 29.453 1.00 97.06 342 LEU A CA 1
ATOM 2704 C C . LEU A 1 342 ? -17.767 9.410 30.732 1.00 97.06 342 LEU A C 1
ATOM 2706 O O . LEU A 1 342 ? -18.935 9.035 30.660 1.00 97.06 342 LEU A O 1
ATOM 2710 N N . ASP A 1 343 ? -17.160 9.670 31.883 1.00 96.44 343 ASP A N 1
ATOM 2711 C CA . ASP A 1 343 ? -17.837 9.604 33.178 1.00 96.44 343 ASP A CA 1
ATOM 2712 C C . ASP A 1 343 ? -18.722 10.845 33.376 1.00 96.44 343 ASP A C 1
ATOM 2714 O O . ASP A 1 343 ? -18.248 11.982 33.288 1.00 96.44 343 ASP A O 1
ATOM 2718 N N . SER A 1 344 ? -20.019 10.639 33.625 1.00 94.94 344 SER A N 1
ATOM 2719 C CA . SER A 1 344 ? -20.963 11.742 33.838 1.00 94.94 344 SER A CA 1
ATOM 2720 C C . SER A 1 344 ? -20.752 12.482 35.157 1.00 94.94 344 SER A C 1
ATOM 2722 O O . SER A 1 344 ? -21.069 13.671 35.230 1.00 94.94 344 SER A O 1
ATOM 2724 N N . ALA A 1 345 ? -20.214 11.813 36.182 1.00 95.44 345 ALA A N 1
ATOM 2725 C CA . ALA A 1 345 ? -20.035 12.394 37.506 1.00 95.44 345 ALA A CA 1
ATOM 2726 C C . ALA A 1 345 ? -18.845 13.357 37.529 1.00 95.44 345 ALA A C 1
ATOM 2728 O O . ALA A 1 345 ? -18.943 14.473 38.040 1.00 95.44 345 ALA A O 1
ATOM 2729 N N . THR A 1 346 ? -17.723 12.940 36.942 1.00 95.06 346 THR A N 1
ATOM 2730 C CA . THR A 1 346 ? -16.486 13.732 36.931 1.00 95.06 346 THR A CA 1
ATOM 2731 C C . THR A 1 346 ? -16.322 14.584 35.674 1.00 95.06 346 THR A C 1
ATOM 2733 O O . THR A 1 346 ? -15.490 15.488 35.662 1.00 95.06 346 THR A O 1
ATOM 2736 N N . ASN A 1 347 ? -17.109 14.328 34.619 1.00 93.56 347 ASN A N 1
A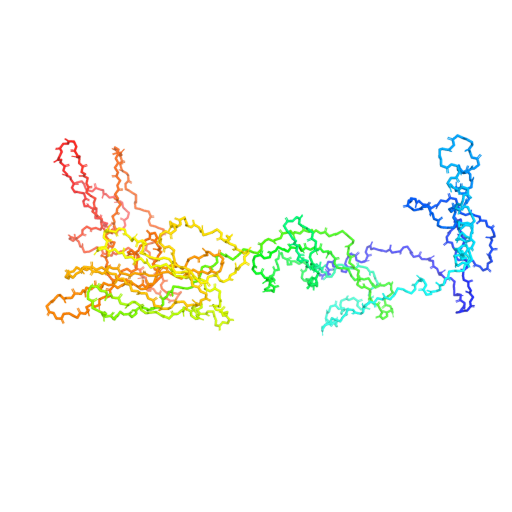TOM 2737 C CA . ASN A 1 347 ? -16.905 14.891 33.279 1.00 93.56 347 ASN A CA 1
ATOM 2738 C C . ASN A 1 347 ? -15.473 14.668 32.762 1.00 93.56 347 ASN A C 1
ATOM 2740 O O . ASN A 1 347 ? -14.924 15.494 32.030 1.00 93.56 347 ASN A O 1
ATOM 2744 N N . THR A 1 348 ? -14.861 13.552 33.158 1.00 95.50 348 THR A N 1
ATOM 2745 C CA . THR A 1 348 ? -13.532 13.151 32.700 1.00 95.50 348 THR A CA 1
ATOM 2746 C C . THR A 1 348 ? -13.628 11.973 31.741 1.00 95.50 348 THR A C 1
ATOM 2748 O O . THR A 1 348 ? -14.567 11.176 31.775 1.00 95.50 348 THR A O 1
ATOM 2751 N N . ILE A 1 349 ? -12.657 11.900 30.837 1.00 97.12 349 ILE A N 1
ATOM 2752 C CA . ILE A 1 349 ? -12.524 10.809 29.882 1.00 97.12 349 ILE A CA 1
ATOM 2753 C C . ILE A 1 349 ? -11.573 9.760 30.451 1.00 97.12 349 ILE A C 1
ATOM 2755 O O . ILE A 1 349 ? -10.435 10.075 30.798 1.00 97.12 349 ILE A O 1
ATOM 2759 N N . THR A 1 350 ? -12.028 8.515 30.524 1.00 97.62 350 THR A N 1
ATOM 2760 C CA . THR A 1 350 ? -11.178 7.364 30.817 1.00 97.62 350 THR A CA 1
ATOM 2761 C C . THR A 1 350 ? -10.845 6.660 29.508 1.00 97.62 350 THR A C 1
ATOM 2763 O O . THR A 1 350 ? -11.717 6.440 28.661 1.00 97.62 350 THR A O 1
ATOM 2766 N N . VAL A 1 351 ? -9.560 6.369 29.312 1.00 97.75 351 VAL A N 1
ATOM 2767 C CA . VAL A 1 351 ? -9.042 5.733 28.100 1.00 97.75 351 VAL A CA 1
ATOM 2768 C C . VAL A 1 351 ? -8.246 4.507 28.507 1.00 97.75 351 VAL A C 1
ATOM 2770 O O . VAL A 1 351 ? -7.181 4.642 29.104 1.00 97.75 351 VAL A O 1
ATOM 2773 N N . ASP A 1 352 ? -8.744 3.336 28.130 1.00 96.56 352 ASP A N 1
ATOM 2774 C CA . ASP A 1 352 ? -8.069 2.059 28.328 1.00 96.56 352 ASP A CA 1
ATOM 2775 C C . ASP A 1 352 ? -7.620 1.474 26.987 1.00 96.56 352 ASP A C 1
ATOM 2777 O O . ASP A 1 352 ? -8.125 1.810 25.912 1.00 96.56 352 ASP A O 1
ATOM 2781 N N . PHE A 1 353 ? -6.640 0.583 27.036 1.00 95.62 353 PHE A N 1
ATOM 2782 C CA . PHE A 1 353 ? -6.107 -0.083 25.855 1.00 95.62 353 PHE A CA 1
ATOM 2783 C C . PHE A 1 353 ? -6.885 -1.372 25.554 1.00 95.62 353 PHE A C 1
ATOM 2785 O O . PHE A 1 353 ? -7.098 -2.181 26.449 1.00 95.62 353 PHE A O 1
ATOM 2792 N N . ALA A 1 354 ? -7.289 -1.580 24.295 1.00 94.75 354 ALA A N 1
ATOM 2793 C CA . ALA A 1 354 ? -8.048 -2.764 23.874 1.00 94.75 354 ALA A CA 1
ATOM 2794 C C . ALA A 1 354 ? -7.252 -3.743 22.995 1.00 94.75 354 ALA A C 1
ATOM 2796 O O . ALA A 1 354 ? -7.385 -4.954 23.149 1.00 94.75 354 ALA A O 1
ATOM 2797 N N . SER A 1 355 ? -6.485 -3.244 22.021 1.00 94.81 355 SER A N 1
ATOM 2798 C CA . SER A 1 355 ? -5.774 -4.082 21.043 1.00 94.81 355 SER A CA 1
ATOM 2799 C C . SER A 1 355 ? -4.583 -3.344 20.452 1.00 94.81 355 SER A C 1
ATOM 2801 O O . SER A 1 355 ? -4.652 -2.136 20.206 1.00 94.81 355 SER A O 1
ATOM 2803 N N . TYR A 1 356 ? -3.521 -4.088 20.137 1.00 95.12 356 TYR A N 1
ATOM 2804 C CA . TYR A 1 356 ? -2.353 -3.548 19.442 1.00 95.12 356 TYR A CA 1
ATOM 2805 C C . TYR A 1 356 ? -2.686 -3.128 18.003 1.00 95.12 356 TYR A C 1
ATOM 2807 O O . TYR A 1 356 ? -3.651 -3.608 17.397 1.00 95.12 356 TYR A O 1
ATOM 2815 N N . LYS A 1 357 ? -1.870 -2.210 17.464 1.00 95.06 357 LYS A N 1
ATOM 2816 C CA . LYS A 1 357 ? -1.964 -1.744 16.073 1.00 95.06 357 LYS A CA 1
ATOM 2817 C C . LYS A 1 357 ? -1.661 -2.864 15.087 1.00 95.06 357 LYS A C 1
ATOM 2819 O O . LYS A 1 357 ? -0.876 -3.759 15.380 1.00 95.06 357 LYS A O 1
ATOM 2824 N N . GLY A 1 358 ? -2.227 -2.761 13.890 1.00 92.88 358 GLY A N 1
ATOM 2825 C CA . GLY A 1 358 ? -1.993 -3.707 12.802 1.00 92.88 358 GLY A CA 1
ATOM 2826 C C . GLY A 1 358 ? -3.039 -4.813 12.695 1.00 92.88 358 GLY A C 1
ATOM 2827 O O . GLY A 1 358 ? -2.914 -5.651 11.805 1.00 92.88 358 GLY A O 1
ATOM 2828 N N . ALA A 1 359 ? -4.082 -4.805 13.533 1.00 93.75 359 ALA A N 1
ATOM 2829 C CA . ALA A 1 359 ? -5.185 -5.752 13.413 1.00 93.75 359 ALA A CA 1
ATOM 2830 C C . ALA A 1 359 ? -5.897 -5.555 12.056 1.00 93.75 359 ALA A C 1
ATOM 2832 O O . ALA A 1 359 ? -6.242 -4.416 11.714 1.00 93.75 359 ALA A O 1
ATOM 2833 N N . PRO A 1 360 ? -6.118 -6.620 11.263 1.00 93.00 360 PRO A N 1
ATOM 2834 C CA . PRO A 1 360 ? -6.863 -6.516 10.013 1.00 93.00 360 PRO A CA 1
ATOM 2835 C C . PRO A 1 360 ? -8.276 -5.980 10.258 1.00 93.00 360 PRO A C 1
ATOM 2837 O O . PRO A 1 360 ? -8.911 -6.331 11.253 1.00 93.00 360 PRO A O 1
ATOM 2840 N N . LYS A 1 361 ? -8.813 -5.182 9.327 1.00 90.81 361 LYS A N 1
ATOM 2841 C CA . LYS A 1 361 ? -10.175 -4.625 9.450 1.00 90.81 361 LYS A CA 1
ATOM 2842 C C . LYS A 1 361 ? -11.251 -5.708 9.591 1.00 90.81 361 LYS A C 1
ATOM 2844 O O . LYS A 1 361 ? -12.233 -5.512 10.300 1.00 90.81 361 LYS A O 1
ATOM 2849 N N . GLN A 1 362 ? -11.047 -6.853 8.943 1.00 87.00 362 GLN A N 1
ATOM 2850 C CA . GLN A 1 362 ? -11.940 -8.012 8.982 1.00 87.00 362 GLN A CA 1
ATOM 2851 C C . GLN A 1 362 ? -11.852 -8.777 10.312 1.00 87.00 362 GLN A C 1
ATOM 2853 O O . GLN A 1 362 ? -12.808 -9.447 10.693 1.00 87.00 362 GLN A O 1
ATOM 2858 N N . TYR A 1 363 ? -10.728 -8.657 11.025 1.00 90.25 363 TYR A N 1
ATOM 2859 C CA . TYR A 1 363 ? -10.447 -9.370 12.272 1.00 90.25 363 TYR A CA 1
ATOM 2860 C C . TYR A 1 363 ? -9.950 -8.398 13.352 1.00 90.25 363 TYR A C 1
ATOM 2862 O O . TYR A 1 363 ? -8.800 -8.480 13.792 1.00 90.25 363 TYR A O 1
ATOM 2870 N N . PRO A 1 364 ? -10.808 -7.472 13.817 1.00 90.38 364 PRO A N 1
ATOM 2871 C CA . PRO A 1 364 ? -10.402 -6.435 14.758 1.00 90.38 364 PRO A CA 1
ATOM 2872 C C . PRO A 1 364 ? -9.869 -6.990 16.082 1.00 90.38 364 PRO A C 1
ATOM 2874 O O . PRO A 1 364 ? -9.026 -6.364 16.708 1.00 90.38 364 PRO A O 1
ATOM 2877 N N . ASN A 1 365 ? -10.317 -8.168 16.512 1.00 90.25 365 ASN A N 1
ATOM 2878 C CA . ASN A 1 365 ? -9.909 -8.744 17.794 1.00 90.25 365 ASN A CA 1
ATOM 2879 C C . ASN A 1 365 ? -8.608 -9.570 17.704 1.00 90.25 365 ASN A C 1
ATOM 2881 O O . ASN A 1 365 ? -8.195 -10.155 18.697 1.00 90.25 365 ASN A O 1
ATOM 2885 N N . MET A 1 366 ? -7.958 -9.639 16.532 1.00 88.12 366 MET A N 1
ATOM 2886 C CA . MET A 1 366 ? -6.808 -10.527 16.298 1.00 88.12 366 MET A CA 1
ATOM 2887 C C . MET A 1 366 ? -5.599 -10.234 17.195 1.00 88.12 366 MET A C 1
ATOM 2889 O O . MET A 1 366 ? -4.860 -11.153 17.529 1.00 88.12 366 MET A O 1
ATOM 2893 N N . LEU A 1 367 ? -5.392 -8.968 17.571 1.00 90.81 367 LEU A N 1
ATOM 2894 C CA . LEU A 1 367 ? -4.222 -8.511 18.333 1.00 90.81 367 LEU A CA 1
ATOM 2895 C C . LEU A 1 367 ? -4.587 -7.987 19.729 1.00 90.81 367 LEU A C 1
ATOM 2897 O O . LEU A 1 367 ? -3.933 -7.081 20.252 1.00 90.81 367 LEU A O 1
ATOM 2901 N N . MET A 1 368 ? -5.661 -8.504 20.318 1.00 89.38 368 MET A N 1
ATOM 2902 C CA . MET A 1 368 ? -6.007 -8.184 21.699 1.00 89.38 368 MET A CA 1
ATOM 2903 C C . MET A 1 368 ? -4.985 -8.793 22.667 1.00 89.38 368 MET A C 1
ATOM 2905 O O . MET A 1 368 ? -4.466 -9.879 22.420 1.00 89.38 368 MET A O 1
ATOM 2909 N N . SER A 1 369 ? -4.670 -8.080 23.752 1.00 78.50 369 SER A N 1
ATOM 2910 C CA . SER A 1 369 ? -3.703 -8.541 24.762 1.00 78.50 369 SER A CA 1
ATOM 2911 C C . SER A 1 369 ? -4.191 -9.771 25.523 1.00 78.50 369 SER A C 1
ATOM 2913 O O . SER A 1 369 ? -3.391 -10.609 25.937 1.00 78.50 369 SER A O 1
ATOM 2915 N N . ASP A 1 370 ? -5.507 -9.886 25.681 1.00 72.88 370 ASP A N 1
ATOM 2916 C CA . ASP A 1 370 ? -6.135 -10.995 26.379 1.00 72.88 370 ASP A CA 1
ATOM 2917 C C . ASP A 1 370 ? -6.339 -12.155 25.397 1.00 72.88 370 ASP A C 1
ATOM 2919 O O . ASP A 1 370 ? -6.771 -11.953 24.259 1.00 72.88 370 ASP A O 1
ATOM 2923 N N . LYS A 1 371 ? -6.030 -13.388 25.824 1.00 54.09 371 LYS A N 1
ATOM 2924 C CA . LYS A 1 371 ? -6.274 -14.613 25.042 1.00 54.09 371 LYS A CA 1
ATOM 2925 C C . LYS A 1 371 ? -7.782 -14.810 24.831 1.00 54.09 371 LYS A C 1
ATOM 2927 O O . LYS A 1 371 ? -8.433 -15.523 25.586 1.00 54.09 371 LYS A O 1
ATOM 2932 N N . ILE A 1 372 ? -8.338 -14.157 23.814 1.00 54.81 372 ILE A N 1
ATOM 2933 C CA . ILE A 1 372 ? -9.773 -14.205 23.484 1.00 54.81 372 ILE A CA 1
ATOM 2934 C C . ILE A 1 372 ? -10.085 -15.324 22.493 1.00 54.81 372 ILE A C 1
ATOM 2936 O O . ILE A 1 372 ? -11.230 -15.762 22.382 1.00 54.81 372 ILE A O 1
ATOM 2940 N N . PHE A 1 373 ? -9.070 -15.853 21.814 1.00 50.25 373 PHE A N 1
ATOM 2941 C CA . PHE A 1 373 ? -9.223 -17.106 21.097 1.00 50.25 373 PHE A CA 1
ATOM 2942 C C . PHE A 1 373 ? -9.260 -18.244 22.114 1.00 50.25 373 PHE A C 1
ATOM 2944 O O . PHE A 1 373 ? -8.238 -18.741 22.577 1.00 50.25 373 PHE A O 1
ATOM 2951 N N . ILE A 1 374 ? -10.476 -18.654 22.464 1.00 54.66 374 ILE A N 1
ATOM 2952 C CA . ILE A 1 374 ? -10.707 -20.066 22.730 1.00 54.66 374 ILE A CA 1
ATOM 2953 C C . ILE A 1 374 ? -10.487 -20.736 21.375 1.00 54.66 374 ILE A C 1
ATOM 2955 O O . ILE A 1 374 ? -11.227 -20.433 20.435 1.00 54.66 374 ILE A O 1
ATOM 2959 N N . ASP A 1 375 ? -9.471 -21.589 21.256 1.00 53.97 375 ASP A N 1
ATOM 2960 C CA . ASP A 1 375 ? -9.242 -22.419 20.071 1.00 53.97 375 ASP A CA 1
ATOM 2961 C C . ASP A 1 375 ? -10.453 -23.344 19.875 1.00 53.97 375 ASP A C 1
ATOM 2963 O O . ASP A 1 375 ? -10.507 -24.472 20.362 1.00 53.97 375 ASP A O 1
ATOM 2967 N N . CYS A 1 376 ? -11.495 -22.825 19.228 1.00 60.16 376 CYS A N 1
ATOM 2968 C CA . CYS A 1 376 ? -12.764 -23.503 19.044 1.00 60.16 376 CYS A CA 1
ATOM 2969 C C . CYS A 1 376 ? -13.192 -23.429 17.582 1.00 60.16 376 CYS A C 1
ATOM 2971 O O . CYS A 1 376 ? -13.189 -22.383 16.935 1.00 60.16 376 CYS A O 1
ATOM 2973 N N . ILE A 1 377 ? -13.586 -24.583 17.061 1.00 68.12 377 ILE A N 1
ATOM 2974 C CA . ILE A 1 377 ? -14.144 -24.738 15.725 1.00 68.12 377 ILE A CA 1
ATOM 2975 C C . ILE A 1 377 ? -15.633 -25.019 15.910 1.00 68.12 377 ILE A C 1
ATOM 2977 O O . ILE A 1 377 ? -16.007 -25.988 16.570 1.00 68.12 377 ILE A O 1
ATOM 2981 N N . LYS A 1 378 ? -16.500 -24.179 15.333 1.00 76.25 378 LYS A N 1
ATOM 2982 C CA . LYS A 1 378 ? -17.956 -24.375 15.370 1.00 76.25 378 LYS A CA 1
ATOM 2983 C C . LYS A 1 378 ? -18.464 -24.798 13.997 1.00 76.25 378 LYS A C 1
ATOM 2985 O O . LYS A 1 378 ? -18.332 -24.059 13.027 1.00 76.25 378 LYS A O 1
ATOM 2990 N N . VAL A 1 379 ? -19.084 -25.973 13.924 1.00 80.25 379 VAL A N 1
ATOM 2991 C CA . VAL A 1 379 ? -19.674 -26.532 12.697 1.00 80.25 379 VAL A CA 1
ATOM 2992 C C . VAL A 1 379 ? -21.094 -27.016 12.997 1.00 80.25 379 VAL A C 1
ATOM 2994 O O . VAL A 1 379 ? -21.352 -27.568 14.063 1.00 80.25 379 VAL A O 1
ATOM 2997 N N . SER A 1 380 ? -22.028 -26.812 12.064 1.00 82.38 380 SER A N 1
ATOM 2998 C CA . SER A 1 380 ? -23.417 -27.287 12.148 1.00 82.38 380 SER A CA 1
ATOM 2999 C C . SER A 1 380 ? -23.835 -28.026 10.868 1.00 82.38 380 SER A C 1
ATOM 3001 O O . SER A 1 380 ? -23.143 -27.978 9.850 1.00 82.38 380 SER A O 1
ATOM 3003 N N . GLY A 1 381 ? -24.949 -28.768 10.919 1.00 81.19 381 GLY A N 1
ATOM 3004 C CA . GLY A 1 381 ? -25.514 -29.456 9.746 1.00 81.19 381 GLY A CA 1
ATOM 3005 C C . GLY A 1 381 ? -24.720 -30.674 9.252 1.00 81.19 381 GLY A C 1
ATOM 3006 O O . GLY A 1 381 ? -24.925 -31.128 8.129 1.00 81.19 381 GLY A O 1
ATOM 3007 N N . LYS A 1 382 ? -23.805 -31.208 10.068 1.00 85.25 382 LYS A N 1
ATOM 3008 C CA . LYS A 1 382 ? -23.057 -32.438 9.779 1.00 85.25 382 LYS A CA 1
ATOM 3009 C C . LYS A 1 382 ? -23.578 -33.578 10.648 1.00 85.25 382 LYS A C 1
ATOM 3011 O O . LYS A 1 382 ? -23.927 -33.374 11.805 1.00 85.25 382 LYS A O 1
ATOM 3016 N N . ASN A 1 383 ? -23.623 -34.780 10.083 1.00 84.88 383 ASN A N 1
ATOM 3017 C CA . ASN A 1 383 ? -24.020 -36.008 10.778 1.00 84.88 383 ASN A CA 1
ATOM 3018 C C . ASN A 1 383 ? -22.821 -36.879 11.187 1.00 84.88 383 ASN A C 1
ATOM 3020 O O . ASN A 1 383 ? -22.996 -37.857 11.908 1.00 84.88 383 ASN A O 1
ATOM 3024 N N . LYS A 1 384 ? -21.619 -36.546 10.705 1.00 85.00 384 LYS A N 1
ATOM 3025 C CA . LYS A 1 384 ? -20.375 -37.271 10.961 1.00 85.00 384 LYS A CA 1
ATOM 3026 C C . LYS A 1 384 ? -19.241 -36.278 11.194 1.00 85.00 384 LYS A C 1
ATOM 3028 O O . LYS A 1 384 ? -19.171 -35.251 10.521 1.00 85.00 384 LYS A O 1
ATOM 3033 N N . MET A 1 385 ? -18.366 -36.614 12.133 1.00 82.25 385 MET A N 1
ATOM 3034 C CA . MET A 1 385 ? -17.145 -35.886 12.454 1.00 82.25 385 MET A CA 1
ATOM 3035 C C . MET A 1 385 ? -16.031 -36.916 12.616 1.00 82.25 385 MET A C 1
ATOM 3037 O O . MET A 1 385 ? -16.202 -37.891 13.346 1.00 82.25 385 MET A O 1
ATOM 3041 N N . THR A 1 386 ? -14.912 -36.697 11.935 1.00 87.38 386 THR A N 1
ATOM 3042 C CA . THR A 1 386 ? -13.700 -37.503 12.082 1.00 87.38 386 THR A CA 1
ATOM 3043 C C . THR A 1 386 ? -12.628 -36.589 12.646 1.00 87.38 386 THR A C 1
ATOM 3045 O O . THR A 1 386 ? -12.322 -35.563 12.044 1.00 87.38 386 THR A O 1
ATOM 3048 N N . VAL A 1 387 ? -12.101 -36.938 13.816 1.00 80.25 387 VAL A N 1
ATOM 3049 C CA . VAL A 1 387 ? -10.981 -36.225 14.431 1.00 80.25 387 VAL A CA 1
ATOM 3050 C C . VAL A 1 387 ? -9.718 -36.985 14.063 1.00 80.25 387 VAL A C 1
ATOM 3052 O O . VAL A 1 387 ? -9.615 -38.175 14.350 1.00 80.25 387 VAL A O 1
ATOM 3055 N N . VAL A 1 388 ? -8.787 -36.311 13.395 1.00 82.94 388 VAL A N 1
ATOM 3056 C CA . VAL A 1 388 ? -7.485 -36.867 13.021 1.00 82.94 388 VAL A CA 1
ATOM 3057 C C . VAL A 1 388 ? -6.422 -36.007 13.684 1.00 82.94 388 VAL A C 1
ATOM 3059 O O . VAL A 1 388 ? -6.454 -34.785 13.562 1.00 82.94 388 VAL A O 1
ATOM 3062 N N . PHE A 1 389 ? -5.510 -36.646 14.410 1.00 79.44 389 PHE A N 1
ATOM 3063 C CA . PHE A 1 389 ? -4.323 -36.003 14.955 1.00 79.44 389 PHE A CA 1
ATOM 3064 C C . PHE A 1 389 ? -3.133 -36.413 14.087 1.00 79.44 389 PHE A C 1
ATOM 3066 O O . PHE A 1 389 ? -2.687 -37.554 14.171 1.00 79.44 389 PHE A O 1
ATOM 3073 N N . ASP A 1 390 ? -2.679 -35.502 13.229 1.00 80.44 390 ASP A N 1
ATOM 3074 C CA . ASP A 1 390 ? -1.577 -35.724 12.284 1.00 80.44 390 ASP A CA 1
ATOM 3075 C C . ASP A 1 390 ? -0.602 -34.535 12.331 1.00 80.44 390 ASP A C 1
ATOM 3077 O O . ASP A 1 390 ? -0.642 -33.650 11.473 1.00 80.44 390 ASP A O 1
ATOM 3081 N N . PRO A 1 391 ? 0.185 -34.402 13.414 1.00 76.38 391 PRO A N 1
ATOM 3082 C CA . PRO A 1 391 ? 1.153 -33.322 13.530 1.00 76.38 391 PRO A CA 1
ATOM 3083 C C . PRO A 1 391 ? 2.328 -33.567 12.580 1.00 76.38 391 PRO A C 1
ATOM 3085 O O . PRO A 1 391 ? 2.945 -34.629 12.597 1.00 76.38 391 PRO A O 1
ATOM 3088 N N . GLU A 1 392 ? 2.697 -32.545 11.813 1.00 69.19 392 GLU A N 1
ATOM 3089 C CA . GLU A 1 392 ? 3.849 -32.604 10.904 1.00 69.19 392 GLU A CA 1
ATOM 3090 C C . GLU A 1 392 ? 5.179 -32.766 11.665 1.00 69.19 392 GLU A C 1
ATOM 3092 O O . GLU A 1 392 ? 6.099 -33.441 11.206 1.00 69.19 392 GLU A O 1
ATOM 3097 N N . LEU A 1 393 ? 5.275 -32.182 12.866 1.00 71.88 393 LEU A N 1
ATOM 3098 C CA . LEU A 1 393 ? 6.449 -32.249 13.735 1.00 71.88 393 LEU A CA 1
ATOM 3099 C C . LEU A 1 393 ? 6.018 -32.388 15.200 1.00 71.88 393 LEU A C 1
ATOM 3101 O O . LEU A 1 393 ? 5.245 -31.583 15.714 1.00 71.88 393 LEU A O 1
ATOM 3105 N N . MET A 1 394 ? 6.563 -33.388 15.897 1.00 72.69 394 MET A N 1
ATOM 3106 C CA . MET A 1 394 ? 6.338 -33.588 17.340 1.00 72.69 394 MET A CA 1
ATOM 3107 C C . MET A 1 394 ? 7.314 -32.782 18.209 1.00 72.69 394 MET A C 1
ATOM 3109 O O . MET A 1 394 ? 6.995 -32.411 19.340 1.00 72.69 394 MET A O 1
ATOM 3113 N N . HIS A 1 395 ? 8.503 -32.509 17.672 1.00 73.19 395 HIS A N 1
ATOM 3114 C CA . HIS A 1 395 ? 9.599 -31.836 18.359 1.00 73.19 395 HIS A CA 1
ATOM 3115 C C . HIS A 1 395 ? 10.284 -30.871 17.397 1.00 73.19 395 HIS A C 1
ATOM 3117 O O . HIS A 1 395 ? 10.455 -31.190 16.219 1.00 73.19 395 HIS A O 1
ATOM 3123 N N . VAL A 1 396 ? 10.728 -29.730 17.913 1.00 75.25 396 VAL A N 1
ATOM 3124 C CA . VAL A 1 396 ? 11.635 -28.823 17.207 1.00 75.25 396 VAL A CA 1
ATOM 3125 C C . VAL A 1 396 ? 12.957 -28.808 17.963 1.00 75.25 396 VAL A C 1
ATOM 3127 O O . VAL A 1 396 ? 12.989 -28.582 19.173 1.00 75.25 396 VAL A O 1
ATOM 3130 N N . ASN A 1 397 ? 14.052 -29.065 17.249 1.00 76.19 397 ASN A N 1
ATOM 3131 C CA . ASN A 1 397 ? 15.396 -28.900 17.793 1.00 76.19 397 ASN A CA 1
ATOM 3132 C C . ASN A 1 397 ? 15.748 -27.412 17.714 1.00 76.19 397 ASN A C 1
ATOM 3134 O O . ASN A 1 397 ? 15.767 -26.846 16.622 1.00 76.19 397 ASN A O 1
ATOM 3138 N N . LEU A 1 398 ? 16.013 -26.771 18.853 1.00 71.06 398 LEU A N 1
ATOM 3139 C CA . LEU A 1 398 ? 16.337 -25.337 18.892 1.00 71.06 398 LEU A CA 1
ATOM 3140 C C . LEU A 1 398 ? 17.769 -25.018 18.429 1.00 71.06 398 LEU A C 1
ATOM 3142 O O . LEU A 1 398 ? 18.109 -23.854 18.232 1.00 71.06 398 LEU A O 1
ATOM 3146 N N . SER A 1 399 ? 18.622 -26.031 18.291 1.00 72.25 399 SER A N 1
ATOM 3147 C CA . SER A 1 399 ? 20.046 -25.890 17.994 1.00 72.25 399 SER A CA 1
ATOM 3148 C C . SER A 1 399 ? 20.529 -27.091 17.184 1.00 72.25 399 SER A C 1
ATOM 3150 O O . SER A 1 399 ? 20.157 -28.223 17.483 1.00 72.25 399 SER A O 1
ATOM 3152 N N . GLU A 1 400 ? 21.388 -26.857 16.187 1.00 65.75 400 GLU A N 1
ATOM 3153 C CA . GLU A 1 400 ? 22.026 -27.925 15.398 1.00 65.75 400 GLU A CA 1
ATOM 3154 C C . GLU A 1 400 ? 22.979 -28.798 16.236 1.00 65.75 400 GLU A C 1
ATOM 3156 O O . GLU A 1 400 ? 23.259 -29.931 15.856 1.00 65.75 400 GLU A O 1
ATOM 3161 N N . ASN A 1 401 ? 23.438 -28.306 17.396 1.00 64.56 401 ASN A N 1
ATOM 3162 C CA . ASN A 1 401 ? 24.488 -28.941 18.199 1.00 64.56 401 ASN A CA 1
ATOM 3163 C C . ASN A 1 401 ? 24.050 -29.376 19.608 1.00 64.56 401 ASN A C 1
ATOM 3165 O O . ASN A 1 401 ? 24.882 -29.894 20.351 1.00 64.56 401 ASN A O 1
ATOM 3169 N N . ASN A 1 402 ? 22.783 -29.189 19.997 1.00 58.28 402 ASN A N 1
ATOM 3170 C CA . ASN A 1 402 ? 22.301 -29.563 21.332 1.00 58.28 402 ASN A CA 1
ATOM 3171 C C . ASN A 1 402 ? 21.072 -30.475 21.271 1.00 58.28 402 ASN A C 1
ATOM 3173 O O . ASN A 1 402 ? 20.159 -30.258 20.479 1.00 58.28 402 ASN A O 1
ATOM 3177 N N . ASN A 1 403 ? 21.007 -31.447 22.186 1.00 63.88 403 ASN A N 1
ATOM 3178 C CA . ASN A 1 403 ? 19.855 -32.338 22.403 1.00 63.88 403 ASN A CA 1
ATOM 3179 C C . ASN A 1 403 ? 18.613 -31.623 22.988 1.00 63.88 403 ASN A C 1
ATOM 3181 O O . ASN A 1 403 ? 17.687 -32.288 23.460 1.00 63.88 403 ASN A O 1
ATOM 3185 N N . ASP A 1 404 ? 18.576 -30.289 22.964 1.00 66.56 404 ASP A N 1
ATOM 3186 C CA . ASP A 1 404 ? 17.477 -29.487 23.492 1.00 66.56 404 ASP A CA 1
ATOM 3187 C C . ASP A 1 404 ? 16.298 -29.520 22.514 1.00 66.56 404 ASP A C 1
ATOM 3189 O O . ASP A 1 404 ? 16.187 -28.733 21.567 1.00 66.56 404 ASP A O 1
ATOM 3193 N N . LYS A 1 405 ? 15.421 -30.495 22.749 1.00 69.38 405 LYS A N 1
ATOM 3194 C CA . LYS A 1 405 ? 14.144 -30.654 22.057 1.00 69.38 405 LYS A CA 1
ATOM 3195 C C . LYS A 1 405 ? 13.092 -29.810 22.759 1.00 69.38 405 LYS A C 1
ATOM 3197 O O . LYS A 1 405 ? 12.847 -29.997 23.949 1.00 69.38 405 LYS A O 1
ATOM 3202 N N . VAL A 1 406 ? 12.434 -28.931 22.012 1.00 72.69 406 VAL A N 1
ATOM 3203 C CA . VAL A 1 406 ? 11.174 -28.328 22.450 1.00 72.69 406 VAL A CA 1
ATOM 3204 C C . VAL A 1 406 ? 10.037 -29.176 21.914 1.00 72.69 406 VAL A C 1
ATOM 3206 O O . VAL A 1 406 ? 9.909 -29.382 20.705 1.00 72.69 406 VAL A O 1
ATOM 3209 N N . ASP A 1 407 ? 9.218 -29.678 22.830 1.00 66.25 407 ASP A N 1
ATOM 3210 C CA . ASP A 1 407 ? 7.980 -30.362 22.489 1.00 66.25 407 ASP A CA 1
ATOM 3211 C C . ASP A 1 407 ? 7.005 -29.336 21.895 1.00 66.25 407 ASP A C 1
ATOM 3213 O O . ASP A 1 407 ? 6.649 -28.351 22.541 1.00 66.25 407 ASP A O 1
ATOM 3217 N N . VAL A 1 408 ? 6.587 -29.558 20.646 1.00 66.56 408 VAL A N 1
ATOM 3218 C CA . VAL A 1 408 ? 5.597 -28.701 19.963 1.00 66.56 408 VAL A CA 1
ATOM 3219 C C . VAL A 1 408 ? 4.195 -28.975 20.508 1.00 66.56 408 VAL A C 1
ATOM 3221 O O . VAL A 1 408 ? 3.332 -28.100 20.533 1.00 66.56 408 VAL A O 1
ATOM 3224 N N . VAL A 1 409 ? 3.979 -30.200 20.986 1.00 66.62 409 VAL A N 1
ATOM 3225 C CA . VAL A 1 409 ? 2.742 -30.640 21.623 1.00 66.62 409 VAL A CA 1
ATOM 3226 C C . VAL A 1 409 ? 2.919 -30.530 23.132 1.00 66.62 409 VAL A C 1
ATOM 3228 O O . VAL A 1 409 ? 3.793 -31.180 23.705 1.00 66.62 409 VAL A O 1
ATOM 3231 N N . ALA A 1 410 ? 2.093 -29.709 23.781 1.00 62.31 410 ALA A N 1
ATOM 3232 C CA . ALA A 1 410 ? 2.150 -29.521 25.226 1.00 62.31 410 ALA A CA 1
ATOM 3233 C C . ALA A 1 410 ? 2.013 -30.868 25.961 1.00 62.31 410 ALA A C 1
ATOM 3235 O O . ALA A 1 410 ? 1.076 -31.629 25.709 1.00 62.31 410 ALA A O 1
ATOM 3236 N N . GLN A 1 411 ? 2.932 -31.156 26.888 1.00 60.66 411 GLN A N 1
ATOM 3237 C CA . GLN A 1 411 ? 2.793 -32.295 27.793 1.00 60.66 411 GLN A CA 1
ATOM 3238 C C . GLN A 1 411 ? 1.575 -32.048 28.688 1.00 60.66 411 GLN A C 1
ATOM 3240 O O . GLN A 1 411 ? 1.563 -31.127 29.504 1.00 60.66 411 GLN A O 1
ATOM 3245 N N . GLN A 1 412 ? 0.522 -32.840 28.493 1.00 57.44 412 GLN A N 1
ATOM 3246 C CA . GLN A 1 412 ? -0.676 -32.751 29.318 1.00 57.44 412 GLN A CA 1
ATOM 3247 C C . GLN A 1 412 ? -0.354 -33.109 30.771 1.00 57.44 412 GLN A C 1
ATOM 3249 O O . GLN A 1 412 ? 0.241 -34.149 31.049 1.00 57.44 412 GLN A O 1
ATOM 3254 N N . LEU A 1 413 ? -0.841 -32.286 31.700 1.00 59.69 413 LEU A N 1
ATOM 3255 C CA . LEU A 1 413 ? -1.129 -32.740 33.058 1.00 59.69 413 LEU A CA 1
ATOM 3256 C C . LEU A 1 413 ? -2.215 -33.821 32.962 1.00 59.69 413 LEU A C 1
ATOM 3258 O O . LEU A 1 413 ? -3.232 -33.597 32.305 1.00 59.69 413 LEU A O 1
ATOM 3262 N N . GLU A 1 414 ? -2.014 -34.972 33.613 1.00 61.97 414 GLU A N 1
ATOM 3263 C CA . GLU A 1 414 ? -2.869 -36.174 33.498 1.00 61.97 414 GLU A CA 1
ATOM 3264 C C . GLU A 1 414 ? -4.370 -35.933 33.772 1.00 61.97 414 GLU A C 1
ATOM 3266 O O . GLU A 1 414 ? -5.203 -36.771 33.435 1.00 61.97 414 GLU A O 1
ATOM 3271 N N . SER A 1 415 ? -4.733 -34.787 34.352 1.00 68.81 415 SER A N 1
ATOM 3272 C CA . SER A 1 415 ? -6.092 -34.431 34.761 1.00 68.81 415 SER A CA 1
ATOM 3273 C C . SER A 1 415 ? -6.829 -33.436 33.853 1.00 68.81 415 SER A C 1
ATOM 3275 O O . SER A 1 415 ? -8.017 -33.205 34.075 1.00 68.81 415 SER A O 1
ATOM 3277 N N . LEU A 1 416 ? -6.181 -32.834 32.848 1.00 74.31 416 LEU A N 1
ATOM 3278 C CA . LEU A 1 416 ? -6.800 -31.800 32.003 1.00 74.31 416 LEU A CA 1
ATOM 3279 C C . LEU A 1 416 ? -6.856 -32.249 30.543 1.00 74.31 416 LEU A C 1
ATOM 3281 O O . LEU A 1 416 ? -5.800 -32.582 30.022 1.00 74.31 416 LEU A O 1
ATOM 3285 N N . PRO A 1 417 ? -8.017 -32.244 29.859 1.00 79.44 417 PRO A N 1
ATOM 3286 C CA . PRO A 1 417 ? -8.117 -32.624 28.446 1.00 79.44 417 PRO A CA 1
ATOM 3287 C C . PRO A 1 417 ? -7.398 -31.627 27.523 1.00 79.44 417 PRO A C 1
ATOM 3289 O O . PRO A 1 417 ? -7.436 -30.423 27.762 1.00 79.44 417 PRO A O 1
ATOM 3292 N N . ALA A 1 418 ? -6.765 -32.126 26.455 1.00 77.31 418 ALA A N 1
ATOM 3293 C CA . ALA A 1 418 ? -6.044 -31.313 25.471 1.00 77.31 418 ALA A CA 1
ATOM 3294 C C . ALA A 1 418 ? -7.015 -30.592 24.537 1.00 77.31 418 ALA A C 1
ATOM 3296 O O . ALA A 1 418 ? -6.810 -29.431 24.195 1.00 77.31 418 ALA A O 1
ATOM 3297 N N . TYR A 1 419 ? -8.094 -31.279 24.161 1.00 80.75 419 TYR A N 1
ATOM 3298 C CA . TYR A 1 419 ? -9.179 -30.701 23.381 1.00 80.75 419 TYR A CA 1
ATOM 3299 C C . TYR A 1 419 ? -10.517 -31.087 23.996 1.00 80.75 419 TYR A C 1
ATOM 3301 O O . TYR A 1 419 ? -10.684 -32.188 24.516 1.00 80.75 419 TYR A O 1
ATOM 3309 N N . ARG A 1 420 ? -11.491 -30.186 23.904 1.00 81.75 420 ARG A N 1
ATOM 3310 C CA . ARG A 1 420 ? -12.868 -30.421 24.338 1.00 81.75 420 ARG A CA 1
ATOM 3311 C C . ARG A 1 420 ? -13.804 -30.156 23.173 1.00 81.75 420 ARG A C 1
ATOM 3313 O O . ARG A 1 420 ? -13.793 -29.068 22.605 1.00 81.75 420 ARG A O 1
ATOM 3320 N N . ILE A 1 421 ? -14.636 -31.135 22.842 1.00 84.75 421 ILE A N 1
ATOM 3321 C CA . ILE A 1 421 ? -15.668 -31.007 21.815 1.00 84.75 421 ILE A CA 1
ATOM 3322 C C . ILE A 1 421 ? -17.032 -31.019 22.494 1.00 84.75 421 ILE A C 1
ATOM 3324 O O . ILE A 1 421 ? -17.397 -31.991 23.147 1.00 84.75 421 ILE A O 1
ATOM 3328 N N . GLN A 1 422 ? -17.817 -29.960 22.309 1.00 84.75 422 GLN A N 1
ATOM 3329 C CA . GLN A 1 422 ? -19.211 -29.931 22.745 1.00 84.75 422 GLN A CA 1
ATOM 3330 C C . GLN A 1 422 ? -20.132 -30.206 21.554 1.00 84.75 422 GLN A C 1
ATOM 3332 O O . GLN A 1 422 ? -20.159 -29.460 20.577 1.00 84.75 422 GLN A O 1
ATOM 3337 N N . LEU A 1 423 ? -20.903 -31.285 21.643 1.00 83.81 423 LEU A N 1
ATOM 3338 C CA . LEU A 1 423 ? -21.917 -31.670 20.670 1.00 83.81 423 LEU A CA 1
ATOM 3339 C C . LEU A 1 423 ? -23.284 -31.235 21.192 1.00 83.81 423 LEU A C 1
ATOM 3341 O O . LEU A 1 423 ? -23.680 -31.637 22.280 1.00 83.81 423 LEU A O 1
ATOM 3345 N N . ILE A 1 424 ? -24.023 -30.448 20.413 1.00 82.94 424 ILE A N 1
ATOM 3346 C CA . ILE A 1 424 ? -25.337 -29.929 20.814 1.00 82.94 424 ILE A CA 1
ATOM 3347 C C . ILE A 1 424 ? -26.388 -30.416 19.818 1.00 82.94 424 ILE A C 1
ATOM 3349 O O . ILE A 1 424 ? -26.341 -30.084 18.632 1.00 82.94 424 ILE A O 1
ATOM 3353 N N . ASN A 1 425 ? -27.361 -31.191 20.298 1.00 77.62 425 ASN A N 1
ATOM 3354 C CA . ASN A 1 425 ? -28.542 -31.575 19.535 1.00 77.62 425 ASN A CA 1
ATOM 3355 C C . ASN A 1 425 ? -29.678 -30.591 19.828 1.00 77.62 425 ASN A C 1
ATOM 3357 O O . ASN A 1 425 ? -30.383 -30.705 20.829 1.00 77.62 425 ASN A O 1
ATOM 3361 N N . VAL A 1 426 ? -29.864 -29.639 18.918 1.00 79.12 426 VAL A N 1
ATOM 3362 C CA . VAL A 1 426 ? -30.860 -28.565 19.046 1.00 79.12 426 VAL A CA 1
ATOM 3363 C C . VAL A 1 426 ? -32.293 -29.113 19.077 1.00 79.12 426 VAL A C 1
ATOM 3365 O O . VAL A 1 426 ? -33.130 -28.593 19.805 1.00 79.12 426 VAL A O 1
ATOM 3368 N N . THR A 1 427 ? -32.581 -30.190 18.338 1.00 78.69 427 THR A N 1
ATOM 3369 C CA . THR A 1 427 ? -33.930 -30.776 18.248 1.00 78.69 427 THR A CA 1
ATOM 3370 C C . THR A 1 427 ? -34.333 -31.500 19.525 1.00 78.69 427 THR A C 1
ATOM 3372 O O . THR A 1 427 ? -35.478 -31.404 19.953 1.00 78.69 427 THR A O 1
ATOM 3375 N N . LYS A 1 428 ? -33.397 -32.233 20.134 1.00 80.81 428 LYS A N 1
ATOM 3376 C CA . LYS A 1 428 ? -33.631 -32.954 21.394 1.00 80.81 428 LYS A CA 1
ATOM 3377 C C . LYS A 1 428 ? -33.326 -32.112 22.635 1.00 80.81 428 LYS A C 1
ATOM 3379 O O . LYS A 1 428 ? -33.497 -32.616 23.737 1.00 80.81 428 LYS A O 1
ATOM 3384 N N . GLN A 1 429 ? -32.859 -30.871 22.451 1.00 76.56 429 GLN A N 1
ATOM 3385 C CA . GLN A 1 429 ? -32.366 -29.987 23.514 1.00 76.56 429 GLN A CA 1
ATOM 3386 C C . GLN A 1 429 ? -31.361 -30.681 24.449 1.00 76.56 429 GLN A C 1
ATOM 3388 O O . GLN A 1 429 ? -31.380 -30.489 25.659 1.00 76.56 429 GLN A O 1
ATOM 3393 N N . SER A 1 430 ? -30.489 -31.516 23.884 1.00 84.19 430 SER A N 1
ATOM 3394 C CA . SER A 1 430 ? -29.505 -32.293 24.640 1.00 84.19 430 SER A CA 1
ATOM 3395 C C . SER A 1 430 ? -28.100 -31.956 24.170 1.00 84.19 430 SER A C 1
ATOM 3397 O O . SER A 1 430 ? -27.874 -31.878 22.959 1.00 84.19 430 SER A O 1
ATOM 3399 N N . ASP A 1 431 ? -27.145 -31.857 25.081 1.00 85.38 431 ASP A N 1
ATOM 3400 C CA . ASP A 1 431 ? -25.733 -31.711 24.758 1.00 85.38 431 ASP A CA 1
ATOM 3401 C C . ASP A 1 431 ? -24.886 -32.862 25.320 1.00 85.38 431 ASP A C 1
ATOM 3403 O O . ASP A 1 431 ? -25.296 -33.616 26.203 1.00 85.38 431 ASP A O 1
ATOM 3407 N N . LYS A 1 432 ? -23.707 -33.053 24.729 1.00 89.44 432 LYS A N 1
ATOM 3408 C CA . LYS A 1 432 ? -22.699 -34.005 25.187 1.00 89.44 432 LYS A CA 1
ATOM 3409 C C . LYS A 1 432 ? -21.323 -33.389 25.009 1.00 89.44 432 LYS A C 1
ATOM 3411 O O . LYS A 1 432 ? -20.992 -32.912 23.925 1.00 89.44 432 LYS A O 1
ATOM 3416 N N . ILE A 1 433 ? -20.515 -33.438 26.058 1.00 88.19 433 ILE A N 1
ATOM 3417 C CA . ILE A 1 433 ? -19.116 -33.024 26.014 1.00 88.19 433 ILE A CA 1
ATOM 3418 C C . ILE A 1 433 ? -18.258 -34.271 25.793 1.00 88.19 433 ILE A C 1
ATOM 3420 O O . ILE A 1 433 ? -18.459 -35.296 26.444 1.00 88.19 433 ILE A O 1
ATOM 3424 N N . VAL A 1 434 ? -17.337 -34.191 24.838 1.00 88.19 434 VAL A N 1
ATOM 3425 C CA . VAL A 1 434 ? -16.326 -35.204 24.543 1.00 88.19 434 VAL A CA 1
ATOM 3426 C C . VAL A 1 434 ? -14.967 -34.573 24.808 1.00 88.19 434 VAL A C 1
ATOM 3428 O O . VAL A 1 434 ? -14.536 -33.675 24.085 1.00 88.19 434 VAL A O 1
ATOM 3431 N N . ASP A 1 435 ? -14.313 -35.043 25.859 1.00 88.06 435 ASP A N 1
ATOM 3432 C CA . ASP A 1 435 ? -12.973 -34.617 26.241 1.00 88.06 435 ASP A CA 1
ATOM 3433 C C . ASP A 1 435 ? -11.943 -35.533 25.563 1.00 88.06 435 ASP A C 1
ATOM 3435 O O . ASP A 1 435 ? -12.026 -36.758 25.651 1.00 88.06 435 ASP A O 1
ATOM 3439 N N . ILE A 1 436 ? -10.986 -34.941 24.848 1.00 84.25 436 ILE A N 1
ATOM 3440 C CA . ILE A 1 436 ? -9.918 -35.644 24.136 1.00 84.25 436 ILE A CA 1
ATOM 3441 C C . ILE A 1 436 ? -8.629 -35.485 24.931 1.00 84.25 436 ILE A C 1
ATOM 3443 O O . ILE A 1 436 ? -8.128 -34.376 25.141 1.00 84.25 436 ILE A O 1
ATOM 3447 N N . PHE A 1 437 ? -8.070 -36.620 25.332 1.00 84.69 437 PHE A N 1
ATOM 3448 C CA . PHE A 1 437 ? -6.795 -36.702 26.025 1.00 84.69 437 PHE A CA 1
ATOM 3449 C C . PHE A 1 437 ? -5.737 -37.249 25.064 1.00 84.69 437 PHE A C 1
ATOM 3451 O O . PHE A 1 437 ? -5.884 -38.345 24.526 1.00 84.69 437 PHE A O 1
ATOM 3458 N N . LEU A 1 438 ? -4.663 -36.495 24.855 1.00 77.62 438 LEU A N 1
ATOM 3459 C CA . LEU A 1 438 ? -3.466 -36.942 24.158 1.00 77.62 438 LEU A CA 1
ATOM 3460 C C . LEU A 1 438 ? -2.564 -37.675 25.155 1.00 77.62 438 LEU A C 1
ATOM 3462 O O . LEU A 1 438 ? -1.822 -37.076 25.931 1.00 77.62 438 LEU A O 1
ATOM 3466 N N . LYS A 1 439 ? -2.611 -39.007 25.136 1.00 71.19 439 LYS A N 1
ATOM 3467 C CA . LYS A 1 439 ? -1.665 -39.817 25.907 1.00 71.19 439 LYS A CA 1
ATOM 3468 C C . LYS A 1 439 ? -0.398 -40.035 25.092 1.00 71.19 439 LYS A C 1
ATOM 3470 O O . LYS A 1 439 ? -0.444 -40.582 23.992 1.00 71.19 439 LYS A O 1
ATOM 3475 N N . ARG A 1 440 ? 0.752 -39.660 25.656 1.00 60.62 440 ARG A N 1
ATOM 34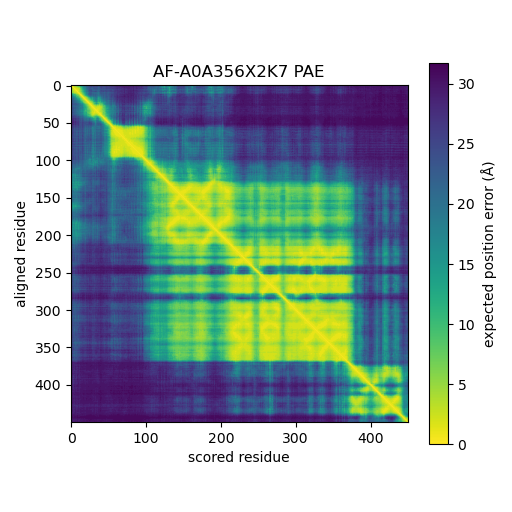76 C CA . ARG A 1 440 ? 2.055 -40.046 25.110 1.00 60.62 440 ARG A CA 1
ATOM 3477 C C . ARG A 1 440 ? 2.243 -41.540 25.352 1.00 60.62 440 ARG A C 1
ATOM 3479 O O . ARG A 1 440 ? 2.541 -41.951 26.469 1.00 60.62 440 ARG A O 1
ATOM 3486 N N . GLN A 1 441 ? 2.069 -42.359 24.321 1.00 53.00 441 GLN A N 1
ATOM 3487 C CA . GLN A 1 441 ? 2.466 -43.756 24.418 1.00 53.00 441 GLN A CA 1
ATOM 3488 C C . GLN A 1 441 ? 3.981 -43.863 24.324 1.00 53.00 441 GLN A C 1
ATOM 3490 O O . GLN A 1 441 ? 4.587 -43.530 23.304 1.00 53.00 441 GLN A O 1
ATOM 3495 N N . GLN A 1 442 ? 4.601 -44.349 25.394 1.00 47.31 442 GLN A N 1
ATOM 3496 C CA . GLN A 1 442 ? 5.924 -44.939 25.285 1.00 47.31 442 GLN A CA 1
ATOM 3497 C C . GLN A 1 442 ? 5.761 -46.254 24.507 1.00 47.31 442 GLN A C 1
ATOM 3499 O O . GLN A 1 442 ? 5.358 -47.260 25.071 1.00 47.31 442 GLN A O 1
ATOM 3504 N N . GLN A 1 443 ? 6.043 -46.191 23.201 1.00 42.47 443 GLN A N 1
ATOM 3505 C CA . GLN A 1 443 ? 6.092 -47.295 22.230 1.00 42.47 443 GLN A CA 1
ATOM 3506 C C . GLN A 1 443 ? 4.740 -47.926 21.809 1.00 42.47 443 GLN A C 1
ATOM 3508 O O . GLN A 1 443 ? 4.100 -48.660 22.548 1.00 42.47 443 GLN A O 1
ATOM 3513 N N . ASN A 1 444 ? 4.387 -47.663 20.541 1.00 41.31 444 ASN A N 1
ATOM 3514 C CA . ASN A 1 444 ? 3.600 -48.478 19.601 1.00 41.31 444 ASN A CA 1
ATOM 3515 C C . ASN A 1 444 ? 2.327 -49.192 20.112 1.00 41.31 444 ASN A C 1
ATOM 3517 O O . ASN A 1 444 ? 2.394 -50.397 20.330 1.00 41.31 444 ASN A O 1
ATOM 3521 N N . LEU A 1 445 ? 1.169 -48.506 20.175 1.00 36.28 445 LEU A N 1
ATOM 3522 C CA . LEU A 1 445 ? -0.173 -48.972 19.720 1.00 36.28 445 LEU A CA 1
ATOM 3523 C C . LEU A 1 445 ? -1.295 -48.108 20.320 1.00 36.28 445 LEU A C 1
ATOM 3525 O O . LEU A 1 445 ? -1.712 -48.368 21.444 1.00 36.28 445 LEU A O 1
ATOM 3529 N N . ILE A 1 446 ? -1.814 -47.108 19.592 1.00 38.34 446 ILE A N 1
ATOM 3530 C CA . ILE A 1 446 ? -2.883 -46.219 20.092 1.00 38.34 446 ILE A CA 1
ATOM 3531 C C . ILE A 1 446 ? -4.153 -47.035 20.370 1.00 38.34 446 ILE A C 1
ATOM 3533 O O . ILE A 1 446 ? -4.710 -47.635 19.452 1.00 38.34 446 ILE A O 1
ATOM 3537 N N . ASP A 1 447 ? -4.619 -47.006 21.620 1.00 37.97 447 ASP A N 1
ATOM 3538 C CA . ASP A 1 447 ? -5.923 -47.524 22.038 1.00 37.97 447 ASP A CA 1
ATOM 3539 C C . ASP A 1 447 ? -6.848 -46.353 22.402 1.00 37.97 447 ASP A C 1
ATOM 3541 O O . ASP A 1 447 ? -6.465 -45.449 23.155 1.00 37.97 447 ASP A O 1
ATOM 3545 N N . PHE A 1 448 ? -8.060 -46.355 21.847 1.00 42.16 448 PHE A N 1
ATOM 3546 C CA . PHE A 1 448 ? -9.086 -45.353 22.126 1.00 42.16 448 PHE A CA 1
ATOM 3547 C C . PHE A 1 448 ? -10.028 -45.905 23.198 1.00 42.16 448 PHE A C 1
ATOM 3549 O O . PHE A 1 448 ? -10.997 -46.596 22.892 1.00 42.16 448 PHE A O 1
ATOM 3556 N N . GLY A 1 449 ? -9.750 -45.580 24.461 1.00 39.22 449 GLY A N 1
ATOM 3557 C CA . GLY A 1 449 ? -10.672 -45.856 25.563 1.00 39.22 449 GLY A CA 1
ATOM 3558 C C . GLY A 1 449 ? -11.931 -44.992 25.451 1.00 39.22 449 GLY A C 1
ATOM 3559 O O . GLY A 1 449 ? -11.833 -43.764 25.478 1.00 39.22 449 GLY A O 1
ATOM 3560 N N . SER A 1 450 ? -13.085 -45.646 25.297 1.00 36.00 450 SER A N 1
ATOM 3561 C CA . SER A 1 450 ? -14.434 -45.055 25.302 1.00 36.00 450 SER A CA 1
ATOM 3562 C C . SER A 1 450 ? -14.969 -44.782 26.698 1.00 36.00 450 SER A C 1
ATOM 3564 O O . SER A 1 450 ? -14.766 -45.676 27.553 1.00 36.00 450 SER A O 1
#

Mean predicted aligned error: 18.16 Å

Solvent-accessible surface area (backbone atoms only — not comparable to full-atom values): 28171 Å² total; per-residue (Å²): 135,80,57,76,64,63,64,55,54,74,71,61,72,71,83,86,85,78,86,78,78,90,71,68,99,84,63,84,76,33,67,38,86,90,74,74,39,82,37,90,64,89,75,90,80,87,86,90,84,84,86,86,89,66,80,50,57,65,51,40,28,66,55,42,49,56,45,31,71,34,90,85,38,94,52,15,74,62,41,57,72,44,43,66,61,34,43,52,46,17,54,52,39,47,70,69,59,41,90,88,61,77,56,70,69,81,69,56,76,88,71,83,82,81,86,54,99,61,48,66,78,73,41,63,87,47,59,80,49,50,48,76,46,80,57,26,33,36,32,40,39,28,37,28,52,98,89,64,51,79,75,43,80,77,52,74,48,79,42,63,60,80,82,62,86,76,86,87,80,86,90,66,63,73,73,42,31,36,38,40,36,41,20,48,26,31,40,36,23,88,45,44,86,51,93,64,70,45,80,43,72,45,91,73,56,54,73,48,78,47,74,37,76,80,82,79,48,44,53,37,34,76,58,77,45,78,44,77,73,56,96,46,31,35,36,39,37,48,59,80,51,68,55,57,76,93,47,92,81,60,80,57,80,46,65,23,31,37,41,36,32,39,23,62,51,94,87,49,70,74,40,82,68,36,33,42,33,30,68,70,57,83,91,59,88,66,51,67,49,88,62,92,74,62,70,88,35,54,44,84,41,84,53,90,77,50,65,50,74,45,80,47,62,65,74,38,57,30,39,37,34,35,26,30,23,30,69,72,35,37,58,19,29,26,14,38,28,33,34,40,30,34,38,73,90,76,71,45,71,49,77,45,86,53,26,49,57,59,17,44,80,92,42,65,72,74,40,34,85,64,87,74,73,69,96,72,88,88,85,79,99,68,94,77,84,84,89,79,91,80,74,94,60,66,58,44,67,82,44,100,87,49,92,55,65,44,64,69,59,77,84,63,59,98,88,55,62,78,44,77,47,79,48,74,42,78,90,78,73,45,73,48,79,47,73,40,71,79,76,86,71,87,71,92,78,96,75,85,87,127

Foldseek 3Di:
DPDPFVVVQVPPDDDDDDDDDDDPPPQQWFADPVVRHTDRDDDDDDDDDDDDDDCPLLCVLVVLVVLLPDPPRPCNVVSVVCNVVSVVSNVVVCVVPPVRDDDVVVVPDDDDDDDDVCPCVQCVVPLQGFDKDFQFKKKWKFWADPVGHGPGTPDIDTGRDPPDPDDDDPPDDAQTKMKIWIWTWMWGDHHSPDPDIDIDTHPDTDIDMDGHHDPDFDAAFADWDWDFDDDQKIKIFGDPDQDPPPPRDDGLPFFFWKWKWKDQDPVGATDTQAIEGQQQPDPPPDLPQPDDDPPVRYDYDVDDDGMDMDGDDAPTWMWIWMWIAGNNNGIFAIYFIWIWHQHPVVRDIDIHGAFHGRAHSVGNNPGGPDPPDPVDDDDDDDPDDDDDDDDPDQWDDPDPPDPDTDGPQDDDDPPAAPDKDKDADPVVRDIDIDGHHDDDDPDDDDDDDD

pLDDT: mean 77.72, std 19.11, range [31.52, 98.31]

Nearest PDB structures (foldseek):
  3f7p-assembly1_C  TM=5.054E-01  e=2.868E-05  Homo sapiens
  8v2b-assembly1_C  TM=4.464E-01  e=2.180E-03  Mus musculus
  3q6f-assembly5_J  TM=2.120E-01  e=2.432E-01  Homo sapiens
  5u3l-assembly2_A  TM=2.009E-01  e=2.302E-01  Homo sapiens
  6cvm-assembly1_A  TM=1.548E-01  e=4.695E-01  Escherichia coli K-12

Sequence (450 aa):
NKSKISAFFENASTADGQQFADTPENMGIYLNMTTNRPTSKSADIFSQRANETLIASDVCFDLVEASAANPFSIHSKKNHNDLRNLRNLQVRTRRRTNPALVSVDEYVMSVDGLDFENSADLFAEFDNTAGMGIIGYILFKSEIDELGNVIAELGSFIIKDLQSSSISDSKIKYGARYKYNLHPLYIVKPDPNERFSFAMVGARGKSVKIRCVESVPPPPIEAIKFSYMGDGNVNLRWTSPIQYGNIPTRPIGDIKGFQIFAREDYNAPFKLKKYLTFNDMIGLENFPLQENIPEKYISRSTNPVTDYTINIERDRNYIVAMCAIDAHGNSSNLSPQYIVRLDSATNTITVDFASYKGAPKQY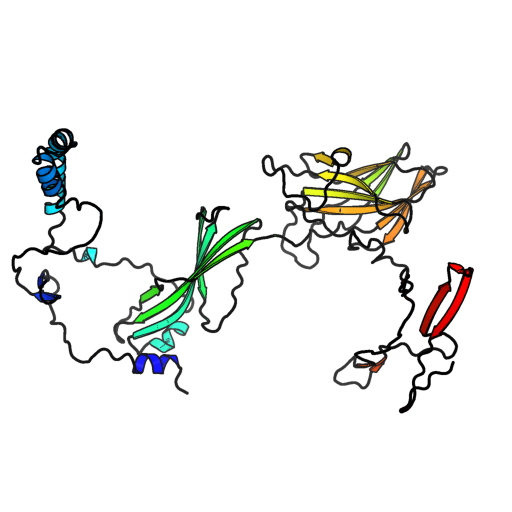PNMLMSDKIFIDCIKVSGKNKMTVVFDPELMHVNLSENNNDKVDVVAQQLESLPAYRIQLINVTKQSDKIVDIFLKRQQQNLIDFGS